Protein AF-A0A640KZ67-F1 (afdb_monomer_lite)

Sequence (682 aa):
MFLNTNEILDYSALKYMPNLKSLTVANAKIKDPSFFANLKQLNHLALRGNEFSDVTPLVKMDHLDSLDLSNNKITNVAPLIEMKNVKSLYLSGNQIEDVTALAKMEQLDYLNLANNKITNVAPLSALKNVTYLTLAGNQIEDIKPLYSLPLTDLVLTRNKVKDLSGIEQMKQLEELWIGKNEIKDVTPLSKMTQLKQLHLPNNELKDITPLSSLVNLQKLDLEANYISDLTPASNLKKLVFLSFVANEIRDVRPVIELSKTAYINVQNQKVFLEETEVNKEVKVPIYEKDGKISTKIRLKGEGGTYSNDAVKWSTPGEKVYEFGVKDPFADTGIFFTGSVIQNVVESKADNTSKEDNTSKEDAKVEVVEFKDVPKGHWSEEAIHYLAKENIFKGYGNGQFGFGDSITRGQVASLVQRYLKLENKVEQKERFTDTKGHMFEQDIATVAQAGIMQGDGTGEFRPDGVLTRYEMAVILQKAFHLESKEQGKFKDVPKGHWAYEAVNTLRSNRIAQGDEAGNFNGNTFVKREQYAQFFYNAIAKNRDYNFNINSKEEMKQMLTTALENGTFGPFQLDVLGKDLSDVKKEYGVPDVWKKAPCTECDAPNIAVYGDYNIDMYPSDARYISVKMDITINELKEWFGEPDGIGEDMTSEGFIYNRGSYSLYFSFSDGYIQRAEISKNKFN

Radius of gyration: 34.56 Å; chains: 1; bounding box: 66×93×87 Å

Organism: Bacillus anthracis (NCBI:txid1392)

InterPro domains:
  IPR001119 S-layer homology domain [PF00395] (370-412)
  IPR001119 S-layer homology domain [PF00395] (430-472)
  IPR001119 S-layer homology domain [PF00395] (488-531)
  IPR001119 S-layer homology domain [PS51272] (366-429)
  IPR001119 S-layer homology domain [PS51272] (431-489)
  IPR001119 S-layer homology domain [PS51272] (490-548)
  IPR001611 Leucine-rich repeat [PS51450] (63-84)
  IPR001611 Leucine-rich repeat [PS51450] (85-106)
  IPR001611 Leucine-rich repeat [PS51450] (107-128)
  IPR001611 Leucine-rich repeat [PS51450] (129-150)
  IPR001611 Leucine-rich repeat [PS51450] (172-193)
  IPR001611 Leucine-rich repeat [PS51450] (194-215)
  IPR001611 Leucine-rich repeat [PS51450] (216-237)
  IPR003591 Leucine-rich repeat, typical subtype [SM00369] (61-81)
  IPR003591 Leucine-rich repeat, typical subtype [SM00369] (83-104)
  IPR003591 Leucine-rich repeat, typical subtype [SM00369] (105-128)
  IPR003591 Leucine-rich repeat, typical subtype [SM00369] (192-213)
  IPR003591 Leucine-rich repeat, typical subtype [SM00369] (214-237)
  IPR014756 Immunoglobulin E-set [SSF81296] (272-345)
  IPR025875 Leucine rich repeat 4 [PF12799] (63-103)

Structure (mmCIF, N/CA/C/O backbone):
data_AF-A0A640KZ67-F1
#
_entry.id   AF-A0A640KZ67-F1
#
loop_
_atom_site.group_PDB
_atom_site.id
_atom_site.type_symbol
_atom_site.label_atom_id
_atom_site.label_alt_id
_atom_site.label_comp_id
_atom_site.label_asym_id
_atom_site.label_entity_id
_atom_site.label_seq_id
_atom_site.pdbx_PDB_ins_code
_atom_site.Cartn_x
_atom_site.Cartn_y
_atom_site.Cartn_z
_atom_site.occupancy
_atom_site.B_iso_or_equiv
_atom_site.auth_seq_id
_atom_site.auth_comp_id
_atom_site.auth_asym_id
_atom_site.auth_atom_id
_atom_site.pdbx_PDB_model_num
ATOM 1 N N . MET A 1 1 ? 10.702 -28.865 -28.135 1.00 87.81 1 MET A N 1
ATOM 2 C CA . MET A 1 1 ? 11.696 -29.539 -27.269 1.00 87.81 1 MET A CA 1
ATOM 3 C C . MET A 1 1 ? 11.861 -28.710 -26.008 1.00 87.81 1 MET A C 1
ATOM 5 O O . MET A 1 1 ? 11.957 -27.495 -26.128 1.00 87.81 1 MET A O 1
ATOM 9 N N . PHE A 1 2 ? 11.853 -29.343 -24.835 1.00 88.19 2 PHE A N 1
ATOM 10 C CA . PHE A 1 2 ? 11.943 -28.664 -23.542 1.00 88.19 2 PHE A CA 1
ATOM 11 C C . PHE A 1 2 ? 13.223 -29.092 -22.824 1.00 88.19 2 PHE A C 1
ATOM 13 O O . PHE A 1 2 ? 13.427 -30.282 -22.595 1.00 88.19 2 PHE A O 1
ATOM 20 N N . LEU A 1 3 ? 14.078 -28.127 -22.500 1.00 85.81 3 LEU A N 1
ATOM 21 C CA . LEU A 1 3 ? 15.340 -28.307 -21.794 1.00 85.81 3 LEU A CA 1
ATOM 22 C C . LEU A 1 3 ? 15.291 -27.449 -20.525 1.00 85.81 3 LEU A C 1
ATOM 24 O O . LEU A 1 3 ? 15.249 -26.227 -20.607 1.00 85.81 3 LEU A O 1
ATOM 28 N N . ASN A 1 4 ? 15.256 -28.070 -19.350 1.00 76.06 4 ASN A N 1
ATOM 29 C CA . ASN A 1 4 ? 15.193 -27.357 -18.072 1.00 76.06 4 ASN A CA 1
ATOM 30 C C . ASN A 1 4 ? 16.224 -27.945 -17.118 1.00 76.06 4 ASN A C 1
ATOM 32 O O . ASN A 1 4 ? 15.939 -28.908 -16.410 1.00 76.06 4 ASN A O 1
ATOM 36 N N . THR A 1 5 ? 17.446 -27.426 -17.179 1.00 72.00 5 THR A N 1
ATOM 37 C CA . THR A 1 5 ? 18.554 -27.887 -16.342 1.00 72.00 5 THR A CA 1
ATOM 38 C C . THR A 1 5 ? 19.721 -26.901 -16.394 1.00 72.00 5 THR A C 1
ATOM 40 O O . THR A 1 5 ? 19.989 -26.293 -17.429 1.00 72.00 5 THR A O 1
ATOM 43 N N . ASN A 1 6 ? 20.458 -26.807 -15.286 1.00 67.12 6 ASN A N 1
ATOM 44 C CA . ASN A 1 6 ? 21.736 -26.097 -15.197 1.00 67.12 6 ASN A CA 1
ATOM 45 C C . ASN A 1 6 ? 22.914 -26.901 -15.788 1.00 67.12 6 ASN A C 1
ATOM 47 O O . ASN A 1 6 ? 24.051 -26.440 -15.733 1.00 67.12 6 ASN A O 1
ATOM 51 N N . GLU A 1 7 ? 22.669 -28.113 -16.291 1.00 66.12 7 GLU A N 1
ATOM 52 C CA . GLU A 1 7 ? 23.719 -29.069 -16.673 1.00 66.12 7 GLU A CA 1
ATOM 53 C C . GLU A 1 7 ? 24.077 -29.032 -18.166 1.00 66.12 7 GLU A C 1
ATOM 55 O O . GLU A 1 7 ? 25.104 -29.580 -18.566 1.00 66.12 7 GLU A O 1
ATOM 60 N N . ILE A 1 8 ? 23.266 -28.381 -19.008 1.00 71.81 8 ILE A N 1
ATOM 61 C CA . ILE A 1 8 ? 23.556 -28.264 -20.443 1.00 71.81 8 ILE A CA 1
ATOM 62 C C . ILE A 1 8 ? 24.424 -27.028 -20.678 1.00 71.81 8 ILE A C 1
ATOM 64 O O . ILE A 1 8 ? 23.939 -25.897 -20.699 1.00 71.81 8 ILE A O 1
ATOM 68 N N . LEU A 1 9 ? 25.721 -27.273 -20.871 1.00 68.88 9 LEU A N 1
ATOM 69 C CA . LEU A 1 9 ? 26.723 -26.246 -21.172 1.00 68.88 9 LEU A CA 1
ATOM 70 C C . LEU A 1 9 ? 26.921 -26.016 -22.680 1.00 68.88 9 LEU A C 1
ATOM 72 O O . LEU A 1 9 ? 27.491 -24.997 -23.062 1.00 68.88 9 LEU A O 1
ATOM 76 N N . ASP A 1 10 ? 26.454 -26.937 -23.532 1.00 82.19 10 ASP A N 1
ATOM 77 C CA . ASP A 1 10 ? 26.587 -26.852 -24.990 1.00 82.19 10 ASP A CA 1
ATOM 78 C C . ASP A 1 10 ? 25.263 -27.159 -25.708 1.00 82.19 10 ASP A C 1
ATOM 80 O O . ASP A 1 10 ? 24.688 -28.239 -25.572 1.00 82.19 10 ASP A O 1
ATOM 84 N N . TYR A 1 11 ? 24.806 -26.202 -26.516 1.00 86.69 11 TYR A N 1
ATOM 85 C CA . TYR A 1 11 ? 23.604 -26.312 -27.346 1.00 86.69 11 TYR A CA 1
ATOM 86 C C . TYR A 1 11 ? 23.923 -26.612 -28.818 1.00 86.69 11 TYR A C 1
ATOM 88 O O . TYR A 1 11 ? 23.010 -26.701 -29.637 1.00 86.69 11 TYR A O 1
ATOM 96 N N . SER A 1 12 ? 25.192 -26.807 -29.189 1.00 86.44 12 SER A N 1
ATOM 97 C CA . SER A 1 12 ? 25.645 -26.945 -30.578 1.00 86.44 12 SER A CA 1
ATOM 98 C C . SER A 1 12 ? 24.923 -28.043 -31.367 1.00 86.44 12 SER A C 1
ATOM 100 O O . SER A 1 12 ? 24.709 -27.887 -32.572 1.00 86.44 12 SER A O 1
ATOM 102 N N . ALA A 1 13 ? 24.474 -29.113 -30.703 1.00 88.25 13 ALA A N 1
ATOM 103 C CA . ALA A 1 13 ? 23.716 -30.204 -31.314 1.00 88.25 13 ALA A CA 1
ATOM 104 C C . ALA A 1 13 ? 22.371 -29.755 -31.924 1.00 88.25 13 ALA A C 1
ATOM 106 O O . ALA A 1 13 ? 21.888 -30.385 -32.867 1.00 88.25 13 ALA A O 1
ATOM 107 N N . LEU A 1 14 ? 21.787 -28.643 -31.455 1.00 90.75 14 LEU A N 1
ATOM 108 C CA . LEU A 1 14 ? 20.501 -28.138 -31.956 1.00 90.75 14 LEU A CA 1
ATOM 109 C C . LEU A 1 14 ? 20.555 -27.710 -33.425 1.00 90.75 14 LEU A C 1
ATOM 111 O O . LEU A 1 14 ? 19.529 -27.732 -34.104 1.00 90.75 14 LEU A O 1
ATOM 115 N N . LYS A 1 15 ? 21.747 -27.404 -33.957 1.00 86.19 15 LYS A N 1
ATOM 116 C CA . LYS A 1 15 ? 21.921 -27.076 -35.381 1.00 86.19 15 LYS A CA 1
ATOM 117 C C . LYS A 1 15 ? 21.569 -28.239 -36.317 1.00 86.19 15 LYS A C 1
ATOM 119 O O . LYS A 1 15 ? 21.277 -28.014 -37.484 1.00 86.19 15 LYS A O 1
ATOM 124 N N . TYR A 1 16 ? 21.579 -29.474 -35.810 1.00 88.81 16 TYR A N 1
ATOM 125 C CA . TYR A 1 16 ? 21.231 -30.675 -36.571 1.00 88.81 16 TYR A CA 1
ATOM 126 C C . TYR A 1 16 ? 19.742 -31.043 -36.466 1.00 88.81 16 TYR A C 1
ATOM 128 O O . TYR A 1 16 ? 19.346 -32.121 -36.903 1.00 88.81 16 TYR A O 1
ATOM 136 N N . MET A 1 17 ? 18.902 -30.161 -35.908 1.00 90.44 17 MET A N 1
ATOM 137 C CA . MET A 1 17 ? 17.454 -30.359 -35.771 1.00 90.44 17 MET A CA 1
ATOM 138 C C . MET A 1 17 ? 16.667 -29.405 -36.698 1.00 90.44 17 MET A C 1
ATOM 140 O O . MET A 1 17 ? 16.002 -28.482 -36.217 1.00 90.44 17 MET A O 1
ATOM 144 N N . PRO A 1 18 ? 16.699 -29.601 -38.033 1.00 84.62 18 PRO A N 1
ATOM 145 C CA . PRO A 1 18 ? 16.155 -28.644 -39.008 1.00 84.62 18 PRO A CA 1
ATOM 146 C C . PRO A 1 18 ? 14.628 -28.474 -38.941 1.00 84.62 18 PRO A C 1
ATOM 148 O O . PRO A 1 18 ? 14.101 -27.467 -39.399 1.00 84.62 18 PRO A O 1
ATOM 151 N N . ASN A 1 19 ? 13.915 -29.428 -38.335 1.00 89.50 19 ASN A N 1
ATOM 152 C CA . ASN A 1 19 ? 12.457 -29.392 -38.180 1.00 89.50 19 ASN A CA 1
ATOM 153 C C . ASN A 1 19 ? 12.004 -28.864 -36.808 1.00 89.50 19 ASN A C 1
ATOM 155 O O . ASN A 1 19 ? 10.817 -28.916 -36.487 1.00 89.50 19 ASN A O 1
ATOM 159 N N . LEU A 1 20 ? 12.926 -28.391 -35.965 1.00 93.12 20 LEU A N 1
ATOM 160 C CA . LEU A 1 20 ? 12.590 -27.901 -34.632 1.00 93.12 20 LEU A CA 1
ATOM 161 C C . LEU A 1 20 ? 11.783 -26.598 -34.730 1.00 93.12 20 LEU A C 1
ATOM 163 O O . LEU A 1 20 ? 12.328 -25.574 -35.112 1.00 93.12 20 LEU A O 1
ATOM 167 N N . LYS A 1 21 ? 10.493 -26.629 -34.373 1.00 95.44 21 LYS A N 1
ATOM 168 C CA . LYS A 1 21 ? 9.593 -25.456 -34.427 1.00 95.44 21 LYS A CA 1
ATOM 169 C C . LYS A 1 21 ? 9.367 -24.751 -33.095 1.00 95.44 21 LYS A C 1
ATOM 171 O O . LYS A 1 21 ? 9.015 -23.577 -33.073 1.00 95.44 21 LYS A O 1
ATOM 176 N N . SER A 1 22 ? 9.575 -25.461 -31.995 1.00 96.56 22 SER A N 1
ATOM 177 C CA . SER A 1 22 ? 9.390 -24.939 -30.645 1.00 96.56 22 SER A CA 1
ATOM 178 C C . SER A 1 22 ? 10.540 -25.387 -29.757 1.00 96.56 22 SER A C 1
ATOM 180 O O . SER A 1 22 ? 10.861 -26.584 -29.693 1.00 96.56 22 SER A O 1
ATOM 182 N N . LEU A 1 23 ? 11.155 -24.426 -29.079 1.00 95.94 23 LEU A N 1
ATOM 183 C CA . LEU A 1 23 ? 12.263 -24.643 -28.167 1.00 95.94 23 LEU A CA 1
ATOM 184 C C . LEU A 1 23 ? 12.019 -23.889 -26.865 1.00 95.94 23 LEU A C 1
ATOM 186 O O . LEU A 1 23 ? 11.821 -22.678 -26.870 1.00 95.94 23 LEU A O 1
ATOM 190 N N . THR A 1 24 ? 12.111 -24.604 -25.752 1.00 95.12 24 THR A N 1
ATOM 191 C CA . THR A 1 24 ? 12.175 -24.010 -24.421 1.00 95.12 24 THR A CA 1
ATOM 192 C C . THR A 1 24 ? 13.482 -24.405 -23.766 1.00 95.12 24 THR A C 1
ATOM 194 O O . THR A 1 24 ? 13.783 -25.595 -23.674 1.00 95.12 24 THR A O 1
ATOM 197 N N . VAL A 1 25 ? 14.229 -23.411 -23.301 1.00 94.31 25 VAL A N 1
ATOM 198 C CA . VAL A 1 25 ? 15.424 -23.569 -22.480 1.00 94.31 25 VAL A CA 1
ATOM 199 C C . VAL A 1 25 ? 15.251 -22.740 -21.216 1.00 94.31 25 VAL A C 1
ATOM 201 O O . VAL A 1 25 ? 15.242 -21.510 -21.274 1.00 94.31 25 VAL A O 1
ATOM 204 N N . ALA A 1 26 ? 15.088 -23.411 -20.078 1.00 92.94 26 ALA A N 1
ATOM 205 C CA . ALA A 1 26 ? 14.824 -22.763 -18.803 1.00 92.94 26 ALA A CA 1
ATOM 206 C C . ALA A 1 26 ? 15.900 -23.054 -17.755 1.00 92.94 26 ALA A C 1
ATOM 208 O O . ALA A 1 26 ? 16.430 -24.163 -17.707 1.00 92.94 26 ALA A O 1
ATOM 209 N N . ASN A 1 27 ? 16.182 -22.066 -16.898 1.00 91.31 27 ASN A N 1
ATOM 210 C CA . ASN A 1 27 ? 17.076 -22.206 -15.740 1.00 91.31 27 ASN A CA 1
ATOM 211 C C . ASN A 1 27 ? 18.442 -22.815 -16.093 1.00 91.31 27 ASN A C 1
ATOM 213 O O . ASN A 1 27 ? 18.903 -23.729 -15.415 1.00 91.31 27 ASN A O 1
ATOM 217 N N . ALA A 1 28 ? 19.065 -22.331 -17.172 1.00 91.75 28 ALA A N 1
ATOM 218 C CA . ALA A 1 28 ? 20.329 -22.856 -17.688 1.00 91.75 28 ALA A CA 1
ATOM 219 C C . ALA A 1 28 ? 21.499 -21.866 -17.565 1.00 91.75 28 ALA A C 1
ATOM 221 O O . ALA A 1 28 ? 22.569 -22.089 -18.129 1.00 91.75 28 ALA A O 1
ATOM 222 N N . LYS A 1 29 ? 21.298 -20.753 -16.844 1.00 91.00 29 LYS A N 1
ATOM 223 C CA . LYS A 1 29 ? 22.302 -19.695 -16.611 1.00 91.00 29 LYS A CA 1
ATOM 224 C C . LYS A 1 29 ? 22.908 -19.122 -17.899 1.00 91.00 29 LYS A C 1
ATOM 226 O O . LYS A 1 29 ? 24.055 -18.673 -17.909 1.00 91.00 29 LYS A O 1
ATOM 231 N N . ILE A 1 30 ? 22.143 -19.118 -18.993 1.00 91.62 30 ILE A N 1
ATOM 232 C CA . ILE A 1 30 ? 22.593 -18.565 -20.276 1.00 91.62 30 ILE A CA 1
ATOM 233 C C . ILE A 1 30 ? 22.844 -17.062 -20.118 1.00 91.62 30 ILE A C 1
ATOM 235 O O . ILE A 1 30 ? 21.954 -16.330 -19.690 1.00 91.62 30 ILE A O 1
ATOM 239 N N . LYS A 1 31 ? 24.044 -16.604 -20.489 1.00 93.94 31 LYS A N 1
ATOM 240 C CA . LYS A 1 31 ? 24.431 -15.179 -20.485 1.00 93.94 31 LYS A CA 1
ATOM 241 C C . LYS A 1 31 ? 24.479 -14.554 -21.876 1.00 93.94 31 LYS A C 1
ATOM 243 O O . LYS A 1 31 ? 24.358 -13.341 -21.990 1.00 93.94 31 LYS A O 1
ATOM 248 N N . ASP A 1 32 ? 24.637 -15.380 -22.906 1.00 93.50 32 ASP A N 1
ATOM 249 C CA . ASP A 1 32 ? 24.668 -14.965 -24.306 1.00 93.50 32 ASP A CA 1
ATOM 250 C C . ASP A 1 32 ? 23.678 -15.822 -25.113 1.00 93.50 32 ASP A C 1
ATOM 252 O O . ASP A 1 32 ? 23.888 -17.032 -25.257 1.00 93.50 32 ASP A O 1
ATOM 256 N N . PRO A 1 33 ? 22.587 -15.233 -25.631 1.00 94.50 33 PRO A N 1
ATOM 257 C CA . PRO A 1 33 ? 21.596 -15.963 -26.406 1.00 94.50 33 PRO A CA 1
ATOM 258 C C . PRO A 1 33 ? 21.965 -16.114 -27.896 1.00 94.50 33 PRO A C 1
ATOM 260 O O . PRO A 1 33 ? 21.174 -16.671 -28.660 1.00 94.50 33 PRO A O 1
ATOM 263 N N . SER A 1 34 ? 23.147 -15.663 -28.341 1.00 93.69 34 SER A N 1
ATOM 264 C CA . SER A 1 34 ? 23.538 -15.613 -29.762 1.00 93.69 34 SER A CA 1
ATOM 265 C C . SER A 1 34 ? 23.466 -16.946 -30.494 1.00 93.69 34 SER A C 1
ATOM 267 O O . SER A 1 34 ? 23.170 -16.978 -31.689 1.00 93.69 34 SER A O 1
ATOM 269 N N . PHE A 1 35 ? 23.694 -18.062 -29.801 1.00 91.75 35 PHE A N 1
ATOM 270 C CA . PHE A 1 35 ? 23.559 -19.379 -30.414 1.00 91.75 35 PHE A CA 1
ATOM 271 C C . PHE A 1 35 ? 22.139 -19.619 -30.959 1.00 91.75 35 PHE A C 1
ATOM 273 O O . PHE A 1 35 ? 21.984 -20.086 -32.091 1.00 91.75 35 PHE A O 1
ATOM 280 N N . PHE A 1 36 ? 21.111 -19.258 -30.184 1.00 92.12 36 PHE A N 1
ATOM 281 C CA . PHE A 1 36 ? 19.708 -19.519 -30.517 1.00 92.12 36 PHE A CA 1
ATOM 282 C C . PHE A 1 36 ? 19.235 -18.716 -31.731 1.00 92.12 36 PHE A C 1
ATOM 284 O O . PHE A 1 36 ? 18.378 -19.193 -32.473 1.00 92.12 36 PHE A O 1
ATOM 291 N N . ALA A 1 37 ? 19.865 -17.571 -32.007 1.00 90.50 37 ALA A N 1
ATOM 292 C CA . ALA A 1 37 ? 19.599 -16.758 -33.192 1.00 90.50 37 ALA A CA 1
ATOM 293 C C . ALA A 1 37 ? 19.855 -17.494 -34.523 1.00 90.50 37 ALA A C 1
ATOM 295 O O . ALA A 1 37 ? 19.331 -17.104 -35.567 1.00 90.50 37 ALA A O 1
ATOM 296 N N . ASN A 1 38 ? 20.646 -18.572 -34.505 1.00 88.62 38 ASN A N 1
ATOM 297 C CA . ASN A 1 38 ? 20.913 -19.387 -35.691 1.00 88.62 38 ASN A CA 1
ATOM 298 C C . ASN A 1 38 ? 19.798 -20.403 -35.991 1.00 88.62 38 ASN A C 1
ATOM 300 O O . ASN A 1 38 ? 19.771 -20.972 -37.082 1.00 88.62 38 ASN A O 1
ATOM 304 N N . LEU A 1 39 ? 18.868 -20.632 -35.058 1.00 91.81 39 LEU A N 1
ATOM 305 C CA . LEU A 1 39 ? 17.762 -21.584 -35.196 1.00 91.81 39 LEU A CA 1
ATOM 306 C C . LEU A 1 39 ? 16.556 -20.919 -35.878 1.00 91.81 39 LEU A C 1
ATOM 308 O O . LEU A 1 39 ? 15.468 -20.809 -35.312 1.00 91.81 39 LEU A O 1
ATOM 312 N N . LYS A 1 40 ? 16.768 -20.443 -37.109 1.00 88.00 40 LYS A N 1
ATOM 313 C CA . LYS A 1 40 ? 15.834 -19.577 -37.853 1.00 88.00 40 LYS A CA 1
ATOM 314 C C . LYS A 1 40 ? 14.468 -20.202 -38.139 1.00 88.00 40 LYS A C 1
ATOM 316 O O . LYS A 1 40 ? 13.529 -19.491 -38.457 1.00 88.00 40 LYS A O 1
ATOM 321 N N . GLN A 1 41 ? 14.346 -21.519 -38.047 1.00 90.31 41 GLN A N 1
ATOM 322 C CA . GLN A 1 41 ? 13.117 -22.257 -38.321 1.00 90.31 41 GLN A CA 1
ATOM 323 C C . GLN A 1 41 ? 12.085 -22.224 -37.179 1.00 90.31 41 GLN A C 1
ATOM 325 O O . GLN A 1 41 ? 10.994 -22.770 -37.370 1.00 90.31 41 GLN A O 1
ATOM 330 N N . LEU A 1 42 ? 12.450 -21.693 -36.004 1.00 95.25 42 LEU A N 1
ATOM 331 C CA . LEU A 1 42 ? 11.606 -21.677 -34.810 1.00 95.25 42 LEU A CA 1
ATOM 332 C C . LEU A 1 42 ? 10.425 -20.712 -34.974 1.00 95.25 42 LEU A C 1
ATOM 334 O O . LEU A 1 42 ? 10.611 -19.570 -35.377 1.00 95.25 42 LEU A O 1
ATOM 338 N N . ASN A 1 43 ? 9.241 -21.172 -34.568 1.00 96.75 43 ASN A N 1
ATOM 339 C CA . ASN A 1 43 ? 8.037 -20.353 -34.408 1.00 96.75 43 ASN A CA 1
ATOM 340 C C . ASN A 1 43 ? 7.859 -19.913 -32.945 1.00 96.75 43 ASN A C 1
ATOM 342 O O . ASN A 1 43 ? 7.293 -18.857 -32.668 1.00 96.75 43 ASN A O 1
ATOM 346 N N . HIS A 1 44 ? 8.356 -20.724 -32.005 1.00 97.69 44 HIS A N 1
ATOM 347 C CA . HIS A 1 44 ? 8.274 -20.458 -30.572 1.00 97.69 44 HIS A CA 1
ATOM 348 C C . HIS A 1 44 ? 9.638 -20.648 -29.912 1.00 97.69 44 HIS A C 1
ATOM 350 O O . HIS A 1 44 ? 10.237 -21.727 -30.006 1.00 97.69 44 HIS A O 1
ATOM 356 N N . LEU A 1 45 ? 10.103 -19.617 -29.210 1.00 97.44 45 LEU A N 1
ATOM 357 C CA . LEU A 1 45 ? 11.324 -19.665 -28.414 1.00 97.44 45 LEU A CA 1
ATOM 358 C C . LEU A 1 45 ? 11.033 -19.175 -26.997 1.00 97.44 45 LEU A C 1
ATOM 360 O O . LEU A 1 45 ? 10.571 -18.056 -26.806 1.00 97.44 45 LEU A O 1
ATOM 364 N N . ALA A 1 46 ? 11.359 -19.997 -26.005 1.00 97.69 46 ALA A N 1
ATOM 365 C CA . ALA A 1 46 ? 11.318 -19.621 -24.601 1.00 97.69 46 ALA A CA 1
ATOM 366 C C . ALA A 1 46 ? 12.707 -19.788 -23.976 1.00 97.69 46 ALA A C 1
ATOM 368 O O . ALA A 1 46 ? 13.243 -20.893 -23.945 1.00 97.69 46 ALA A O 1
ATOM 369 N N . LEU A 1 47 ? 13.279 -18.702 -23.463 1.00 96.44 47 LEU A N 1
ATOM 370 C CA . LEU A 1 47 ? 14.576 -18.637 -22.783 1.00 96.44 47 LEU A CA 1
ATOM 371 C C . LEU A 1 47 ? 14.412 -18.171 -21.323 1.00 96.44 47 LEU A C 1
ATOM 373 O O . LEU A 1 47 ? 15.144 -17.298 -20.848 1.00 96.44 47 LEU A O 1
ATOM 377 N N . ARG A 1 48 ? 13.428 -18.725 -20.605 1.00 95.69 48 ARG A N 1
ATOM 378 C CA . ARG A 1 48 ? 13.016 -18.262 -19.270 1.00 95.69 48 ARG A CA 1
ATOM 379 C C . ARG A 1 48 ? 14.024 -18.601 -18.162 1.00 95.69 48 ARG A C 1
ATOM 381 O O . ARG A 1 48 ? 14.529 -19.713 -18.106 1.00 95.69 48 ARG A O 1
ATOM 388 N N . GLY A 1 49 ? 14.237 -17.714 -17.193 1.00 95.31 49 GLY A N 1
ATOM 389 C CA . GLY A 1 49 ? 15.034 -18.054 -16.002 1.00 95.31 49 GLY A CA 1
ATOM 390 C C . GLY A 1 49 ? 16.537 -18.130 -16.276 1.00 95.31 49 GLY A C 1
ATOM 391 O O . GLY A 1 49 ? 17.228 -18.940 -15.666 1.00 95.31 49 GLY A O 1
ATOM 392 N N . ASN A 1 50 ? 17.044 -17.360 -17.239 1.00 94.62 50 ASN A N 1
ATOM 393 C CA . ASN A 1 50 ? 18.472 -17.293 -17.549 1.00 94.62 50 ASN A CA 1
ATOM 394 C C . ASN A 1 50 ? 19.069 -15.962 -17.043 1.00 94.62 50 ASN A C 1
ATOM 396 O O . ASN A 1 50 ? 18.537 -15.332 -16.131 1.00 94.62 50 ASN A O 1
ATOM 400 N N . GLU A 1 51 ? 20.233 -15.559 -17.554 1.00 95.31 51 GLU A N 1
ATOM 401 C CA . GLU A 1 51 ? 21.023 -14.460 -16.991 1.00 95.31 51 GLU A CA 1
ATOM 402 C C . GLU A 1 51 ? 21.462 -13.404 -18.015 1.00 95.31 51 GLU A C 1
ATOM 404 O O . GLU A 1 51 ? 22.311 -12.569 -17.694 1.00 95.31 51 GLU A O 1
ATOM 409 N N . PHE A 1 52 ? 20.914 -13.417 -19.230 1.00 96.12 52 PHE A N 1
ATOM 410 C CA . PHE A 1 52 ? 21.262 -12.433 -20.252 1.00 96.12 52 PHE A CA 1
ATOM 411 C C . PHE A 1 52 ? 20.450 -11.143 -20.095 1.00 96.12 52 PHE A C 1
ATOM 413 O O . PHE A 1 52 ? 19.320 -11.139 -19.599 1.00 96.12 52 PHE A O 1
ATOM 420 N N . SER A 1 53 ? 21.055 -10.036 -20.515 1.00 97.12 53 SER A N 1
ATOM 421 C CA . SER A 1 53 ? 20.427 -8.713 -20.587 1.00 97.12 53 SER A CA 1
ATOM 422 C C . SER A 1 53 ? 20.319 -8.195 -22.021 1.00 97.12 53 SER A C 1
ATOM 424 O O . SER A 1 53 ? 19.398 -7.439 -22.323 1.00 97.12 53 SER A O 1
ATOM 426 N N . ASP A 1 54 ? 21.236 -8.612 -22.898 1.00 97.69 54 ASP A N 1
ATOM 427 C CA . ASP A 1 54 ? 21.249 -8.237 -24.307 1.00 97.69 54 ASP A CA 1
ATOM 428 C C . ASP A 1 54 ? 20.376 -9.184 -25.138 1.00 97.69 54 ASP A C 1
ATOM 430 O O . ASP A 1 54 ? 20.633 -10.386 -25.235 1.00 97.69 54 ASP A O 1
ATOM 434 N N . VAL A 1 55 ? 19.336 -8.619 -25.745 1.00 97.56 55 VAL A N 1
ATOM 435 C CA . VAL A 1 55 ? 18.403 -9.323 -26.634 1.00 97.56 55 VAL A CA 1
ATOM 436 C C . VAL A 1 55 ? 18.728 -9.117 -28.114 1.00 97.56 55 VAL A C 1
ATOM 438 O O . VAL A 1 55 ? 18.107 -9.751 -28.965 1.00 97.56 55 VAL A O 1
ATOM 441 N N . THR A 1 56 ? 19.717 -8.280 -28.441 1.00 97.25 56 THR A N 1
ATOM 442 C CA . THR A 1 56 ? 20.114 -7.955 -29.820 1.00 97.25 56 THR A CA 1
ATOM 443 C C . THR A 1 56 ? 20.370 -9.186 -30.688 1.00 97.25 56 THR A C 1
ATOM 445 O O . THR A 1 56 ? 19.946 -9.180 -31.844 1.00 97.25 56 THR A O 1
ATOM 448 N N . PRO A 1 57 ? 20.994 -10.279 -30.203 1.00 95.88 57 PRO A N 1
ATOM 449 C CA . PRO A 1 57 ? 21.211 -11.439 -31.059 1.00 95.88 57 PRO A CA 1
ATOM 450 C C . PRO A 1 57 ? 19.910 -12.074 -31.572 1.00 95.88 57 PRO A C 1
ATOM 452 O O . PRO A 1 57 ? 19.878 -12.576 -32.695 1.00 95.88 57 PRO A O 1
ATOM 455 N N . LEU A 1 58 ? 18.830 -12.015 -30.786 1.00 95.19 58 LEU A N 1
ATOM 456 C CA . LEU A 1 58 ? 17.561 -12.694 -31.069 1.00 95.19 58 LEU A CA 1
ATOM 457 C C . LEU A 1 58 ? 16.739 -12.027 -32.178 1.00 95.19 58 LEU A C 1
ATOM 459 O O . LEU A 1 58 ? 15.881 -12.673 -32.774 1.00 95.19 58 LEU A O 1
ATOM 463 N N . VAL A 1 59 ? 17.019 -10.765 -32.510 1.00 93.44 59 VAL A N 1
ATOM 464 C CA . VAL A 1 59 ? 16.207 -9.983 -33.461 1.00 93.44 59 VAL A CA 1
ATOM 465 C C . VAL A 1 59 ? 16.278 -10.509 -34.898 1.00 93.44 59 VAL A C 1
ATOM 467 O O . VAL A 1 59 ? 15.444 -10.165 -35.721 1.00 93.44 59 VAL A O 1
ATOM 470 N N . LYS A 1 60 ? 17.256 -11.375 -35.197 1.00 87.00 60 LYS A N 1
ATOM 471 C CA . LYS A 1 60 ? 17.457 -12.020 -36.509 1.00 87.00 60 LYS A CA 1
ATOM 472 C C . LYS A 1 60 ? 16.533 -13.222 -36.753 1.00 87.00 60 LYS A C 1
ATOM 474 O O . LYS A 1 60 ? 16.688 -13.927 -37.752 1.00 87.00 60 LYS A O 1
ATOM 479 N N . MET A 1 61 ? 15.654 -13.532 -35.803 1.00 91.62 61 MET A N 1
ATOM 480 C CA . MET A 1 61 ? 14.770 -14.693 -35.845 1.00 91.62 61 MET A CA 1
ATOM 481 C C . MET A 1 61 ? 13.417 -14.328 -36.467 1.00 91.62 61 MET A C 1
ATOM 483 O O . MET A 1 61 ? 12.403 -14.226 -35.781 1.00 91.62 61 MET A O 1
ATOM 487 N N . ASP A 1 62 ? 13.413 -14.163 -37.789 1.00 87.19 62 ASP A N 1
ATOM 488 C CA . ASP A 1 62 ? 12.287 -13.592 -38.543 1.00 87.19 62 ASP A CA 1
ATOM 489 C C . ASP A 1 62 ? 10.998 -14.437 -38.527 1.00 87.19 62 ASP A C 1
ATOM 491 O O . ASP A 1 62 ? 9.942 -13.933 -38.888 1.00 87.19 62 ASP A O 1
ATOM 495 N N . HIS A 1 63 ? 11.044 -15.710 -38.125 1.00 91.00 63 HIS A N 1
ATOM 496 C CA . HIS A 1 63 ? 9.883 -16.617 -38.129 1.00 91.00 63 HIS A CA 1
ATOM 497 C C . HIS A 1 63 ? 9.206 -16.796 -36.762 1.00 91.00 63 HIS A C 1
ATOM 499 O O . HIS A 1 63 ? 8.279 -17.597 -36.649 1.00 91.00 63 HIS A O 1
ATOM 505 N N . LEU A 1 64 ? 9.666 -16.091 -35.723 1.00 95.88 64 LEU A N 1
ATOM 506 C CA . LEU A 1 64 ? 9.081 -16.222 -34.393 1.00 95.88 64 LEU A CA 1
ATOM 507 C C . LEU A 1 64 ? 7.712 -15.546 -34.311 1.00 95.88 64 LEU A C 1
ATOM 509 O O . LEU A 1 64 ? 7.599 -14.337 -34.496 1.00 95.88 64 LEU A O 1
ATOM 513 N N . ASP A 1 65 ? 6.712 -16.336 -33.926 1.00 97.12 65 ASP A N 1
ATOM 514 C CA . ASP A 1 65 ? 5.366 -15.872 -33.591 1.00 97.12 65 ASP A CA 1
ATOM 515 C C . ASP A 1 65 ? 5.238 -15.613 -32.081 1.00 97.12 65 ASP A C 1
ATOM 517 O O . ASP A 1 65 ? 4.483 -14.742 -31.650 1.00 97.12 65 ASP A O 1
ATOM 521 N N . SER A 1 66 ? 5.987 -16.362 -31.258 1.00 98.25 66 SER A N 1
ATOM 522 C CA . SER A 1 66 ? 5.973 -16.223 -29.798 1.00 98.25 66 SER A CA 1
ATOM 523 C C . SER A 1 66 ? 7.371 -16.292 -29.188 1.00 98.25 66 SER A C 1
ATOM 525 O O . SER A 1 66 ? 8.155 -17.199 -29.494 1.00 98.25 66 SER A O 1
ATOM 527 N N . LEU A 1 67 ? 7.659 -15.340 -28.300 1.00 98.38 67 LEU A N 1
ATOM 528 C CA . LEU A 1 67 ? 8.954 -15.183 -27.649 1.00 98.38 67 LEU A CA 1
ATOM 529 C C . LEU A 1 67 ? 8.776 -14.992 -26.139 1.00 98.38 67 LEU A C 1
ATOM 531 O O . LEU A 1 67 ? 8.195 -14.001 -25.698 1.00 98.38 67 LEU A O 1
ATOM 535 N N . ASP A 1 68 ? 9.314 -15.919 -25.347 1.00 98.62 68 ASP A N 1
ATOM 536 C CA . ASP A 1 68 ? 9.340 -15.822 -23.886 1.00 98.62 68 ASP A CA 1
ATOM 537 C C . ASP A 1 68 ? 10.763 -15.614 -23.365 1.00 98.62 68 ASP A C 1
ATOM 539 O O . ASP A 1 68 ? 11.612 -16.501 -23.424 1.00 98.62 68 ASP A O 1
ATOM 543 N N . LEU A 1 69 ? 11.012 -14.424 -22.827 1.00 98.56 69 LEU A N 1
ATOM 544 C CA . LEU A 1 69 ? 12.269 -13.998 -22.217 1.00 98.56 69 LEU A CA 1
ATOM 545 C C . LEU A 1 69 ? 12.094 -13.706 -20.721 1.00 98.56 69 LEU A C 1
ATOM 547 O O . LEU A 1 69 ? 12.859 -12.936 -20.132 1.00 98.56 69 LEU A O 1
ATOM 551 N N . SER A 1 70 ? 11.083 -14.296 -20.086 1.00 98.75 70 SER A N 1
ATOM 552 C CA . SER A 1 70 ? 10.765 -14.024 -18.688 1.00 98.75 70 SER A CA 1
ATOM 553 C C . SER A 1 70 ? 11.891 -14.440 -17.732 1.00 98.75 70 SER A C 1
ATOM 555 O O . SER A 1 70 ? 12.584 -15.425 -17.962 1.00 98.75 70 SER A O 1
ATOM 557 N N . ASN A 1 71 ? 12.014 -13.777 -16.584 1.00 98.19 71 ASN A N 1
ATOM 558 C CA . ASN A 1 71 ? 12.974 -14.088 -15.522 1.00 98.19 71 ASN A CA 1
ATOM 559 C C . ASN A 1 71 ? 14.426 -14.069 -16.030 1.00 98.19 71 ASN A C 1
ATOM 561 O O . ASN A 1 71 ? 15.151 -15.048 -15.885 1.00 98.19 71 ASN A O 1
ATOM 565 N N . ASN A 1 72 ? 14.823 -12.971 -16.671 1.00 98.31 72 ASN A N 1
ATOM 566 C CA . ASN A 1 72 ? 16.190 -12.706 -17.122 1.00 98.31 72 ASN A CA 1
ATOM 567 C C . ASN A 1 72 ? 16.704 -11.400 -16.483 1.00 98.31 72 ASN A C 1
ATOM 569 O O . ASN A 1 72 ? 16.212 -10.964 -15.441 1.00 98.31 72 ASN A O 1
ATOM 573 N N . LYS A 1 73 ? 17.733 -10.775 -17.066 1.00 98.06 73 LYS A N 1
ATOM 574 C CA . LYS A 1 73 ? 18.304 -9.500 -16.598 1.00 98.06 73 LYS A CA 1
ATOM 575 C C . LYS A 1 73 ? 18.097 -8.375 -17.619 1.00 98.06 73 LYS A C 1
ATOM 577 O O . LYS A 1 73 ? 18.911 -7.459 -17.692 1.00 98.06 73 LYS A O 1
ATOM 582 N N . ILE A 1 74 ? 17.042 -8.453 -18.431 1.00 98.69 74 ILE A N 1
ATOM 583 C CA . ILE A 1 74 ? 16.796 -7.511 -19.530 1.00 98.69 74 ILE A CA 1
ATOM 584 C C . ILE A 1 74 ? 16.399 -6.149 -18.961 1.00 98.69 74 ILE A C 1
ATOM 586 O O . ILE A 1 74 ? 15.499 -6.052 -18.130 1.00 98.69 74 ILE A O 1
ATOM 590 N N . THR A 1 75 ? 17.070 -5.099 -19.426 1.00 97.94 75 THR A N 1
ATOM 591 C CA . THR A 1 75 ? 16.745 -3.695 -19.124 1.00 97.94 75 THR A CA 1
ATOM 592 C C . THR A 1 75 ? 16.323 -2.934 -20.377 1.00 97.94 75 THR A C 1
ATOM 594 O O . THR A 1 75 ? 15.451 -2.076 -20.311 1.00 97.94 75 THR A O 1
ATOM 597 N N . ASN A 1 76 ? 16.917 -3.272 -21.526 1.00 97.94 76 ASN A N 1
ATOM 598 C CA . ASN A 1 76 ? 16.697 -2.605 -22.801 1.00 97.94 76 ASN A CA 1
ATOM 599 C C . ASN A 1 76 ? 15.957 -3.524 -23.782 1.00 97.94 76 ASN A C 1
ATOM 601 O O . ASN A 1 76 ? 16.492 -4.546 -24.211 1.00 97.94 76 ASN A O 1
ATOM 605 N N . VAL A 1 77 ? 14.749 -3.120 -24.174 1.00 98.25 77 VAL A N 1
ATOM 606 C CA . VAL A 1 77 ? 13.919 -3.826 -25.165 1.00 98.25 77 VAL A CA 1
ATOM 607 C C . VAL A 1 77 ? 13.960 -3.189 -26.556 1.00 98.25 77 VAL A C 1
ATOM 609 O O . VAL A 1 77 ? 13.323 -3.700 -27.472 1.00 98.25 77 VAL A O 1
ATOM 612 N N . ALA A 1 78 ? 14.732 -2.114 -26.751 1.00 98.06 78 ALA A N 1
ATOM 613 C CA . ALA A 1 78 ? 14.828 -1.414 -28.030 1.00 98.06 78 ALA A CA 1
ATOM 614 C C . ALA A 1 78 ? 15.167 -2.305 -29.235 1.00 98.06 78 ALA A C 1
ATOM 616 O O . ALA A 1 78 ? 14.549 -2.108 -30.277 1.00 98.06 78 ALA A O 1
ATOM 617 N N . PRO A 1 79 ? 16.060 -3.310 -29.138 1.00 97.81 79 PRO A N 1
ATOM 618 C CA . PRO A 1 79 ? 16.346 -4.165 -30.289 1.00 97.81 79 PRO A CA 1
ATOM 619 C C . PRO A 1 79 ? 15.127 -4.962 -30.785 1.00 97.81 79 PRO A C 1
ATOM 621 O O . PRO A 1 79 ? 15.052 -5.290 -31.967 1.00 97.81 79 PRO A O 1
ATOM 624 N N . LEU A 1 80 ? 14.147 -5.254 -29.919 1.00 96.69 80 LEU A N 1
ATOM 625 C CA . LEU A 1 80 ? 13.001 -6.106 -30.264 1.00 96.69 80 LEU A CA 1
ATOM 626 C C . LEU A 1 80 ? 12.080 -5.498 -31.335 1.00 96.69 80 LEU A C 1
ATOM 628 O O . LEU A 1 80 ? 11.305 -6.236 -31.936 1.00 96.69 80 LEU A O 1
ATOM 632 N N . ILE A 1 81 ? 12.189 -4.197 -31.633 1.00 94.81 81 ILE A N 1
ATOM 633 C CA . ILE A 1 81 ? 11.390 -3.528 -32.679 1.00 94.81 81 ILE A CA 1
ATOM 634 C C . ILE A 1 81 ? 11.571 -4.138 -34.070 1.00 94.81 81 ILE A C 1
ATOM 636 O O . ILE A 1 81 ? 10.681 -4.033 -34.909 1.00 94.81 81 ILE A O 1
ATOM 640 N N . GLU A 1 82 ? 12.711 -4.782 -34.320 1.00 95.19 82 GLU A N 1
ATOM 641 C CA . GLU A 1 82 ? 12.993 -5.432 -35.600 1.00 95.19 82 GLU A CA 1
ATOM 642 C C . GLU A 1 82 ? 12.215 -6.753 -35.765 1.00 95.19 82 GLU A C 1
ATOM 644 O O . GLU A 1 82 ? 12.085 -7.266 -36.877 1.00 95.19 82 GLU A O 1
ATOM 649 N N . MET A 1 83 ? 11.639 -7.294 -34.683 1.00 93.81 83 MET A N 1
ATOM 650 C CA . MET A 1 83 ? 10.904 -8.561 -34.681 1.00 93.81 83 MET A CA 1
ATOM 651 C C . MET A 1 83 ? 9.449 -8.378 -35.135 1.00 93.81 83 MET A C 1
ATOM 653 O O . MET A 1 83 ? 8.512 -8.380 -34.338 1.00 93.81 83 MET A O 1
ATOM 657 N N . LYS A 1 84 ? 9.256 -8.249 -36.450 1.00 91.06 84 LYS A N 1
ATOM 658 C CA . LYS A 1 84 ? 7.972 -7.875 -37.081 1.00 91.06 84 LYS A CA 1
ATOM 659 C C . LYS A 1 84 ? 6.854 -8.921 -37.000 1.00 91.06 84 LYS A C 1
ATOM 661 O O . LYS A 1 84 ? 5.706 -8.577 -37.256 1.00 91.06 84 LYS A O 1
ATOM 666 N N . ASN A 1 85 ? 7.174 -10.177 -36.682 1.00 94.06 85 ASN A N 1
ATOM 667 C CA . ASN A 1 85 ? 6.209 -11.285 -36.697 1.00 94.06 85 ASN A CA 1
ATOM 668 C C . ASN A 1 85 ? 5.798 -11.773 -35.300 1.00 94.06 85 ASN A C 1
ATOM 670 O O . ASN A 1 85 ? 4.841 -12.535 -35.187 1.00 94.06 85 ASN A O 1
ATOM 674 N N . VAL A 1 86 ? 6.464 -11.308 -34.235 1.00 97.25 86 VAL A N 1
ATOM 675 C CA . VAL A 1 86 ? 6.143 -11.733 -32.865 1.00 97.25 86 VAL A CA 1
ATOM 676 C C . VAL A 1 86 ? 4.795 -11.156 -32.465 1.00 97.25 86 VAL A C 1
ATOM 678 O O . VAL A 1 86 ? 4.660 -9.937 -32.380 1.00 97.25 86 VAL A O 1
ATOM 681 N N . LYS A 1 87 ? 3.833 -12.038 -32.187 1.00 98.12 87 LYS A N 1
ATOM 682 C CA . LYS A 1 87 ? 2.484 -11.705 -31.716 1.00 98.12 87 LYS A CA 1
ATOM 683 C C . LYS A 1 87 ? 2.374 -11.804 -30.201 1.00 98.12 87 LYS A C 1
ATOM 685 O O . LYS A 1 87 ? 1.816 -10.913 -29.571 1.00 98.12 87 LYS A O 1
ATOM 690 N N . SER A 1 88 ? 2.992 -12.829 -29.612 1.00 98.69 88 SER A N 1
ATOM 691 C CA . SER A 1 88 ? 2.939 -13.058 -28.167 1.00 98.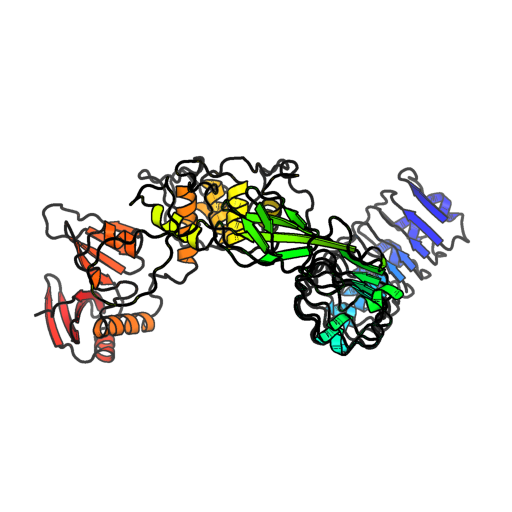69 88 SER A CA 1
ATOM 692 C C . SER A 1 88 ? 4.318 -12.900 -27.529 1.00 98.69 88 SER A C 1
ATOM 694 O O . SER A 1 88 ? 5.217 -13.715 -27.761 1.00 98.69 88 SER A O 1
ATOM 696 N N . LEU A 1 89 ? 4.479 -11.859 -26.709 1.00 98.75 89 LEU A N 1
ATOM 697 C CA . LEU A 1 89 ? 5.753 -11.477 -26.098 1.00 98.75 89 LEU A CA 1
ATOM 698 C C . LEU A 1 89 ? 5.678 -11.542 -24.568 1.00 98.75 89 LEU A C 1
ATOM 700 O O . LEU A 1 89 ? 4.864 -10.865 -23.935 1.00 98.75 89 LEU A O 1
ATOM 704 N N . TYR A 1 90 ? 6.568 -12.331 -23.965 1.00 98.88 90 TYR A N 1
ATOM 705 C CA . TYR A 1 90 ? 6.672 -12.479 -22.516 1.00 98.88 90 TYR A CA 1
ATOM 706 C C . TYR A 1 90 ? 8.015 -11.938 -22.028 1.00 98.88 90 TYR A C 1
ATOM 708 O O . TYR A 1 90 ? 9.079 -12.447 -22.369 1.00 98.88 90 TYR A O 1
ATOM 716 N N . LEU A 1 91 ? 7.956 -10.903 -21.201 1.00 98.81 91 LEU A N 1
ATOM 717 C CA . LEU A 1 91 ? 9.095 -10.171 -20.646 1.00 98.81 91 LEU A CA 1
ATOM 718 C C . LEU A 1 91 ? 9.008 -10.075 -19.116 1.00 98.81 91 LEU A C 1
ATOM 720 O O . LEU A 1 91 ? 9.658 -9.227 -18.500 1.00 98.81 91 LEU A O 1
ATOM 724 N N . SER A 1 92 ? 8.211 -10.940 -18.484 1.00 98.81 92 SER A N 1
ATOM 725 C CA . SER A 1 92 ? 7.954 -10.856 -17.047 1.00 98.81 92 SER A CA 1
ATOM 726 C C . SER A 1 92 ? 9.201 -11.110 -16.199 1.00 98.81 92 SER A C 1
ATOM 728 O O . SER A 1 92 ? 10.030 -11.923 -16.584 1.00 98.81 92 SER A O 1
ATOM 730 N N . GLY A 1 93 ? 9.347 -10.480 -15.034 1.00 98.25 93 GLY A N 1
ATOM 731 C CA . GLY A 1 93 ? 10.469 -10.748 -14.124 1.00 98.25 93 GLY A CA 1
ATOM 732 C C . GLY A 1 93 ? 11.820 -10.282 -14.671 1.00 98.25 93 GLY A C 1
ATOM 733 O O . GLY A 1 93 ? 12.808 -11.003 -14.564 1.00 98.25 93 GLY A O 1
ATOM 734 N N . ASN A 1 94 ? 11.854 -9.113 -15.305 1.00 98.69 94 ASN A N 1
ATOM 735 C CA . ASN A 1 94 ? 13.069 -8.474 -15.810 1.00 98.69 94 ASN A CA 1
ATOM 736 C C . ASN A 1 94 ? 13.299 -7.139 -15.069 1.00 98.69 94 ASN A C 1
ATOM 738 O O . ASN A 1 94 ? 12.797 -6.927 -13.966 1.00 98.69 94 ASN A O 1
ATOM 742 N N . GLN A 1 95 ? 14.121 -6.249 -15.623 1.00 98.06 95 GLN A N 1
ATOM 743 C CA . GLN A 1 95 ? 14.450 -4.943 -15.044 1.00 98.06 95 GLN A CA 1
ATOM 744 C C . GLN A 1 95 ? 14.111 -3.806 -16.020 1.00 98.06 95 GLN A C 1
ATOM 746 O O . GLN A 1 95 ? 14.848 -2.827 -16.113 1.00 98.06 95 GLN A O 1
ATOM 751 N N . ILE A 1 96 ? 13.024 -3.961 -16.779 1.00 98.69 96 ILE A N 1
ATOM 752 C CA . ILE A 1 96 ? 12.612 -3.019 -17.824 1.00 98.69 96 ILE A CA 1
ATOM 753 C C . ILE A 1 96 ? 11.953 -1.797 -17.179 1.00 98.69 96 ILE A C 1
ATOM 755 O O . ILE A 1 96 ? 11.065 -1.937 -16.339 1.00 98.69 96 ILE A O 1
ATOM 759 N N . GLU A 1 97 ? 12.378 -0.610 -17.597 1.00 98.19 97 GLU A N 1
ATOM 760 C CA . GLU A 1 97 ? 11.809 0.680 -17.179 1.00 98.19 97 GLU A CA 1
ATOM 761 C C . GLU A 1 97 ? 11.163 1.393 -18.373 1.00 98.19 97 GLU A C 1
ATOM 763 O O . GLU A 1 97 ? 10.019 1.838 -18.290 1.00 98.19 97 GLU A O 1
ATOM 768 N N . ASP A 1 98 ? 11.873 1.435 -19.505 1.00 98.25 98 ASP A N 1
ATOM 769 C CA . ASP A 1 98 ? 11.424 2.074 -20.740 1.00 98.25 98 ASP A CA 1
ATOM 770 C C . ASP A 1 98 ? 10.802 1.061 -21.714 1.00 98.25 98 ASP A C 1
ATOM 772 O O . ASP A 1 98 ? 11.459 0.134 -22.195 1.00 98.25 98 ASP A O 1
ATOM 776 N N . VAL A 1 99 ? 9.522 1.269 -22.029 1.00 98.44 99 VAL A N 1
ATOM 777 C CA . VAL A 1 99 ? 8.746 0.469 -22.988 1.00 98.44 99 VAL A CA 1
ATOM 778 C C . VAL A 1 99 ? 8.488 1.198 -24.308 1.00 98.44 99 VAL A C 1
ATOM 780 O O . VAL A 1 99 ? 7.729 0.706 -25.140 1.00 98.44 99 VAL A O 1
ATOM 783 N N . THR A 1 100 ? 9.123 2.350 -24.542 1.00 98.19 100 THR A N 1
ATOM 784 C CA . THR A 1 100 ? 8.891 3.198 -25.725 1.00 98.19 100 THR A CA 1
ATOM 785 C C . THR A 1 100 ? 9.065 2.440 -27.031 1.00 98.19 100 THR A C 1
ATOM 787 O O . THR A 1 100 ? 8.263 2.574 -27.951 1.00 98.19 100 THR A O 1
ATOM 790 N N . ALA A 1 101 ? 10.083 1.587 -27.099 1.00 96.81 101 ALA A N 1
ATOM 791 C CA . ALA A 1 101 ? 10.345 0.762 -28.266 1.00 96.81 101 ALA A CA 1
ATOM 792 C C . ALA A 1 101 ? 9.176 -0.174 -28.617 1.00 96.81 101 ALA A C 1
ATOM 794 O O . ALA A 1 101 ? 8.863 -0.354 -29.794 1.00 96.81 101 ALA A O 1
ATOM 795 N N . LEU A 1 102 ? 8.484 -0.717 -27.610 1.00 97.38 102 LEU A N 1
ATOM 796 C CA . LEU A 1 102 ? 7.387 -1.659 -27.825 1.00 97.38 102 LEU A CA 1
ATOM 797 C C . LEU A 1 102 ? 6.202 -1.011 -28.549 1.00 97.38 102 LEU A C 1
ATOM 799 O O . LEU A 1 102 ? 5.475 -1.722 -29.230 1.00 97.38 102 LEU A O 1
ATOM 803 N N . ALA A 1 103 ? 6.059 0.320 -28.514 1.00 96.12 103 ALA A N 1
ATOM 804 C CA . ALA A 1 103 ? 5.022 1.051 -29.250 1.00 96.12 103 ALA A CA 1
ATOM 805 C C . ALA A 1 103 ? 5.025 0.774 -30.767 1.00 96.12 103 ALA A C 1
ATOM 807 O O . ALA A 1 103 ? 4.013 0.972 -31.431 1.00 96.12 103 ALA A O 1
ATOM 808 N N . LYS A 1 104 ? 6.159 0.326 -31.326 1.00 96.19 104 LYS A N 1
ATOM 809 C CA . LYS A 1 104 ? 6.306 -0.008 -32.752 1.00 96.19 104 LYS A CA 1
ATOM 810 C C . LYS A 1 104 ? 5.933 -1.454 -33.090 1.00 96.19 104 LYS A C 1
ATOM 812 O O . LYS A 1 104 ? 5.873 -1.798 -34.266 1.00 96.19 104 LYS A O 1
ATOM 817 N N . MET A 1 105 ? 5.696 -2.297 -32.087 1.00 96.12 105 MET A N 1
ATOM 818 C CA . MET A 1 105 ? 5.338 -3.707 -32.257 1.00 96.12 105 MET A CA 1
ATOM 819 C C . MET A 1 105 ? 3.812 -3.868 -32.350 1.00 96.12 105 MET A C 1
ATOM 821 O O . MET A 1 105 ? 3.194 -4.586 -31.568 1.00 96.12 105 MET A O 1
ATOM 825 N N . GLU A 1 106 ? 3.184 -3.167 -33.298 1.00 94.56 106 GLU A N 1
ATOM 826 C CA . GLU A 1 106 ? 1.718 -3.073 -33.431 1.00 94.56 106 GLU A CA 1
ATOM 827 C C . GLU A 1 106 ? 1.030 -4.421 -33.715 1.00 94.56 106 GLU A C 1
ATOM 829 O O . GLU A 1 106 ? -0.183 -4.545 -33.556 1.00 94.56 106 GLU A O 1
ATOM 834 N N . GLN A 1 107 ? 1.787 -5.439 -34.129 1.00 95.00 107 GLN A N 1
ATOM 835 C CA . GLN A 1 107 ? 1.284 -6.788 -34.382 1.00 95.00 107 GLN A CA 1
ATOM 836 C C . GLN A 1 107 ? 1.017 -7.618 -33.111 1.00 95.00 107 GLN A C 1
ATOM 838 O O . GLN A 1 107 ? 0.495 -8.726 -33.230 1.00 95.00 107 GLN A O 1
ATOM 843 N N . LEU A 1 108 ? 1.417 -7.134 -31.927 1.00 98.06 108 LEU A N 1
ATOM 844 C CA . LEU A 1 108 ? 1.263 -7.873 -30.672 1.00 98.06 108 LEU A CA 1
ATOM 845 C C . LEU A 1 108 ? -0.219 -8.094 -30.326 1.00 98.06 108 LEU A C 1
ATOM 847 O O . LEU A 1 108 ? -0.995 -7.141 -30.296 1.00 98.06 108 LEU A O 1
ATOM 851 N N . ASP A 1 109 ? -0.575 -9.342 -30.012 1.00 97.88 109 ASP A N 1
ATOM 852 C CA . ASP A 1 109 ? -1.883 -9.745 -29.472 1.00 97.88 109 ASP A CA 1
ATOM 853 C C . ASP A 1 109 ? -1.837 -9.956 -27.951 1.00 97.88 109 ASP A C 1
ATOM 855 O O . ASP A 1 109 ? -2.791 -9.653 -27.230 1.00 97.88 109 ASP A O 1
ATOM 859 N N . TYR A 1 110 ? -0.686 -10.411 -27.458 1.00 98.75 110 TYR A N 1
ATOM 860 C CA . TYR A 1 110 ? -0.452 -10.783 -26.075 1.00 98.75 110 TYR A CA 1
ATOM 861 C C . TYR A 1 110 ? 0.866 -10.182 -25.591 1.00 98.75 110 TYR A C 1
ATOM 863 O O . TYR A 1 110 ? 1.940 -10.462 -26.137 1.00 98.75 110 TYR A O 1
ATOM 871 N N . LEU A 1 111 ? 0.805 -9.403 -24.511 1.00 98.81 111 LEU A N 1
ATOM 872 C CA . LEU A 1 111 ? 1.984 -8.788 -23.911 1.00 98.81 111 LEU A CA 1
ATOM 873 C C . LEU A 1 111 ? 2.024 -9.010 -22.399 1.00 98.81 111 LEU A C 1
ATOM 875 O O . LEU A 1 111 ? 1.130 -8.608 -21.653 1.00 98.81 111 LEU A O 1
ATOM 879 N N . ASN A 1 112 ? 3.108 -9.626 -21.931 1.00 98.88 112 ASN A N 1
ATOM 880 C CA . ASN A 1 112 ? 3.372 -9.806 -20.510 1.00 98.88 112 ASN A CA 1
ATOM 881 C C . ASN A 1 112 ? 4.622 -9.039 -20.076 1.00 98.88 112 ASN A C 1
ATOM 883 O O . ASN A 1 112 ? 5.742 -9.437 -20.385 1.00 98.88 112 ASN A O 1
ATOM 887 N N . LEU A 1 113 ? 4.410 -7.973 -19.307 1.00 98.88 113 LEU A N 1
ATOM 888 C CA . LEU A 1 113 ? 5.427 -7.085 -18.744 1.00 98.88 113 LEU A CA 1
ATOM 889 C C . LEU A 1 113 ? 5.439 -7.114 -17.206 1.00 98.88 113 LEU A C 1
ATOM 891 O O . LEU A 1 113 ? 5.978 -6.208 -16.566 1.00 98.88 113 LEU A O 1
ATOM 895 N N . ALA A 1 114 ? 4.857 -8.143 -16.588 1.00 98.81 114 ALA A N 1
ATOM 896 C CA . ALA A 1 114 ? 4.748 -8.222 -15.136 1.00 98.81 114 ALA A CA 1
ATOM 897 C C . ALA A 1 114 ? 6.120 -8.280 -14.430 1.00 98.81 114 ALA A C 1
ATOM 899 O O . ALA A 1 114 ? 7.070 -8.836 -14.968 1.00 98.81 114 ALA A O 1
ATOM 900 N N . ASN A 1 115 ? 6.228 -7.792 -13.196 1.00 97.94 115 ASN A N 1
ATOM 901 C CA . ASN A 1 115 ? 7.439 -7.808 -12.370 1.00 97.94 115 ASN A CA 1
ATOM 902 C C . ASN A 1 115 ? 8.632 -7.152 -13.083 1.00 97.94 115 ASN A C 1
ATOM 904 O O . ASN A 1 115 ? 9.658 -7.789 -13.323 1.00 97.94 115 ASN A O 1
ATOM 908 N N . ASN A 1 116 ? 8.455 -5.889 -13.462 1.00 98.56 116 ASN A N 1
ATOM 909 C CA . ASN A 1 116 ? 9.482 -5.018 -14.029 1.00 98.56 116 ASN A CA 1
ATOM 910 C C . ASN A 1 116 ? 9.547 -3.725 -13.188 1.00 98.56 116 ASN A C 1
ATOM 912 O O . ASN A 1 116 ? 9.173 -3.716 -12.015 1.00 98.56 116 ASN A O 1
ATOM 916 N N . LYS A 1 117 ? 10.071 -2.633 -13.742 1.00 97.62 117 LYS A N 1
ATOM 917 C CA . LYS A 1 117 ? 10.196 -1.335 -13.068 1.00 97.62 117 LYS A CA 1
ATOM 918 C C . LYS A 1 117 ? 9.477 -0.223 -13.842 1.00 97.62 117 LYS A C 1
ATOM 920 O O . LYS A 1 117 ? 9.875 0.935 -13.788 1.00 97.62 117 LYS A O 1
ATOM 925 N N . ILE A 1 118 ? 8.426 -0.576 -14.576 1.00 98.56 118 ILE A N 1
ATOM 926 C CA . ILE A 1 118 ? 7.709 0.349 -15.456 1.00 98.56 118 ILE A CA 1
ATOM 927 C C . ILE A 1 118 ? 6.901 1.333 -14.607 1.00 98.56 118 ILE A C 1
ATOM 929 O O . ILE A 1 118 ? 6.178 0.933 -13.694 1.00 98.56 118 ILE A O 1
ATOM 933 N N . THR A 1 119 ? 7.008 2.618 -14.931 1.00 97.69 119 THR A N 1
ATOM 934 C CA . THR A 1 119 ? 6.192 3.700 -14.353 1.00 97.69 119 THR A CA 1
ATOM 935 C C . THR A 1 119 ? 5.305 4.353 -15.410 1.00 97.69 119 THR A C 1
ATOM 937 O O . THR A 1 119 ? 4.145 4.653 -15.145 1.00 97.69 119 THR A O 1
ATOM 940 N N . ASN A 1 120 ? 5.831 4.530 -16.626 1.00 98.38 120 ASN A N 1
ATOM 941 C CA . ASN A 1 120 ? 5.153 5.186 -17.737 1.00 98.38 120 ASN A CA 1
ATOM 942 C C . ASN A 1 120 ? 4.659 4.170 -18.777 1.00 98.38 120 ASN A C 1
ATOM 944 O O . ASN A 1 120 ? 5.457 3.531 -19.462 1.00 98.38 120 ASN A O 1
ATOM 948 N N . VAL A 1 121 ? 3.338 4.074 -18.937 1.00 98.69 121 VAL A N 1
ATOM 949 C CA . VAL A 1 121 ? 2.687 3.206 -19.933 1.00 98.69 121 VAL A CA 1
ATOM 950 C C . VAL A 1 121 ? 2.185 3.952 -21.169 1.00 98.69 121 VAL A C 1
ATOM 952 O O . VAL A 1 121 ? 1.618 3.328 -22.063 1.00 98.69 121 VAL A O 1
ATOM 955 N N . ALA A 1 122 ? 2.417 5.265 -21.271 1.00 98.62 122 ALA A N 1
ATOM 956 C CA . ALA A 1 122 ? 1.966 6.069 -22.406 1.00 98.62 122 ALA A CA 1
ATOM 957 C C . ALA A 1 122 ? 2.351 5.504 -23.784 1.00 98.62 122 ALA A C 1
ATOM 959 O O . ALA A 1 122 ? 1.487 5.482 -24.668 1.00 98.62 122 ALA A O 1
ATOM 960 N N . PRO A 1 123 ? 3.574 4.972 -23.991 1.00 98.44 123 PRO A N 1
ATOM 961 C CA . PRO A 1 123 ? 3.936 4.402 -25.285 1.00 98.44 123 PRO A CA 1
ATOM 962 C C . PRO A 1 123 ? 3.084 3.196 -25.701 1.00 98.44 123 PRO A C 1
ATOM 964 O O . PRO A 1 123 ? 2.905 2.956 -26.892 1.00 98.44 123 PRO A O 1
ATOM 967 N N . LEU A 1 124 ? 2.524 2.449 -24.743 1.00 98.31 124 LEU A N 1
ATOM 968 C CA . LEU A 1 124 ? 1.742 1.245 -25.034 1.00 98.31 124 LEU A CA 1
ATOM 969 C C . LEU A 1 124 ? 0.394 1.557 -25.698 1.00 98.31 124 LEU A C 1
ATOM 971 O O . LEU A 1 124 ? -0.174 0.669 -26.324 1.00 98.31 124 LEU A O 1
ATOM 975 N N . SER A 1 125 ? -0.082 2.806 -25.639 1.00 97.19 125 SER A N 1
ATOM 976 C CA . SER A 1 125 ? -1.319 3.265 -26.300 1.00 97.19 125 SER A CA 1
ATOM 977 C C . SER A 1 125 ? -1.351 3.020 -27.820 1.00 97.19 125 SER A C 1
ATOM 979 O O . SER A 1 125 ? -2.426 2.973 -28.420 1.00 97.19 125 SER A O 1
ATOM 981 N N . ALA A 1 126 ? -0.188 2.825 -28.451 1.00 96.81 126 ALA A N 1
ATOM 982 C CA . ALA A 1 126 ? -0.063 2.524 -29.875 1.00 96.81 126 ALA A CA 1
ATOM 983 C C . ALA A 1 126 ? -0.399 1.063 -30.247 1.00 96.81 126 ALA A C 1
ATOM 985 O O . ALA A 1 126 ? -0.587 0.768 -31.428 1.00 96.81 126 ALA A O 1
ATOM 986 N N . LEU A 1 127 ? -0.495 0.145 -29.275 1.00 97.31 127 LEU A N 1
ATOM 987 C CA . LEU A 1 127 ? -0.670 -1.295 -29.504 1.00 97.31 127 LEU A CA 1
ATOM 988 C C . LEU A 1 127 ? -2.118 -1.674 -29.853 1.00 97.31 127 LEU A C 1
ATOM 990 O O . LEU A 1 127 ? -2.839 -2.293 -29.078 1.00 97.31 127 LEU A O 1
ATOM 994 N N . LYS A 1 128 ? -2.551 -1.324 -31.063 1.00 95.06 128 LYS A N 1
ATOM 995 C CA . LYS A 1 128 ? -3.953 -1.422 -31.511 1.00 95.06 128 LYS A CA 1
ATOM 996 C C . LYS A 1 128 ? -4.529 -2.835 -31.634 1.00 95.06 128 LYS A C 1
ATOM 998 O O . LYS A 1 128 ? -5.720 -2.940 -31.893 1.00 95.06 128 LYS A O 1
ATOM 1003 N N . ASN A 1 129 ? -3.722 -3.884 -31.494 1.00 96.62 129 ASN A N 1
ATOM 1004 C CA . ASN A 1 129 ? -4.167 -5.276 -31.614 1.00 96.62 129 ASN A CA 1
ATOM 1005 C C . ASN A 1 129 ? -4.040 -6.071 -30.306 1.00 96.62 129 ASN A C 1
ATOM 1007 O O . ASN A 1 129 ? -4.417 -7.241 -30.283 1.00 96.62 129 ASN A O 1
ATOM 1011 N N . VAL A 1 130 ? -3.527 -5.462 -29.228 1.00 98.25 130 VAL A N 1
ATOM 1012 C CA . VAL A 1 130 ? -3.274 -6.189 -27.982 1.00 98.25 130 VAL A CA 1
ATOM 1013 C C . VAL A 1 130 ? -4.589 -6.416 -27.238 1.00 98.25 130 VAL A C 1
ATOM 1015 O O . VAL A 1 130 ? -5.280 -5.464 -26.874 1.00 98.25 130 VAL A O 1
ATOM 1018 N N . THR A 1 131 ? -4.945 -7.682 -27.024 1.00 98.56 131 THR A N 1
ATOM 1019 C CA . THR A 1 131 ? -6.179 -8.070 -26.323 1.00 98.56 131 THR A CA 1
ATOM 1020 C C . THR A 1 131 ? -5.898 -8.512 -24.891 1.00 98.56 131 THR A C 1
ATOM 1022 O O . THR A 1 131 ? -6.743 -8.328 -24.018 1.00 98.56 131 THR A O 1
ATOM 1025 N N . TYR A 1 132 ? -4.691 -9.023 -24.628 1.00 98.81 132 TYR A N 1
ATOM 1026 C CA . TYR A 1 132 ? -4.227 -9.387 -23.291 1.00 98.81 132 TYR A CA 1
ATOM 1027 C C . TYR A 1 132 ? -2.986 -8.581 -22.904 1.00 98.81 132 TYR A C 1
ATOM 1029 O O . TYR A 1 132 ? -1.943 -8.663 -23.565 1.00 98.81 132 TYR A O 1
ATOM 1037 N N . LEU A 1 133 ? -3.069 -7.861 -21.784 1.00 98.88 133 LEU A N 1
ATOM 1038 C CA . LEU A 1 133 ? -1.947 -7.119 -21.219 1.00 98.88 133 LEU A CA 1
ATOM 1039 C C . LEU A 1 133 ? -1.831 -7.366 -19.717 1.00 98.88 133 LEU A C 1
ATOM 1041 O O . LEU A 1 133 ? -2.742 -7.080 -18.940 1.00 98.88 133 LEU A O 1
ATOM 1045 N N . THR A 1 134 ? -0.658 -7.828 -19.286 1.00 98.81 134 THR A N 1
ATOM 1046 C CA . THR A 1 134 ? -0.308 -7.852 -17.862 1.00 98.81 134 THR A CA 1
ATOM 1047 C C . THR A 1 134 ? 0.891 -6.962 -17.569 1.00 98.81 134 THR A C 1
ATOM 1049 O O . THR A 1 134 ? 1.951 -7.062 -18.187 1.00 98.81 134 THR A O 1
ATOM 1052 N N . LEU A 1 135 ? 0.690 -6.087 -16.592 1.00 98.81 135 LEU A N 1
ATOM 1053 C CA . LEU A 1 135 ? 1.621 -5.103 -16.051 1.00 98.81 135 LEU A CA 1
ATOM 1054 C C . LEU A 1 135 ? 1.738 -5.266 -14.525 1.00 98.81 135 LEU A C 1
ATOM 1056 O O . LEU A 1 135 ? 2.143 -4.338 -13.826 1.00 98.81 135 LEU A O 1
ATOM 1060 N N . ALA A 1 136 ? 1.370 -6.432 -13.987 1.00 98.62 136 ALA A N 1
ATOM 1061 C CA . ALA A 1 136 ? 1.389 -6.684 -12.549 1.00 98.62 136 ALA A CA 1
ATOM 1062 C C . ALA A 1 136 ? 2.791 -6.502 -11.943 1.00 98.62 136 ALA A C 1
ATOM 1064 O O . ALA A 1 136 ? 3.765 -6.845 -12.596 1.00 98.62 136 ALA A O 1
ATOM 1065 N N . GLY A 1 137 ? 2.927 -6.029 -10.705 1.00 95.12 137 GLY A N 1
ATOM 1066 C CA . GLY A 1 137 ? 4.236 -5.891 -10.050 1.00 95.12 137 GLY A CA 1
ATOM 1067 C C . GLY A 1 137 ? 5.139 -4.849 -10.719 1.00 95.12 137 GLY A C 1
ATOM 1068 O O . GLY A 1 137 ? 6.307 -5.124 -10.979 1.00 95.12 137 GLY A O 1
ATOM 1069 N N . ASN A 1 138 ? 4.584 -3.686 -11.050 1.00 97.50 138 ASN A N 1
ATOM 1070 C CA . ASN A 1 138 ? 5.317 -2.529 -11.569 1.00 97.50 138 ASN A CA 1
ATOM 1071 C C . ASN A 1 138 ? 5.079 -1.320 -10.639 1.00 97.50 138 ASN A C 1
ATOM 1073 O O . ASN A 1 138 ? 4.690 -1.477 -9.483 1.00 97.50 138 ASN A O 1
ATOM 1077 N N . GLN A 1 139 ? 5.367 -0.104 -11.104 1.00 93.62 139 GLN A N 1
ATOM 1078 C CA . GLN A 1 139 ? 5.241 1.132 -10.326 1.00 93.62 139 GLN A CA 1
ATOM 1079 C C . GLN A 1 139 ? 4.320 2.142 -11.028 1.00 93.62 139 GLN A C 1
ATOM 1081 O O . GLN A 1 139 ? 4.593 3.340 -11.025 1.00 93.62 139 GLN A O 1
ATOM 1086 N N . ILE A 1 140 ? 3.253 1.651 -11.663 1.00 97.62 140 ILE A N 1
ATOM 1087 C CA . ILE A 1 140 ? 2.358 2.451 -12.507 1.00 97.62 140 ILE A CA 1
ATOM 1088 C C . ILE A 1 140 ? 1.323 3.173 -11.643 1.00 97.62 140 ILE A C 1
ATOM 1090 O O . ILE A 1 140 ? 0.667 2.549 -10.808 1.00 97.62 140 ILE A O 1
ATOM 1094 N N . GLU A 1 141 ? 1.162 4.474 -11.879 1.00 96.50 141 GLU A N 1
ATOM 1095 C CA . GLU A 1 141 ? 0.156 5.326 -11.226 1.00 96.50 141 GLU A CA 1
ATOM 1096 C C . GLU A 1 141 ? -0.951 5.733 -12.209 1.00 96.50 141 GLU A C 1
ATOM 1098 O O . GLU A 1 141 ? -2.132 5.573 -11.904 1.00 96.50 141 GLU A O 1
ATOM 1103 N N . ASP A 1 142 ? -0.573 6.199 -13.406 1.00 98.25 142 ASP A N 1
ATOM 1104 C CA . ASP A 1 142 ? -1.504 6.605 -14.463 1.00 98.25 142 ASP A CA 1
ATOM 1105 C C . ASP A 1 142 ? -1.714 5.490 -15.498 1.00 98.25 142 ASP A C 1
ATOM 1107 O O . ASP A 1 142 ? -0.779 5.058 -16.176 1.00 98.25 142 ASP A O 1
ATOM 1111 N N . ILE A 1 143 ? -2.965 5.047 -15.634 1.00 98.62 143 ILE A N 1
ATOM 1112 C CA . ILE A 1 143 ? -3.392 4.013 -16.586 1.00 98.62 143 ILE A CA 1
ATOM 1113 C C . ILE A 1 143 ? -4.249 4.561 -17.732 1.00 98.62 143 ILE A C 1
ATOM 1115 O O . ILE A 1 143 ? -4.630 3.795 -18.617 1.00 98.62 143 ILE A O 1
ATOM 1119 N N . LYS A 1 144 ? -4.519 5.873 -17.774 1.00 98.69 144 LYS A N 1
ATOM 1120 C CA . LYS A 1 144 ? -5.326 6.507 -18.833 1.00 98.69 144 LYS A CA 1
ATOM 1121 C C . LYS A 1 144 ? -4.831 6.208 -20.248 1.00 98.69 144 LYS A C 1
ATOM 1123 O O . LYS A 1 144 ? -5.673 5.972 -21.117 1.00 98.69 144 LYS A O 1
ATOM 1128 N N . PRO A 1 145 ? -3.512 6.126 -20.516 1.00 98.56 145 PRO A N 1
ATOM 1129 C CA . PRO A 1 145 ? -3.045 5.774 -21.853 1.00 98.56 145 PRO A CA 1
ATOM 1130 C C . PRO A 1 145 ? -3.471 4.382 -22.339 1.00 98.56 145 PRO A C 1
ATOM 1132 O O . PRO A 1 145 ? -3.406 4.113 -23.534 1.00 98.56 145 PRO A O 1
ATOM 1135 N N . LEU A 1 146 ? -3.902 3.489 -21.442 1.00 98.56 146 LEU A N 1
ATOM 1136 C CA . LEU A 1 146 ? -4.335 2.137 -21.796 1.00 98.56 146 LEU A CA 1
ATOM 1137 C C . LEU A 1 146 ? -5.796 2.081 -22.268 1.00 98.56 146 LEU A C 1
ATOM 1139 O O . LEU A 1 146 ? -6.204 1.082 -22.855 1.00 98.56 146 LEU A O 1
ATOM 1143 N N . TYR A 1 147 ? -6.596 3.126 -22.040 1.00 98.06 147 TYR A N 1
ATOM 1144 C CA . TYR A 1 147 ? -8.047 3.072 -22.254 1.00 98.06 147 TYR A CA 1
ATOM 1145 C C . TYR A 1 147 ? -8.473 2.947 -23.719 1.00 98.06 147 TYR A C 1
ATOM 1147 O O . TYR A 1 147 ? -9.587 2.505 -24.001 1.00 98.06 147 TYR A O 1
ATOM 1155 N N . SER A 1 148 ? -7.597 3.324 -24.652 1.00 95.81 148 SER A N 1
ATOM 1156 C CA . SER A 1 148 ? -7.832 3.193 -26.091 1.00 95.81 148 SER A CA 1
ATOM 1157 C C . SER A 1 148 ? -7.544 1.794 -26.638 1.00 95.81 148 SER A C 1
ATOM 1159 O O . SER A 1 148 ? -7.814 1.541 -27.812 1.00 95.81 148 SER A O 1
ATOM 1161 N N . LEU A 1 149 ? -6.953 0.906 -25.836 1.00 97.81 149 LEU A N 1
ATOM 1162 C CA . LEU A 1 149 ? -6.558 -0.428 -26.279 1.00 97.81 149 LEU A CA 1
ATOM 1163 C C . LEU A 1 149 ? -7.769 -1.375 -26.331 1.00 97.81 149 LEU A C 1
ATOM 1165 O O . LEU A 1 149 ? -8.651 -1.288 -25.471 1.00 97.81 149 LEU A O 1
ATOM 1169 N N . PRO A 1 150 ? -7.820 -2.318 -27.292 1.00 97.25 150 PRO A N 1
ATOM 1170 C CA . PRO A 1 150 ? -8.908 -3.292 -27.419 1.00 97.25 150 PRO A CA 1
ATOM 1171 C C . PRO A 1 150 ? -8.735 -4.472 -26.444 1.00 97.25 150 PRO A C 1
ATOM 1173 O O . PRO A 1 150 ? -8.837 -5.637 -26.822 1.00 97.25 150 PRO A O 1
ATOM 1176 N N . LEU A 1 151 ? -8.424 -4.170 -25.183 1.00 98.69 151 LEU A N 1
ATOM 1177 C CA . LEU A 1 151 ? -8.148 -5.179 -24.166 1.00 98.69 151 LEU A CA 1
ATOM 1178 C C . LEU A 1 151 ? -9.431 -5.900 -23.754 1.00 98.69 151 LEU A C 1
ATOM 1180 O O . LEU A 1 151 ? -10.412 -5.255 -23.376 1.00 98.69 151 LEU A O 1
ATOM 1184 N N . THR A 1 152 ? -9.382 -7.229 -23.764 1.00 98.75 152 THR A N 1
ATOM 1185 C CA . THR A 1 152 ? -10.347 -8.111 -23.095 1.00 98.75 152 THR A CA 1
ATOM 1186 C C . THR A 1 152 ? -9.892 -8.429 -21.674 1.00 98.75 152 THR A C 1
ATOM 1188 O O . THR A 1 152 ? -10.725 -8.530 -20.773 1.00 98.75 152 THR A O 1
ATOM 1191 N N . ASP A 1 153 ? -8.573 -8.475 -21.458 1.00 98.81 153 ASP A N 1
ATOM 1192 C CA . ASP A 1 153 ? -7.940 -8.888 -20.210 1.00 98.81 153 ASP A CA 1
ATOM 1193 C C . ASP A 1 153 ? -6.843 -7.891 -19.817 1.00 98.81 153 ASP A C 1
ATOM 1195 O O . ASP A 1 153 ? -5.854 -7.701 -20.537 1.00 98.81 153 ASP A O 1
ATOM 1199 N N . LEU A 1 154 ? -6.998 -7.268 -18.647 1.00 98.88 154 LEU A N 1
ATOM 1200 C CA . LEU A 1 154 ? -6.021 -6.331 -18.097 1.00 98.88 154 LEU A CA 1
ATOM 1201 C C . LEU A 1 154 ? -5.652 -6.700 -16.663 1.00 98.88 154 LEU A C 1
ATOM 1203 O O . LEU A 1 154 ? -6.486 -6.713 -15.755 1.00 98.88 154 LEU A O 1
ATOM 1207 N N . VAL A 1 155 ? -4.359 -6.934 -16.444 1.00 98.94 155 VAL A N 1
ATOM 1208 C CA . VAL A 1 155 ? -3.806 -7.249 -15.125 1.00 98.94 155 VAL A CA 1
ATOM 1209 C C . VAL A 1 155 ? -2.841 -6.151 -14.681 1.00 98.94 155 VAL A C 1
ATOM 1211 O O . VAL A 1 155 ? -1.750 -5.999 -15.221 1.00 98.94 155 VAL A O 1
ATOM 1214 N N . LEU A 1 156 ? -3.235 -5.418 -13.644 1.00 98.75 156 LEU A N 1
ATOM 1215 C CA . LEU A 1 156 ? -2.538 -4.282 -13.029 1.00 98.75 156 LEU A CA 1
ATOM 1216 C C . LEU A 1 156 ? -2.230 -4.516 -11.539 1.00 98.75 156 LEU A C 1
ATOM 1218 O O . LEU A 1 156 ? -1.909 -3.584 -10.804 1.00 98.75 156 LEU A O 1
ATOM 1222 N N . THR A 1 157 ? -2.333 -5.758 -11.068 1.00 97.25 157 THR A N 1
ATOM 1223 C CA . THR A 1 157 ? -2.143 -6.108 -9.652 1.00 97.25 157 THR A CA 1
ATOM 1224 C C . THR A 1 157 ? -0.747 -5.725 -9.142 1.00 97.25 157 THR A C 1
ATOM 1226 O O . THR A 1 157 ? 0.226 -5.980 -9.843 1.00 97.25 157 THR A O 1
ATOM 1229 N N . ARG A 1 158 ? -0.609 -5.184 -7.921 1.00 90.00 158 ARG A N 1
ATOM 1230 C CA . ARG A 1 158 ? 0.676 -4.689 -7.360 1.00 90.00 158 ARG A CA 1
ATOM 1231 C C . ARG A 1 158 ? 1.270 -3.552 -8.199 1.00 90.00 158 ARG A C 1
ATOM 1233 O O . ARG A 1 158 ? 2.330 -3.705 -8.799 1.00 90.00 158 ARG A O 1
ATOM 1240 N N . ASN A 1 159 ? 0.552 -2.437 -8.255 1.00 94.25 159 ASN A N 1
ATOM 1241 C CA . ASN A 1 159 ? 1.008 -1.161 -8.809 1.00 94.25 159 ASN A CA 1
ATOM 1242 C C . ASN A 1 159 ? 0.676 -0.043 -7.798 1.00 94.25 159 ASN A C 1
ATOM 1244 O O . ASN A 1 159 ? 0.553 -0.312 -6.603 1.00 94.25 159 ASN A O 1
ATOM 1248 N N . LYS A 1 160 ? 0.573 1.210 -8.248 1.00 89.69 160 LYS A N 1
ATOM 1249 C CA . LYS A 1 160 ? 0.238 2.383 -7.429 1.00 89.69 160 LYS A CA 1
ATOM 1250 C C . LYS A 1 160 ? -0.997 3.117 -7.973 1.00 89.69 160 LYS A C 1
ATOM 1252 O O . LYS A 1 160 ? -1.114 4.334 -7.846 1.00 89.69 160 LYS A O 1
ATOM 1257 N N . VAL A 1 161 ? -1.901 2.395 -8.634 1.00 95.56 161 VAL A N 1
ATOM 1258 C CA . VAL A 1 161 ? -3.086 2.989 -9.264 1.00 95.56 161 VAL A CA 1
ATOM 1259 C C . VAL A 1 161 ? -4.052 3.480 -8.186 1.00 95.56 161 VAL A C 1
ATOM 1261 O O . VAL A 1 161 ? -4.329 2.767 -7.223 1.00 95.56 161 VAL A O 1
ATOM 1264 N N . LYS A 1 162 ? -4.576 4.695 -8.363 1.00 93.19 162 LYS A N 1
ATOM 1265 C CA . LYS A 1 162 ? -5.568 5.326 -7.467 1.00 93.19 162 LYS A CA 1
ATOM 1266 C C . LYS A 1 162 ? -6.822 5.763 -8.207 1.00 93.19 162 LYS A C 1
ATOM 1268 O O . LYS A 1 162 ? -7.933 5.602 -7.712 1.00 93.19 162 LYS A O 1
ATOM 1273 N N . ASP A 1 163 ? -6.612 6.340 -9.386 1.00 97.06 163 ASP A N 1
ATOM 1274 C CA . ASP A 1 163 ? -7.632 6.985 -10.200 1.00 97.06 163 ASP A CA 1
ATOM 1275 C C . ASP A 1 163 ? -8.078 6.053 -11.332 1.00 97.06 163 ASP A C 1
ATOM 1277 O O . ASP A 1 163 ? -7.284 5.685 -12.197 1.00 97.06 163 ASP A O 1
ATOM 1281 N N . LEU A 1 164 ? -9.361 5.688 -11.323 1.00 98.44 164 LEU A N 1
ATOM 1282 C CA . LEU A 1 164 ? -10.006 4.908 -12.383 1.00 98.44 164 LEU A CA 1
ATOM 1283 C C . LEU A 1 164 ? -10.838 5.782 -13.331 1.00 98.44 164 LEU A C 1
ATOM 1285 O O . LEU A 1 164 ? -11.555 5.255 -14.179 1.00 98.44 164 LEU A O 1
ATOM 1289 N N . SER A 1 165 ? -10.806 7.109 -13.196 1.00 97.88 165 SER A N 1
ATOM 1290 C CA . SER A 1 165 ? -11.591 8.002 -14.049 1.00 97.88 165 SER A CA 1
ATOM 1291 C C . SER A 1 165 ? -11.285 7.750 -15.526 1.00 97.88 165 SER A C 1
ATOM 1293 O O . SER A 1 165 ? -10.123 7.677 -15.927 1.00 97.88 165 SER A O 1
ATOM 1295 N N . GLY A 1 166 ? -12.338 7.587 -16.333 1.00 98.06 166 GLY A N 1
ATOM 1296 C CA . GLY A 1 166 ? -12.254 7.317 -17.768 1.00 98.06 166 GLY A CA 1
ATOM 1297 C C . GLY A 1 166 ? -12.117 5.839 -18.151 1.00 98.06 166 GLY A C 1
ATOM 1298 O O . GLY A 1 166 ? -12.233 5.529 -19.338 1.00 98.06 166 GLY A O 1
ATOM 1299 N N . ILE A 1 167 ? -11.921 4.918 -17.197 1.00 98.44 167 ILE A N 1
ATOM 1300 C CA . ILE A 1 167 ? -11.761 3.482 -17.491 1.00 98.44 167 ILE A CA 1
ATOM 1301 C C . ILE A 1 167 ? -12.972 2.885 -18.220 1.00 98.44 167 ILE A C 1
ATOM 1303 O O . ILE A 1 167 ? -12.845 1.916 -18.969 1.00 98.44 167 ILE A O 1
ATOM 1307 N N . GLU A 1 168 ? -14.153 3.496 -18.092 1.00 97.12 168 GLU A N 1
ATOM 1308 C CA . GLU A 1 168 ? -15.361 3.067 -18.785 1.00 97.12 168 GLU A CA 1
ATOM 1309 C C . GLU A 1 168 ? -15.253 3.151 -20.315 1.00 97.12 168 GLU A C 1
ATOM 1311 O O . GLU A 1 168 ? -16.124 2.628 -21.016 1.00 97.12 168 GLU A O 1
ATOM 1316 N N . GLN A 1 169 ? -14.221 3.808 -20.852 1.00 97.81 169 GLN A N 1
ATOM 1317 C CA . GLN A 1 169 ? -13.892 3.819 -22.279 1.00 97.81 169 GLN A CA 1
ATOM 1318 C C . GLN A 1 169 ? -13.466 2.436 -22.799 1.00 97.81 169 GLN A C 1
ATOM 1320 O O . GLN A 1 169 ? -13.672 2.154 -23.978 1.00 97.81 169 GLN A O 1
ATOM 1325 N N . MET A 1 170 ? -12.972 1.547 -21.932 1.00 98.00 170 MET A N 1
ATOM 1326 C CA . MET A 1 170 ? -12.539 0.189 -22.279 1.00 98.00 170 MET A CA 1
ATOM 1327 C C . MET A 1 170 ? -13.732 -0.753 -22.517 1.00 98.00 170 MET A C 1
ATOM 1329 O O . MET A 1 170 ? -14.051 -1.622 -21.705 1.00 98.00 170 MET A O 1
ATOM 1333 N N . LYS A 1 171 ? -14.435 -0.574 -23.642 1.00 95.62 171 LYS A N 1
ATOM 1334 C CA . LYS A 1 171 ? -15.714 -1.255 -23.937 1.00 95.62 171 LYS A CA 1
ATOM 1335 C C . LYS A 1 171 ? -15.620 -2.769 -24.134 1.00 95.62 171 LYS A C 1
ATOM 1337 O O . LYS A 1 171 ? -16.654 -3.427 -24.088 1.00 95.62 171 LYS A O 1
ATOM 1342 N N . GLN A 1 172 ? -14.425 -3.299 -24.381 1.00 97.81 172 GLN A N 1
ATOM 1343 C CA . GLN A 1 172 ? -14.193 -4.728 -24.623 1.00 97.81 172 GLN A CA 1
ATOM 1344 C C . GLN A 1 172 ? -13.661 -5.468 -23.391 1.00 97.81 172 GLN A C 1
ATOM 1346 O O . GLN A 1 172 ? -13.562 -6.6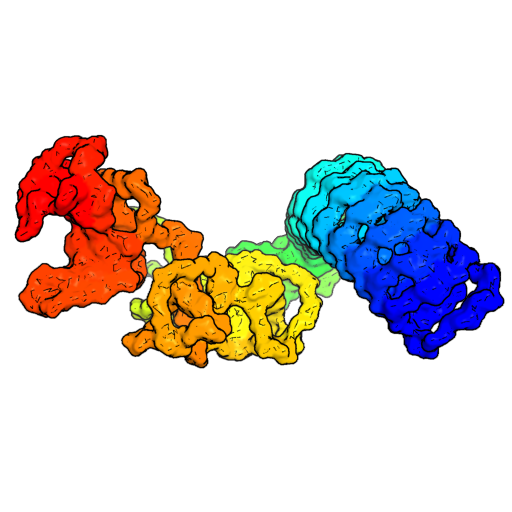89 -23.431 1.00 97.81 172 GLN A O 1
ATOM 1351 N N . LEU A 1 173 ? -13.351 -4.752 -22.303 1.00 98.75 173 LEU A N 1
ATOM 1352 C CA . LEU A 1 173 ? -12.707 -5.341 -21.135 1.00 98.75 173 LEU A CA 1
ATOM 1353 C C . LEU A 1 173 ? -13.674 -6.253 -20.383 1.00 98.75 173 LEU A C 1
ATOM 1355 O O . LEU A 1 173 ? -14.668 -5.779 -19.834 1.00 98.75 173 LEU A O 1
ATOM 1359 N N . GLU A 1 174 ? -13.363 -7.545 -20.340 1.00 98.81 174 GLU A N 1
ATOM 1360 C CA . GLU A 1 174 ? -14.148 -8.568 -19.650 1.00 98.81 174 GLU A CA 1
ATOM 1361 C C . GLU A 1 174 ? -13.511 -8.969 -18.313 1.00 98.81 174 GLU A C 1
ATOM 1363 O O . GLU A 1 174 ? -14.237 -9.302 -17.370 1.00 98.81 174 GLU A O 1
ATOM 1368 N N . GLU A 1 175 ? -12.180 -8.903 -18.208 1.00 98.88 175 GLU A N 1
ATOM 1369 C CA . GLU A 1 175 ? -11.423 -9.297 -17.019 1.00 98.88 175 GLU A CA 1
ATOM 1370 C C . GLU A 1 175 ? -10.479 -8.186 -16.550 1.00 98.88 175 GLU A C 1
ATOM 1372 O O . GLU A 1 175 ? -9.560 -7.777 -17.263 1.00 98.88 175 GLU A O 1
ATOM 1377 N N . LEU A 1 176 ? -10.683 -7.716 -15.315 1.00 98.88 176 LEU A N 1
ATOM 1378 C CA . LEU A 1 176 ? -9.852 -6.688 -14.691 1.00 98.88 176 LEU A CA 1
ATOM 1379 C C . LEU A 1 176 ? -9.286 -7.175 -13.356 1.00 98.88 176 LEU A C 1
ATOM 1381 O O . LEU A 1 176 ? -10.025 -7.443 -12.407 1.00 98.88 176 LEU A O 1
ATOM 1385 N N . TRP A 1 177 ? -7.958 -7.226 -13.274 1.00 98.81 177 TRP A N 1
ATOM 1386 C CA . TRP A 1 177 ? -7.222 -7.641 -12.081 1.00 98.81 177 TRP A CA 1
ATOM 1387 C C . TRP A 1 177 ? -6.365 -6.500 -11.547 1.00 98.81 177 TRP A C 1
ATOM 1389 O O . TRP A 1 177 ? -5.235 -6.299 -11.993 1.00 98.81 177 TRP A O 1
ATOM 1399 N N . ILE A 1 178 ? -6.863 -5.768 -10.558 1.00 98.25 178 ILE A N 1
ATOM 1400 C CA . ILE A 1 178 ? -6.255 -4.523 -10.073 1.00 98.25 178 ILE A CA 1
ATOM 1401 C C . ILE A 1 178 ? -6.109 -4.498 -8.540 1.00 98.25 178 ILE A C 1
ATOM 1403 O O . ILE A 1 178 ? -6.145 -3.454 -7.892 1.00 98.25 178 ILE A O 1
ATOM 1407 N N . GLY A 1 179 ? -5.892 -5.671 -7.940 1.00 93.81 179 GLY A N 1
ATOM 1408 C CA . GLY A 1 179 ? -5.601 -5.790 -6.511 1.00 93.81 179 GLY A CA 1
ATOM 1409 C C . GLY A 1 179 ? -4.230 -5.234 -6.103 1.00 93.81 179 GLY A C 1
ATOM 1410 O O . GLY A 1 179 ? -3.353 -5.054 -6.946 1.00 93.81 179 GLY A O 1
ATOM 1411 N N . LYS A 1 180 ? -4.002 -5.011 -4.804 1.00 83.00 180 LYS A N 1
ATOM 1412 C CA . LYS A 1 180 ? -2.750 -4.451 -4.256 1.00 83.00 180 LYS A CA 1
ATOM 1413 C C . LYS A 1 180 ? -2.384 -3.123 -4.932 1.00 83.00 180 LYS A C 1
ATOM 1415 O O . LYS A 1 180 ? -1.293 -2.987 -5.482 1.00 83.00 180 LYS A O 1
ATOM 1420 N N . ASN A 1 181 ? -3.335 -2.198 -4.936 1.00 83.06 181 ASN A N 1
ATOM 1421 C CA . ASN A 1 181 ? -3.203 -0.813 -5.392 1.00 83.06 181 ASN A CA 1
ATOM 1422 C C . ASN A 1 181 ? -3.730 0.116 -4.272 1.00 83.06 181 ASN A C 1
ATOM 1424 O O . ASN A 1 181 ? -3.884 -0.323 -3.135 1.00 83.06 181 ASN A O 1
ATOM 1428 N N . GLU A 1 182 ? -3.976 1.392 -4.569 1.00 83.12 182 GLU A N 1
ATOM 1429 C CA . GLU A 1 182 ? -4.401 2.419 -3.601 1.00 83.12 182 GLU A CA 1
ATOM 1430 C C . GLU A 1 182 ? -5.789 2.990 -4.013 1.00 83.12 182 GLU A C 1
ATOM 1432 O O . GLU A 1 182 ? -6.040 4.197 -3.967 1.00 83.12 182 GLU A O 1
ATOM 1437 N N . ILE A 1 183 ? -6.694 2.122 -4.503 1.00 90.25 183 ILE A N 1
ATOM 1438 C CA . ILE A 1 183 ? -8.008 2.509 -5.060 1.00 90.25 183 ILE A CA 1
ATOM 1439 C C . ILE A 1 183 ? -9.049 2.680 -3.947 1.00 90.25 183 ILE A C 1
ATOM 1441 O O . ILE A 1 183 ? -9.253 1.784 -3.127 1.00 90.25 183 ILE A O 1
ATOM 1445 N N . LYS A 1 184 ? -9.766 3.811 -3.983 1.00 88.88 184 LYS A N 1
ATOM 1446 C CA . LYS A 1 184 ? -10.858 4.164 -3.049 1.00 88.88 184 LYS A CA 1
ATOM 1447 C C . LYS A 1 184 ? -12.217 4.282 -3.725 1.00 88.88 184 LYS A C 1
ATOM 1449 O O . LYS A 1 184 ? -13.232 3.959 -3.115 1.00 88.88 184 LYS A O 1
ATOM 1454 N N . ASP A 1 185 ? -12.225 4.756 -4.969 1.00 96.62 185 ASP A N 1
ATOM 1455 C CA . ASP A 1 185 ? -13.437 5.050 -5.726 1.00 96.62 185 ASP A CA 1
ATOM 1456 C C . ASP A 1 185 ? -13.574 4.111 -6.930 1.00 96.62 185 ASP A C 1
ATOM 1458 O O . ASP A 1 185 ? -12.738 4.091 -7.835 1.00 96.62 185 ASP A O 1
ATOM 1462 N N . VAL A 1 186 ? -14.660 3.340 -6.938 1.00 98.44 186 VAL A N 1
ATOM 1463 C CA . VAL A 1 186 ? -15.040 2.429 -8.030 1.00 98.44 186 VAL A CA 1
ATOM 1464 C C . VAL A 1 186 ? -16.223 2.950 -8.846 1.00 98.44 186 VAL A C 1
ATOM 1466 O O . VAL A 1 186 ? -16.726 2.244 -9.720 1.00 98.44 186 VAL A O 1
ATOM 1469 N N . THR A 1 187 ? -16.656 4.193 -8.627 1.00 98.50 187 THR A N 1
ATOM 1470 C CA . THR A 1 187 ? -17.725 4.845 -9.400 1.00 98.50 187 THR A CA 1
ATOM 1471 C C . THR A 1 187 ? -17.524 4.753 -10.916 1.00 98.50 187 THR A C 1
ATOM 1473 O O . THR A 1 187 ? -18.493 4.415 -11.612 1.00 98.50 187 THR A O 1
ATOM 1476 N N . PRO A 1 188 ? -16.304 4.953 -11.462 1.00 98.44 188 PRO A N 1
ATOM 1477 C CA . PRO A 1 188 ? -16.062 4.810 -12.899 1.00 98.44 188 PRO A CA 1
ATOM 1478 C C . PRO A 1 188 ? -16.418 3.423 -13.462 1.00 98.44 188 PRO A C 1
ATOM 1480 O O . PRO A 1 188 ? -16.833 3.313 -14.616 1.00 98.44 188 PRO A O 1
ATOM 1483 N N . LEU A 1 189 ? -16.351 2.362 -12.646 1.00 98.38 189 LEU A N 1
ATOM 1484 C CA . LEU A 1 189 ? -16.668 0.999 -13.082 1.00 98.38 189 LEU A CA 1
ATOM 1485 C C . LEU A 1 189 ? -18.167 0.774 -13.311 1.00 98.38 189 LEU A C 1
ATOM 1487 O O . LEU A 1 189 ? -18.521 -0.133 -14.055 1.00 98.38 189 LEU A O 1
ATOM 1491 N N . SER A 1 190 ? -19.057 1.603 -12.757 1.00 97.50 190 SER A N 1
ATOM 1492 C CA . SER A 1 190 ? -20.521 1.403 -12.802 1.00 97.50 190 SER A CA 1
ATOM 1493 C C . SER A 1 190 ? -21.122 1.244 -14.207 1.00 97.50 190 SER A C 1
ATOM 1495 O O . SER A 1 190 ? -22.206 0.679 -14.365 1.00 97.50 190 SER A O 1
ATOM 1497 N N . LYS A 1 191 ? -20.437 1.724 -15.251 1.00 96.25 191 LYS A N 1
ATOM 1498 C CA . LYS A 1 191 ? -20.883 1.614 -16.651 1.00 96.25 191 LYS A CA 1
ATOM 1499 C C . LYS A 1 191 ? -20.296 0.410 -17.394 1.00 96.25 191 LYS A C 1
ATOM 1501 O O . LYS A 1 191 ? -20.712 0.142 -18.520 1.00 96.25 191 LYS A O 1
ATOM 1506 N N . MET A 1 192 ? -19.359 -0.323 -16.798 1.00 98.00 192 MET A N 1
ATOM 1507 C CA . MET A 1 192 ? -18.627 -1.428 -17.430 1.00 98.00 192 MET A CA 1
ATOM 1508 C C . MET A 1 192 ? -19.383 -2.761 -17.342 1.00 98.00 192 MET A C 1
ATOM 1510 O O . MET A 1 192 ? -18.845 -3.783 -16.925 1.00 98.00 192 MET A O 1
ATOM 1514 N N . THR A 1 193 ? -20.656 -2.759 -17.739 1.00 97.12 193 THR A N 1
ATOM 1515 C CA . THR A 1 193 ? -21.566 -3.916 -17.608 1.00 97.12 193 THR A CA 1
ATOM 1516 C C . THR A 1 193 ? -21.142 -5.158 -18.400 1.00 97.12 193 THR A C 1
ATOM 1518 O O . THR A 1 193 ? -21.714 -6.227 -18.196 1.00 97.12 193 THR A O 1
ATOM 1521 N N . GLN A 1 194 ? -20.156 -5.038 -19.292 1.00 98.06 194 GLN A N 1
ATOM 1522 C CA . GLN A 1 194 ? -19.542 -6.156 -20.003 1.00 98.06 194 GLN A CA 1
ATOM 1523 C C . GLN A 1 194 ? -18.582 -6.995 -19.134 1.00 98.06 194 GLN A C 1
ATOM 1525 O O . GLN A 1 194 ? -18.281 -8.126 -19.512 1.00 98.06 194 GLN A O 1
ATOM 1530 N N . LEU A 1 195 ? -18.116 -6.471 -17.989 1.00 98.69 195 LEU A N 1
ATOM 1531 C CA . LEU A 1 195 ? -17.181 -7.175 -17.107 1.00 98.69 195 LEU A CA 1
ATOM 1532 C C . LEU A 1 195 ? -17.764 -8.511 -16.626 1.00 98.69 195 LEU A C 1
ATOM 1534 O O . LEU A 1 195 ? -18.904 -8.591 -16.160 1.00 98.69 195 LEU A O 1
ATOM 1538 N N . LYS A 1 196 ? -16.936 -9.553 -16.704 1.00 98.81 196 LYS A N 1
ATOM 1539 C CA . LYS A 1 196 ? -17.212 -10.911 -16.220 1.00 98.81 196 LYS A CA 1
ATOM 1540 C C . LYS A 1 196 ? -16.396 -11.235 -14.973 1.00 98.81 196 LYS A C 1
ATOM 1542 O O . LYS A 1 196 ? -16.903 -11.932 -14.094 1.00 98.81 196 LYS A O 1
ATOM 1547 N N . GLN A 1 197 ? -15.165 -10.732 -14.876 1.00 98.88 197 GLN A N 1
ATOM 1548 C CA . GLN A 1 197 ? -14.292 -10.946 -13.722 1.00 98.88 197 GLN A CA 1
ATOM 1549 C C . GLN A 1 197 ? -13.715 -9.617 -13.234 1.00 98.88 197 GLN A C 1
ATOM 1551 O O . GLN A 1 197 ? -13.136 -8.856 -14.010 1.00 98.88 197 GLN A O 1
ATOM 1556 N N . LEU A 1 198 ? -13.870 -9.351 -11.939 1.00 98.88 198 LEU A N 1
ATOM 1557 C CA . LEU A 1 198 ? -13.332 -8.163 -11.289 1.00 98.88 198 LEU A CA 1
ATOM 1558 C C . LEU A 1 198 ? -12.617 -8.555 -9.997 1.00 98.88 198 LEU A C 1
ATOM 1560 O O . LEU A 1 198 ? -13.242 -9.029 -9.047 1.00 98.88 198 LEU A O 1
ATOM 1564 N N . HIS A 1 199 ? -11.307 -8.329 -9.969 1.00 98.75 199 HIS A N 1
ATOM 1565 C CA . HIS A 1 199 ? -10.457 -8.594 -8.815 1.00 98.75 199 HIS A CA 1
ATOM 1566 C C . HIS A 1 199 ? -9.861 -7.284 -8.296 1.00 98.75 199 HIS A C 1
ATOM 1568 O O . HIS A 1 199 ? -8.998 -6.680 -8.935 1.00 98.75 199 HIS A O 1
ATOM 1574 N N . LEU A 1 200 ? -10.312 -6.866 -7.115 1.00 98.00 200 LEU A N 1
ATOM 1575 C CA . LEU A 1 200 ? -9.910 -5.657 -6.395 1.00 98.00 200 LEU A CA 1
ATOM 1576 C C . LEU A 1 200 ? -9.331 -5.938 -4.986 1.00 98.00 200 LEU A C 1
ATOM 1578 O O . LEU A 1 200 ? -9.450 -5.067 -4.117 1.00 98.00 200 LEU A O 1
ATOM 1582 N N . PRO A 1 201 ? -8.693 -7.095 -4.699 1.00 90.06 201 PRO A N 1
ATOM 1583 C CA . PRO A 1 201 ? -8.288 -7.383 -3.333 1.00 90.06 201 PRO A CA 1
ATOM 1584 C C . PRO A 1 201 ? -7.149 -6.463 -2.876 1.00 90.06 201 PRO A C 1
ATOM 1586 O O . PRO A 1 201 ? -6.303 -6.102 -3.690 1.00 90.06 201 PRO A O 1
ATOM 1589 N N . ASN A 1 202 ? -7.038 -6.164 -1.581 1.00 82.25 202 ASN A N 1
ATOM 1590 C CA . ASN A 1 202 ? -5.988 -5.303 -1.018 1.00 82.25 202 ASN A CA 1
ATOM 1591 C C . ASN A 1 202 ? -5.990 -3.903 -1.670 1.00 82.25 202 ASN A C 1
ATOM 1593 O O . ASN A 1 202 ? -5.017 -3.509 -2.314 1.00 82.25 202 ASN A O 1
ATOM 1597 N N . ASN A 1 203 ? -7.109 -3.196 -1.543 1.00 80.25 203 ASN A N 1
ATOM 1598 C CA . ASN A 1 203 ? -7.271 -1.777 -1.874 1.00 80.25 203 ASN A CA 1
ATOM 1599 C C . ASN A 1 203 ? -7.869 -1.064 -0.642 1.00 80.25 203 ASN A C 1
ATOM 1601 O O . ASN A 1 203 ? -7.804 -1.586 0.471 1.00 80.25 203 ASN A O 1
ATOM 1605 N N . GLU A 1 204 ? -8.450 0.124 -0.813 1.00 80.69 204 GLU A N 1
ATOM 1606 C CA . GLU A 1 204 ? -9.004 0.930 0.278 1.00 80.69 204 GLU A CA 1
ATOM 1607 C C . GLU A 1 204 ? -10.520 1.171 0.119 1.00 80.69 204 GLU A C 1
ATOM 1609 O O . GLU A 1 204 ? -11.041 2.234 0.468 1.00 80.69 204 GLU A O 1
ATOM 1614 N N . LEU A 1 205 ? -11.252 0.190 -0.423 1.00 83.88 205 LEU A N 1
ATOM 1615 C CA . LEU A 1 205 ? -12.678 0.328 -0.738 1.00 83.88 205 LEU A CA 1
ATOM 1616 C C . LEU A 1 205 ? -13.559 0.283 0.516 1.00 83.88 205 LEU A C 1
ATOM 1618 O O . LEU A 1 205 ? -13.411 -0.602 1.355 1.00 83.88 205 LEU A O 1
ATOM 1622 N N . LYS A 1 206 ? -14.529 1.201 0.596 1.00 86.50 206 LYS A N 1
ATOM 1623 C CA . LYS A 1 206 ? -15.595 1.221 1.619 1.00 86.50 206 LYS A CA 1
ATOM 1624 C C . LYS A 1 206 ? -16.981 1.088 1.002 1.00 86.50 206 LYS A C 1
ATOM 1626 O O . LYS A 1 206 ? -17.788 0.286 1.463 1.00 86.50 206 LYS A O 1
ATOM 1631 N N . ASP A 1 207 ? -17.235 1.869 -0.045 1.00 92.88 207 ASP A N 1
ATOM 1632 C CA . ASP A 1 207 ? -18.489 1.864 -0.791 1.00 92.88 207 ASP A CA 1
ATOM 1633 C C . ASP A 1 207 ? -18.337 1.070 -2.094 1.00 92.88 207 ASP A C 1
ATOM 1635 O O . ASP A 1 207 ? -17.491 1.373 -2.935 1.00 92.88 207 ASP A O 1
ATOM 1639 N N . ILE A 1 208 ? -19.181 0.051 -2.255 1.00 97.94 208 ILE A N 1
ATOM 1640 C CA . ILE A 1 208 ? -19.271 -0.776 -3.464 1.00 97.94 208 ILE A CA 1
ATOM 1641 C C . ILE A 1 208 ? -20.622 -0.642 -4.174 1.00 97.94 208 ILE A C 1
ATOM 1643 O O . ILE A 1 208 ? -20.905 -1.395 -5.107 1.00 97.94 208 ILE A O 1
ATOM 1647 N N . THR A 1 209 ? -21.454 0.325 -3.781 1.00 98.06 209 THR A N 1
ATOM 1648 C CA . THR A 1 209 ? -22.731 0.637 -4.442 1.00 98.06 209 THR A CA 1
ATOM 1649 C C . THR A 1 209 ? -22.598 0.756 -5.964 1.00 98.06 209 THR A C 1
ATOM 1651 O O . THR A 1 209 ? -23.432 0.169 -6.668 1.00 98.06 209 THR A O 1
ATOM 1654 N N . PRO A 1 210 ? -21.542 1.397 -6.517 1.00 98.25 210 PRO A N 1
ATOM 1655 C CA . PRO A 1 210 ? -21.367 1.487 -7.964 1.00 98.25 210 PRO A CA 1
ATOM 1656 C C . PRO A 1 210 ? -21.238 0.141 -8.690 1.00 98.25 210 PRO A C 1
ATOM 1658 O O . PRO A 1 210 ? -21.512 0.079 -9.885 1.00 98.25 210 PRO A O 1
ATOM 1661 N N . LEU A 1 211 ? -20.845 -0.937 -7.999 1.00 98.38 211 LEU A N 1
ATOM 1662 C CA . LEU A 1 211 ? -20.672 -2.263 -8.602 1.00 98.38 211 LEU A CA 1
ATOM 1663 C C . LEU A 1 211 ? -22.002 -3.009 -8.807 1.00 98.38 211 LEU A C 1
ATOM 1665 O O . LEU A 1 211 ? -22.044 -3.989 -9.549 1.00 98.38 211 LEU A O 1
ATOM 1669 N N . SER A 1 212 ? -23.100 -2.551 -8.196 1.00 97.56 212 SER A N 1
ATOM 1670 C CA . SER A 1 212 ? -24.419 -3.206 -8.272 1.00 97.56 212 SER A CA 1
ATOM 1671 C C . SER A 1 212 ? -25.008 -3.286 -9.690 1.00 97.56 212 SER A C 1
ATOM 1673 O O . SER A 1 212 ? -25.852 -4.141 -9.964 1.00 97.56 212 SER A O 1
ATOM 1675 N N . SER A 1 213 ? -24.551 -2.431 -10.609 1.00 97.25 213 SER A N 1
ATOM 1676 C CA . SER A 1 213 ? -24.952 -2.428 -12.021 1.00 97.25 213 SER A CA 1
ATOM 1677 C C . SER A 1 213 ? -24.242 -3.491 -12.867 1.00 97.25 213 SER A C 1
ATOM 1679 O O . SER A 1 213 ? -24.664 -3.758 -13.996 1.00 97.25 213 SER A O 1
ATOM 1681 N N . LEU A 1 214 ? -23.183 -4.124 -12.353 1.00 98.19 214 LEU A N 1
ATOM 1682 C CA . LEU A 1 214 ? -22.344 -5.077 -13.082 1.00 98.19 214 LEU A CA 1
ATOM 1683 C C . LEU A 1 214 ? -22.959 -6.483 -13.117 1.00 98.19 214 LEU A C 1
ATOM 1685 O O . LEU A 1 214 ? -22.326 -7.484 -12.797 1.00 98.19 214 LEU A O 1
ATOM 1689 N N . VAL A 1 215 ? -24.219 -6.565 -13.543 1.00 96.88 215 VAL A N 1
ATOM 1690 C CA . VAL A 1 215 ? -25.079 -7.762 -13.490 1.00 96.88 215 VAL A CA 1
ATOM 1691 C C . VAL A 1 215 ? -24.571 -8.966 -14.298 1.00 96.88 215 VAL A C 1
ATOM 1693 O O . VAL A 1 215 ? -25.126 -10.061 -14.186 1.00 96.88 215 VAL A O 1
ATOM 1696 N N . ASN A 1 216 ? -23.539 -8.777 -15.128 1.00 97.94 216 ASN A N 1
ATOM 1697 C CA . ASN A 1 216 ? -22.880 -9.848 -15.873 1.00 97.94 216 ASN A CA 1
ATOM 1698 C C . ASN A 1 216 ? -21.661 -10.453 -15.163 1.00 97.94 216 ASN A C 1
ATOM 1700 O O . ASN A 1 216 ? -21.136 -11.449 -15.666 1.00 97.94 216 ASN A O 1
ATOM 1704 N N . LEU A 1 217 ? -21.251 -9.912 -14.009 1.00 98.56 217 LEU A N 1
ATOM 1705 C CA . LEU A 1 217 ? -20.137 -10.450 -13.236 1.00 98.56 217 LEU A CA 1
ATOM 1706 C C . LEU A 1 217 ? -20.390 -11.904 -12.838 1.00 98.56 217 LEU A C 1
ATOM 1708 O O . LEU A 1 217 ? -21.447 -12.269 -12.323 1.00 98.56 217 LEU A O 1
ATOM 1712 N N . GLN A 1 218 ? -19.363 -12.712 -13.060 1.00 98.62 218 GLN A N 1
ATOM 1713 C CA . GLN A 1 218 ? -19.275 -14.117 -12.686 1.00 98.62 218 GLN A CA 1
ATOM 1714 C C . GLN A 1 218 ? -18.306 -14.305 -11.519 1.00 98.62 218 GLN A C 1
ATOM 1716 O O . GLN A 1 218 ? -18.545 -15.148 -10.656 1.00 98.62 218 GLN A O 1
ATOM 1721 N N . LYS A 1 219 ? -17.234 -13.509 -11.454 1.00 98.81 219 LYS A N 1
ATOM 1722 C CA . LYS A 1 219 ? -16.301 -13.517 -10.324 1.00 98.81 219 LYS A CA 1
ATOM 1723 C C . LYS A 1 219 ? -16.073 -12.109 -9.803 1.00 98.81 219 LYS A C 1
ATOM 1725 O O . LYS A 1 219 ? -15.748 -11.211 -10.578 1.00 98.81 219 LYS A O 1
ATOM 1730 N N . LEU A 1 220 ? -16.226 -11.950 -8.494 1.00 98.75 220 LEU A N 1
ATOM 1731 C CA . LEU A 1 220 ? -15.947 -10.709 -7.790 1.00 98.75 220 LEU A CA 1
ATOM 1732 C C . LEU A 1 220 ? -15.103 -11.005 -6.552 1.00 98.75 220 LEU A C 1
ATOM 1734 O O . LEU A 1 220 ? -15.525 -11.740 -5.660 1.00 98.75 220 LEU A O 1
ATOM 1738 N N . ASP A 1 221 ? -13.908 -10.431 -6.513 1.00 98.44 221 ASP A N 1
ATOM 1739 C CA . ASP A 1 221 ? -12.980 -10.557 -5.395 1.00 98.44 221 ASP A CA 1
ATOM 1740 C C . ASP A 1 221 ? -12.670 -9.179 -4.807 1.00 98.44 221 ASP A C 1
ATOM 1742 O O . ASP A 1 221 ? -12.078 -8.325 -5.472 1.00 98.44 221 ASP A O 1
ATOM 1746 N N . LEU A 1 222 ? -13.102 -8.969 -3.565 1.00 97.56 222 LEU A N 1
ATOM 1747 C CA . LEU A 1 222 ? -12.977 -7.730 -2.799 1.00 97.56 222 LEU A CA 1
ATOM 1748 C C . LEU A 1 222 ? -12.240 -7.968 -1.469 1.00 97.56 222 LEU A C 1
ATOM 1750 O O . LEU A 1 222 ? -12.412 -7.203 -0.517 1.00 97.56 222 LEU A O 1
ATOM 1754 N N . GLU A 1 223 ? -11.425 -9.025 -1.384 1.00 92.00 223 GLU A N 1
ATOM 1755 C CA . GLU A 1 223 ? -10.653 -9.354 -0.181 1.00 92.00 223 GLU A CA 1
ATOM 1756 C C . GLU A 1 223 ? -9.802 -8.170 0.322 1.00 92.00 223 GLU A C 1
ATOM 1758 O O . GLU A 1 223 ? -9.267 -7.405 -0.472 1.00 92.00 223 GLU A O 1
ATOM 1763 N N . ALA A 1 224 ? -9.619 -8.038 1.638 1.00 79.81 224 ALA A N 1
ATOM 1764 C CA . ALA A 1 224 ? -8.729 -7.052 2.254 1.00 79.81 224 ALA A CA 1
ATOM 1765 C C . ALA A 1 224 ? -9.041 -5.608 1.813 1.00 79.81 224 ALA A C 1
ATOM 1767 O O . ALA A 1 224 ? -8.202 -4.925 1.230 1.00 79.81 224 ALA A O 1
ATOM 1768 N N . ASN A 1 225 ? -10.270 -5.172 2.078 1.00 85.81 225 ASN A N 1
ATOM 1769 C CA . ASN A 1 225 ? -10.739 -3.792 1.940 1.00 85.81 225 ASN A CA 1
ATOM 1770 C C . ASN A 1 225 ? -11.416 -3.364 3.267 1.00 85.81 225 ASN A C 1
ATOM 1772 O O . ASN A 1 225 ? -11.244 -4.018 4.296 1.00 85.81 225 ASN A O 1
ATOM 1776 N N . TYR A 1 226 ? -12.185 -2.275 3.263 1.00 81.12 226 TYR A N 1
ATOM 1777 C CA . TYR A 1 226 ? -12.891 -1.722 4.429 1.00 81.12 226 TYR A CA 1
ATOM 1778 C C . TYR A 1 226 ? -14.421 -1.767 4.256 1.00 81.12 226 TYR A C 1
ATOM 1780 O O . TYR A 1 226 ? -15.144 -0.867 4.688 1.00 81.12 226 TYR A O 1
ATOM 1788 N N . ILE A 1 227 ? -14.930 -2.780 3.552 1.00 90.38 227 ILE A N 1
ATOM 1789 C CA . ILE A 1 227 ? -16.348 -2.878 3.190 1.00 90.38 227 ILE A CA 1
ATOM 1790 C C . ILE A 1 227 ? -17.141 -3.402 4.389 1.00 90.38 227 ILE A C 1
ATOM 1792 O O . ILE A 1 227 ? -16.711 -4.341 5.054 1.00 90.38 227 ILE A O 1
ATOM 1796 N N . SER A 1 228 ? -18.316 -2.825 4.646 1.00 87.81 228 SER A N 1
ATOM 1797 C CA . SER A 1 228 ? -19.224 -3.249 5.728 1.00 87.81 228 SER A CA 1
ATOM 1798 C C . SER A 1 228 ? -20.630 -3.637 5.250 1.00 87.81 228 SER A C 1
ATOM 1800 O O . SER A 1 228 ? -21.322 -4.372 5.957 1.00 87.81 228 SER A O 1
ATOM 1802 N N . ASP A 1 229 ? -21.035 -3.210 4.046 1.00 92.50 229 ASP A N 1
ATOM 1803 C CA . ASP A 1 229 ? -22.357 -3.469 3.462 1.00 92.50 229 ASP A CA 1
ATOM 1804 C C . ASP A 1 229 ? -22.271 -4.368 2.216 1.00 92.50 229 ASP A C 1
ATOM 1806 O O . ASP A 1 229 ? -21.600 -4.048 1.234 1.00 92.50 229 ASP A O 1
ATOM 1810 N N . LEU A 1 230 ? -22.992 -5.493 2.250 1.00 96.44 230 LEU A N 1
ATOM 1811 C CA . LEU A 1 230 ? -23.091 -6.448 1.142 1.00 96.44 230 LEU A CA 1
ATOM 1812 C C . LEU A 1 230 ? -24.323 -6.243 0.254 1.00 96.44 230 LEU A C 1
ATOM 1814 O O . LEU A 1 230 ? -24.472 -6.937 -0.755 1.00 96.44 230 LEU A O 1
ATOM 1818 N N . THR A 1 231 ? -25.212 -5.309 0.595 1.00 96.75 231 THR A N 1
ATOM 1819 C CA . THR A 1 231 ? -26.446 -5.041 -0.158 1.00 96.75 231 THR A CA 1
ATOM 1820 C C . THR A 1 231 ? -26.200 -4.819 -1.654 1.00 96.75 231 THR A C 1
ATOM 1822 O O . THR A 1 231 ? -26.919 -5.433 -2.452 1.00 96.75 231 THR A O 1
ATOM 1825 N N . PRO A 1 232 ? -25.166 -4.066 -2.084 1.00 97.25 232 PRO A N 1
ATOM 1826 C CA . PRO A 1 232 ? -24.883 -3.874 -3.508 1.00 97.25 232 PRO A CA 1
ATOM 1827 C C . PRO A 1 232 ? -24.613 -5.168 -4.290 1.00 97.25 232 PRO A C 1
ATOM 1829 O O . PRO A 1 232 ? -24.931 -5.240 -5.477 1.00 97.25 232 PRO A O 1
ATOM 1832 N N . ALA A 1 233 ? -24.075 -6.208 -3.641 1.00 96.81 233 ALA A N 1
ATOM 1833 C CA . ALA A 1 233 ? -23.754 -7.477 -4.293 1.00 96.81 233 ALA A CA 1
ATOM 1834 C C . ALA A 1 233 ? -24.988 -8.367 -4.530 1.00 96.81 233 ALA A C 1
ATOM 1836 O O . ALA A 1 233 ? -24.963 -9.209 -5.424 1.00 96.81 233 ALA A O 1
ATOM 1837 N N . SER A 1 234 ? -26.083 -8.165 -3.787 1.00 94.19 234 SER A N 1
ATOM 1838 C CA . SER A 1 234 ? -27.290 -9.016 -3.819 1.00 94.19 234 SER A CA 1
ATOM 1839 C C . SER A 1 234 ? -27.936 -9.164 -5.209 1.00 94.19 234 SER A C 1
ATOM 1841 O O . SER A 1 234 ? -28.569 -10.180 -5.506 1.00 94.19 234 SER A O 1
ATOM 1843 N N . ASN A 1 235 ? -27.745 -8.179 -6.093 1.00 91.19 235 ASN A N 1
ATOM 1844 C CA . ASN A 1 235 ? -28.306 -8.164 -7.447 1.00 91.19 235 ASN A CA 1
ATOM 1845 C C . ASN A 1 235 ? -27.431 -8.871 -8.499 1.00 91.19 235 ASN A C 1
ATOM 1847 O O . ASN A 1 235 ? -27.872 -9.064 -9.636 1.00 91.19 235 ASN A O 1
ATOM 1851 N N . LEU A 1 236 ? -26.217 -9.298 -8.143 1.00 97.25 236 LEU A N 1
ATOM 1852 C CA . LEU A 1 236 ? -25.239 -9.891 -9.058 1.00 97.25 236 LEU A CA 1
ATOM 1853 C C . LEU A 1 236 ? -25.480 -11.401 -9.242 1.00 97.25 236 LEU A C 1
ATOM 1855 O O . LEU A 1 236 ? -24.667 -12.252 -8.895 1.00 97.25 236 LEU A O 1
ATOM 1859 N N . LYS A 1 237 ? -26.638 -11.746 -9.810 1.00 95.69 237 LYS A N 1
ATOM 1860 C CA . LYS A 1 237 ? -27.169 -13.125 -9.878 1.00 95.69 237 LYS A CA 1
ATOM 1861 C C . LYS A 1 237 ? -26.364 -14.106 -10.741 1.00 95.69 237 LYS A C 1
ATOM 1863 O O . LYS A 1 237 ? -26.666 -15.294 -10.726 1.00 95.69 237 LYS A O 1
ATOM 1868 N N . LYS A 1 238 ? -25.391 -13.629 -11.527 1.00 97.75 238 LYS A N 1
ATOM 1869 C CA . LYS A 1 238 ? -24.511 -14.476 -12.353 1.00 97.75 238 LYS A CA 1
ATOM 1870 C C . LYS A 1 238 ? -23.206 -14.861 -11.656 1.00 97.75 238 LYS A C 1
ATOM 1872 O O . LYS A 1 238 ? -22.414 -15.591 -12.252 1.00 97.75 238 LYS A O 1
ATOM 1877 N N . LEU A 1 239 ? -22.985 -14.398 -10.423 1.00 97.81 239 LEU A N 1
ATOM 1878 C CA . LEU A 1 239 ? -21.800 -14.757 -9.661 1.00 97.81 239 LEU A CA 1
ATOM 1879 C C . LEU A 1 239 ? -21.733 -16.271 -9.441 1.00 97.81 239 LEU A C 1
ATOM 1881 O O . LEU A 1 239 ? -22.706 -16.908 -9.045 1.00 97.81 239 LEU A O 1
ATOM 1885 N N . VAL A 1 240 ? -20.546 -16.816 -9.676 1.00 97.38 240 VAL A N 1
ATOM 1886 C CA . VAL A 1 240 ? -20.130 -18.166 -9.280 1.00 97.38 240 VAL A CA 1
ATOM 1887 C C . VAL A 1 240 ? -19.075 -18.112 -8.174 1.00 97.38 240 VAL A C 1
ATOM 1889 O O . VAL A 1 240 ? -18.893 -19.090 -7.453 1.00 97.38 240 VAL A O 1
ATOM 1892 N N . PHE A 1 241 ? -18.396 -16.970 -8.018 1.00 97.06 241 PHE A N 1
ATOM 1893 C CA . PHE A 1 241 ? -17.394 -16.720 -6.987 1.00 97.06 241 PHE A CA 1
ATOM 1894 C C . PHE A 1 241 ? -17.535 -15.298 -6.433 1.00 97.06 241 PHE A C 1
ATOM 1896 O O . PHE A 1 241 ? -17.516 -14.332 -7.200 1.00 97.06 241 PHE A O 1
ATOM 1903 N N . LEU A 1 242 ? -17.635 -15.183 -5.110 1.00 97.12 242 LEU A N 1
ATOM 1904 C CA . LEU A 1 242 ? -17.705 -13.921 -4.382 1.00 97.12 242 LEU A CA 1
ATOM 1905 C C . LEU A 1 242 ? -16.813 -13.979 -3.137 1.00 97.12 242 LEU A C 1
ATOM 1907 O O . LEU A 1 242 ? -17.038 -14.806 -2.255 1.00 97.12 242 LEU A O 1
ATOM 1911 N N . SER A 1 243 ? -15.823 -13.093 -3.045 1.00 96.12 243 SER A N 1
ATOM 1912 C CA . SER A 1 243 ? -14.943 -12.992 -1.874 1.00 96.12 243 SER A CA 1
ATOM 1913 C C . SER A 1 243 ? -15.015 -11.609 -1.237 1.00 96.12 243 SER A C 1
ATOM 1915 O O . SER A 1 243 ? -14.839 -10.596 -1.909 1.00 96.12 243 SER A O 1
ATOM 1917 N N . PHE A 1 244 ? -15.231 -11.597 0.077 1.00 96.00 244 PHE A N 1
ATOM 1918 C CA . PHE A 1 244 ? -15.150 -10.443 0.975 1.00 96.00 244 PHE A CA 1
ATOM 1919 C C . PHE A 1 244 ? -14.230 -10.740 2.166 1.00 96.00 244 PHE A C 1
ATOM 1921 O O . PHE A 1 244 ? -14.393 -10.168 3.244 1.00 96.00 244 PHE A O 1
ATOM 1928 N N . VAL A 1 245 ? -13.276 -11.661 2.010 1.00 90.75 245 VAL A N 1
ATOM 1929 C CA . VAL A 1 245 ? -12.336 -12.026 3.082 1.00 90.75 245 VAL A CA 1
ATOM 1930 C C . VAL A 1 245 ? -11.651 -10.774 3.638 1.00 90.75 245 VAL A C 1
ATOM 1932 O O . VAL A 1 245 ? -11.336 -9.862 2.884 1.00 90.75 245 VAL A O 1
ATOM 1935 N N . ALA A 1 246 ? -11.425 -10.703 4.950 1.00 80.50 246 ALA A N 1
ATOM 1936 C CA . ALA A 1 246 ? -10.702 -9.591 5.578 1.00 80.50 246 ALA A CA 1
ATOM 1937 C C . ALA A 1 246 ? -11.293 -8.190 5.303 1.00 80.50 246 ALA A C 1
ATOM 1939 O O . ALA A 1 246 ? -10.572 -7.275 4.925 1.00 80.50 246 ALA A O 1
ATOM 1940 N N . ASN A 1 247 ? -12.601 -8.028 5.510 1.00 87.69 247 ASN A N 1
ATOM 1941 C CA . ASN A 1 247 ? -13.313 -6.744 5.474 1.00 87.69 247 ASN A CA 1
ATOM 1942 C C . ASN A 1 247 ? -13.932 -6.426 6.855 1.00 87.69 247 ASN A C 1
ATOM 1944 O O . ASN A 1 247 ? -13.539 -7.013 7.866 1.00 87.69 247 ASN A O 1
ATOM 1948 N N . GLU A 1 248 ? -14.901 -5.512 6.917 1.00 87.00 248 GLU A N 1
ATOM 1949 C CA . GLU A 1 248 ? -15.614 -5.100 8.134 1.00 87.00 248 GLU A CA 1
ATOM 1950 C C . GLU A 1 248 ? -17.085 -5.567 8.130 1.00 87.00 248 GLU A C 1
ATOM 1952 O O . GLU A 1 248 ? -17.965 -4.915 8.704 1.00 87.00 248 GLU A O 1
ATOM 1957 N N . ILE A 1 249 ? -17.379 -6.691 7.463 1.00 91.31 249 ILE A N 1
ATOM 1958 C CA . ILE A 1 249 ? -18.747 -7.190 7.289 1.00 91.31 249 ILE A CA 1
ATOM 1959 C C . ILE A 1 249 ? -19.339 -7.660 8.618 1.00 91.31 249 ILE A C 1
ATOM 1961 O O . ILE A 1 249 ? -18.744 -8.438 9.366 1.00 91.31 249 ILE A O 1
ATOM 1965 N N . ARG A 1 250 ? -20.572 -7.215 8.865 1.00 91.88 250 ARG A N 1
ATOM 1966 C CA . ARG A 1 250 ? -21.362 -7.518 10.067 1.00 91.88 250 ARG A CA 1
ATOM 1967 C C . ARG A 1 250 ? -22.618 -8.344 9.783 1.00 91.88 250 ARG A C 1
ATOM 1969 O O . ARG A 1 250 ? -23.149 -8.988 10.688 1.00 91.88 250 ARG A O 1
ATOM 1976 N N . ASP A 1 251 ? -23.086 -8.318 8.538 1.00 91.19 251 ASP A N 1
ATOM 1977 C CA . ASP A 1 251 ? -24.337 -8.929 8.103 1.00 91.19 251 ASP A CA 1
ATOM 1978 C C . ASP A 1 251 ? -24.190 -9.545 6.707 1.00 91.19 251 ASP A C 1
ATOM 1980 O O . ASP A 1 251 ? -23.889 -8.853 5.734 1.00 91.19 251 ASP A O 1
ATOM 1984 N N . VAL A 1 252 ? -24.428 -10.854 6.610 1.00 93.94 252 VAL A N 1
ATOM 1985 C CA . VAL A 1 252 ? -24.351 -11.612 5.351 1.00 93.94 252 VAL A CA 1
ATOM 1986 C C . VAL A 1 252 ? -25.714 -11.923 4.736 1.00 93.94 252 VAL A C 1
ATOM 1988 O O . VAL A 1 252 ? -25.781 -12.494 3.647 1.00 93.94 252 VAL A O 1
ATOM 1991 N N . ARG A 1 253 ? -26.819 -11.515 5.378 1.00 93.44 253 ARG A N 1
ATOM 1992 C CA . ARG A 1 253 ? -28.181 -11.737 4.866 1.00 93.44 253 ARG A CA 1
ATOM 1993 C C . ARG A 1 253 ? -28.398 -11.260 3.427 1.00 93.44 253 ARG A C 1
ATOM 1995 O O . ARG A 1 253 ? -29.045 -12.004 2.686 1.00 93.44 253 ARG A O 1
ATOM 2002 N N . PRO A 1 254 ? -27.838 -10.116 2.976 1.00 95.44 254 PRO A N 1
ATOM 2003 C CA . PRO A 1 254 ? -28.036 -9.656 1.603 1.00 95.44 254 PRO A CA 1
ATOM 2004 C C . PRO A 1 254 ? -27.565 -10.635 0.518 1.00 95.44 254 PRO A C 1
ATOM 2006 O O . PRO A 1 254 ? -28.056 -10.574 -0.606 1.00 95.44 254 PRO A O 1
ATOM 2009 N N . VAL A 1 255 ? -26.639 -11.548 0.831 1.00 95.38 255 VAL A N 1
ATOM 2010 C CA . VAL A 1 255 ? -26.052 -12.483 -0.146 1.00 95.38 255 VAL A CA 1
ATOM 2011 C C . VAL A 1 255 ? -26.444 -13.946 0.087 1.00 95.38 255 VAL A C 1
ATOM 2013 O O . VAL A 1 255 ? -25.966 -14.822 -0.630 1.00 95.38 255 VAL A O 1
ATOM 2016 N N . ILE A 1 256 ? -27.357 -14.236 1.027 1.00 92.31 256 ILE A N 1
ATOM 2017 C CA . ILE A 1 256 ? -27.817 -15.612 1.302 1.00 92.31 256 ILE A CA 1
ATOM 2018 C C . ILE A 1 256 ? -28.383 -16.271 0.044 1.00 92.31 256 ILE A C 1
ATOM 2020 O O . ILE A 1 256 ? -28.041 -17.410 -0.259 1.00 92.31 256 ILE A O 1
ATOM 2024 N N . GLU A 1 257 ? -29.215 -15.571 -0.725 1.00 92.19 257 GLU A N 1
ATOM 2025 C CA . GLU A 1 257 ? -29.815 -16.155 -1.931 1.00 92.19 257 GLU A CA 1
ATOM 2026 C C . GLU A 1 257 ? -28.770 -16.505 -3.000 1.00 92.19 257 GLU A C 1
ATOM 2028 O O . GLU A 1 257 ? -28.926 -17.507 -3.697 1.00 92.19 257 GLU A O 1
ATOM 2033 N N . LEU A 1 258 ? -27.671 -15.745 -3.081 1.00 94.00 258 LEU A N 1
ATOM 2034 C CA . LEU A 1 258 ? -26.576 -16.018 -4.017 1.00 94.00 258 LEU A CA 1
ATOM 2035 C C . LEU A 1 258 ? -25.803 -17.291 -3.652 1.00 94.00 258 LEU A C 1
ATOM 2037 O O . LEU A 1 258 ? -25.282 -17.956 -4.544 1.00 94.00 258 LEU A O 1
ATOM 2041 N N . SER A 1 259 ? -25.766 -17.679 -2.373 1.00 91.88 259 SER A N 1
ATOM 2042 C CA . SER A 1 259 ? -25.045 -18.884 -1.925 1.00 91.88 259 SER A CA 1
ATOM 2043 C C . SER A 1 259 ? -25.595 -20.190 -2.507 1.00 91.88 259 SER A C 1
ATOM 2045 O O . SER A 1 259 ? -24.904 -21.203 -2.538 1.00 91.88 259 SER A O 1
ATOM 2047 N N . LYS A 1 260 ? -26.819 -20.163 -3.051 1.00 92.06 260 LYS A N 1
ATOM 2048 C CA . LYS A 1 260 ? -27.415 -21.306 -3.756 1.00 92.06 260 LYS A CA 1
ATOM 2049 C C . LYS A 1 260 ? -26.698 -21.632 -5.069 1.00 92.06 260 LYS A C 1
ATOM 2051 O O . LYS A 1 260 ? -26.805 -22.759 -5.546 1.00 92.06 260 LYS A O 1
ATOM 2056 N N . THR A 1 261 ? -26.018 -20.657 -5.673 1.00 90.88 261 THR A N 1
ATOM 2057 C CA . THR A 1 261 ? -25.380 -20.788 -6.995 1.00 90.88 261 THR A CA 1
ATOM 2058 C C . THR A 1 261 ? -23.922 -20.333 -7.027 1.00 90.88 261 THR A C 1
ATOM 2060 O O . THR A 1 261 ? -23.223 -20.644 -7.989 1.00 90.88 261 THR A O 1
ATOM 2063 N N . ALA A 1 262 ? -23.459 -19.615 -6.004 1.00 93.50 262 ALA A N 1
ATOM 2064 C CA . ALA A 1 262 ? -22.118 -19.054 -5.919 1.00 93.50 262 ALA A CA 1
ATOM 2065 C C . ALA A 1 262 ? -21.351 -19.599 -4.712 1.00 93.50 262 ALA A C 1
ATOM 2067 O O . ALA A 1 262 ? -21.906 -19.759 -3.627 1.00 93.50 262 ALA A O 1
ATOM 2068 N N . TYR A 1 263 ? -20.043 -19.788 -4.878 1.00 92.25 263 TYR A N 1
ATOM 2069 C CA . TYR A 1 263 ? -19.133 -19.888 -3.744 1.00 92.25 263 TYR A CA 1
ATOM 2070 C C . TYR A 1 263 ? -18.947 -18.498 -3.127 1.00 92.25 263 TYR A C 1
ATOM 2072 O O . TYR A 1 263 ? -18.502 -17.578 -3.817 1.00 92.25 263 TYR A O 1
ATOM 2080 N N . ILE A 1 264 ? -19.279 -18.349 -1.842 1.00 93.75 264 ILE A N 1
ATOM 2081 C CA . ILE A 1 264 ? -19.191 -17.076 -1.118 1.00 93.75 264 ILE A CA 1
ATOM 2082 C C . ILE A 1 264 ? -18.273 -17.233 0.094 1.00 93.75 264 ILE A C 1
ATOM 2084 O O . ILE A 1 264 ? -18.557 -18.018 1.000 1.00 93.75 264 ILE A O 1
ATOM 2088 N N . ASN A 1 265 ? -17.195 -16.450 0.133 1.00 89.81 265 ASN A N 1
ATOM 2089 C CA . ASN A 1 265 ? -16.256 -16.420 1.250 1.00 89.81 265 ASN A CA 1
ATOM 2090 C C . ASN A 1 265 ? -16.271 -15.053 1.954 1.00 89.81 265 ASN A C 1
ATOM 2092 O O . ASN A 1 265 ? -15.957 -14.033 1.343 1.00 89.81 265 ASN A O 1
ATOM 2096 N N . VAL A 1 266 ? -16.617 -15.039 3.246 1.00 93.50 266 VAL A N 1
ATOM 2097 C CA . VAL A 1 266 ? -16.699 -13.832 4.093 1.00 93.50 266 VAL A CA 1
ATOM 2098 C C . VAL A 1 266 ? -15.918 -14.046 5.400 1.00 93.50 266 VAL A C 1
ATOM 2100 O O . VAL A 1 266 ? -16.311 -13.607 6.480 1.00 93.50 266 VAL A O 1
ATOM 2103 N N . GLN A 1 267 ? -14.800 -14.767 5.329 1.00 87.69 267 GLN A N 1
ATOM 2104 C CA . GLN A 1 267 ? -13.977 -15.091 6.496 1.00 87.69 267 GLN A CA 1
ATOM 2105 C C . GLN A 1 267 ? -13.066 -13.936 6.928 1.00 87.69 267 GLN A C 1
ATOM 2107 O O . GLN A 1 267 ? -12.805 -13.000 6.175 1.00 87.69 267 GLN A O 1
ATOM 2112 N N . ASN A 1 268 ? -12.518 -14.046 8.138 1.00 82.31 268 ASN A N 1
ATOM 2113 C CA . ASN A 1 268 ? -11.473 -13.171 8.680 1.00 82.31 268 ASN A CA 1
ATOM 2114 C C . ASN A 1 268 ? -11.848 -11.684 8.768 1.00 82.31 268 ASN A C 1
ATOM 2116 O O . ASN A 1 268 ? -10.977 -10.828 8.632 1.00 82.31 268 ASN A O 1
ATOM 2120 N N . GLN A 1 269 ? -13.119 -11.365 9.010 1.00 89.38 269 GLN A N 1
ATOM 2121 C CA . GLN A 1 269 ? -13.548 -9.975 9.172 1.00 89.38 269 GLN A CA 1
ATOM 2122 C C . GLN A 1 269 ? -12.887 -9.323 10.394 1.00 89.38 269 GLN A C 1
ATOM 2124 O O . GLN A 1 269 ? -12.645 -9.982 11.409 1.00 89.38 269 GLN A O 1
ATOM 2129 N N . LYS A 1 270 ? -12.631 -8.018 10.316 1.00 77.31 270 LYS A N 1
ATOM 2130 C CA . LYS A 1 270 ? -12.165 -7.188 11.428 1.00 77.31 270 LYS A CA 1
ATOM 2131 C C . LYS A 1 270 ? -13.142 -6.045 11.624 1.00 77.31 270 LYS A C 1
ATOM 2133 O O . LYS A 1 270 ? -13.233 -5.152 10.798 1.00 77.31 270 LYS A O 1
ATOM 2138 N N . VAL A 1 271 ? -13.877 -6.082 12.723 1.00 79.56 271 VAL A N 1
ATOM 2139 C CA . VAL A 1 271 ? -14.893 -5.079 13.033 1.00 79.56 271 VAL A CA 1
ATOM 2140 C C . VAL A 1 271 ? -14.401 -4.214 14.181 1.00 79.56 271 VAL A C 1
ATOM 2142 O O . VAL A 1 271 ? -14.136 -4.727 15.266 1.00 79.56 271 VAL A O 1
ATOM 2145 N N . PHE A 1 272 ? -14.318 -2.907 13.961 1.00 77.31 272 PHE A N 1
ATOM 2146 C CA . PHE A 1 272 ? -13.959 -1.948 15.002 1.00 77.31 272 PHE A CA 1
ATOM 2147 C C . PHE A 1 272 ? -15.214 -1.326 15.614 1.00 77.31 272 PHE A C 1
ATOM 2149 O O . PHE A 1 272 ? -16.160 -0.958 14.907 1.00 77.31 272 PHE A O 1
ATOM 2156 N N . LEU A 1 273 ? -15.232 -1.251 16.940 1.00 77.06 273 LEU A N 1
ATOM 2157 C CA . LEU A 1 273 ? -16.263 -0.568 17.707 1.00 77.06 273 LEU A CA 1
ATOM 2158 C C . LEU A 1 273 ? -15.710 0.709 18.341 1.00 77.06 273 LEU A C 1
ATOM 2160 O O . LEU A 1 273 ? -14.548 0.756 18.748 1.00 77.06 273 LEU A O 1
ATOM 2164 N N . GLU A 1 274 ? -16.577 1.714 18.446 1.00 67.00 274 GLU A N 1
ATOM 2165 C CA . GLU A 1 274 ? -16.320 2.951 19.189 1.00 67.00 274 GLU A CA 1
ATOM 2166 C C . GLU A 1 274 ? -16.007 2.657 20.648 1.00 67.00 274 GLU A C 1
ATOM 2168 O O . GLU A 1 274 ? -16.612 1.756 21.222 1.00 67.00 274 GLU A O 1
ATOM 2173 N N . GLU A 1 275 ? -15.114 3.435 21.254 1.00 74.75 275 GLU A N 1
ATOM 2174 C CA . GLU A 1 275 ? -14.683 3.280 22.646 1.00 74.75 275 GLU A CA 1
ATOM 2175 C C . GLU A 1 275 ? -15.848 3.154 23.651 1.00 74.75 275 GLU A C 1
ATOM 2177 O O . GLU A 1 275 ? -16.898 3.786 23.520 1.00 74.75 275 GLU A O 1
ATOM 2182 N N . THR A 1 276 ? -15.655 2.326 24.683 1.00 83.25 276 THR A N 1
ATOM 2183 C CA . THR A 1 276 ? -16.632 2.118 25.760 1.00 83.25 276 THR A CA 1
ATOM 2184 C C . THR A 1 276 ? -15.967 2.127 27.134 1.00 83.25 276 THR A C 1
ATOM 2186 O O . THR A 1 276 ? -14.753 1.998 27.247 1.00 83.25 276 THR A O 1
ATOM 2189 N N . GLU A 1 277 ? -16.756 2.241 28.195 1.00 88.81 277 GLU A N 1
ATOM 2190 C CA . GLU A 1 277 ? -16.261 2.233 29.573 1.00 88.81 277 GLU A CA 1
ATOM 2191 C C . GLU A 1 277 ? -16.270 0.823 30.178 1.00 88.81 277 GLU A C 1
ATOM 2193 O O . GLU A 1 277 ? -17.057 -0.048 29.790 1.00 88.81 277 GLU A O 1
ATOM 2198 N N . VAL A 1 278 ? -15.418 0.604 31.180 1.00 89.06 278 VAL A N 1
ATOM 2199 C CA . VAL A 1 278 ? -15.424 -0.607 32.001 1.00 89.06 278 VAL A CA 1
ATOM 2200 C C . VAL A 1 278 ? -16.829 -0.833 32.566 1.00 89.06 278 VAL A C 1
ATOM 2202 O O . VAL A 1 278 ? -17.492 0.077 33.054 1.00 89.06 278 VAL A O 1
ATOM 2205 N N . ASN A 1 279 ? -17.281 -2.081 32.503 1.00 90.75 279 ASN A N 1
ATOM 2206 C CA . ASN A 1 279 ? -18.604 -2.551 32.906 1.00 90.75 279 ASN A CA 1
ATOM 2207 C C . ASN A 1 279 ? -19.793 -1.997 32.099 1.00 90.75 279 ASN A C 1
ATOM 2209 O O . ASN A 1 279 ? -20.931 -2.367 32.398 1.00 90.75 279 ASN A O 1
ATOM 2213 N N . LYS A 1 280 ? -19.569 -1.200 31.048 1.00 91.62 280 LYS A N 1
ATOM 2214 C CA . LYS A 1 280 ? -20.633 -0.775 30.133 1.00 91.62 280 LYS A CA 1
ATOM 2215 C C . LYS A 1 280 ? -20.982 -1.900 29.158 1.00 91.62 280 LYS A C 1
ATOM 2217 O O . LYS A 1 280 ? -20.104 -2.529 28.567 1.00 91.62 280 LYS A O 1
ATOM 2222 N N . GLU A 1 281 ? -22.277 -2.161 29.000 1.00 93.50 281 GLU A N 1
ATOM 2223 C CA . GLU A 1 281 ? -22.783 -3.149 28.044 1.00 93.50 281 GLU A CA 1
ATOM 2224 C C . GLU A 1 281 ? -22.780 -2.574 26.623 1.00 93.50 281 GLU A C 1
ATOM 2226 O O . GLU A 1 281 ? -23.327 -1.500 26.369 1.00 93.50 281 GLU A O 1
ATOM 2231 N N . VAL A 1 282 ? -22.184 -3.312 25.686 1.00 89.44 282 VAL A N 1
ATOM 2232 C CA . VAL A 1 282 ? -22.148 -2.976 24.258 1.00 89.44 282 VAL A CA 1
ATOM 2233 C C . VAL A 1 282 ? -22.772 -4.120 23.473 1.00 89.44 282 VAL A C 1
ATOM 2235 O O . VAL A 1 282 ? -22.306 -5.257 23.543 1.00 89.44 282 VAL A O 1
ATOM 2238 N N . LYS A 1 283 ? -23.839 -3.836 22.720 1.00 92.56 283 LYS A N 1
ATOM 2239 C CA . LYS A 1 283 ? -24.506 -4.848 21.888 1.00 92.56 283 LYS A CA 1
ATOM 2240 C C . LYS A 1 283 ? -23.554 -5.396 20.829 1.00 92.56 283 LYS A C 1
ATOM 2242 O O . LYS A 1 283 ? -22.844 -4.637 20.173 1.00 92.56 283 LYS A O 1
ATOM 2247 N N . VAL A 1 284 ? -23.580 -6.712 20.637 1.00 91.75 284 VAL A N 1
ATOM 2248 C CA . VAL A 1 284 ? -22.791 -7.371 19.593 1.00 91.75 284 VAL A CA 1
ATOM 2249 C C . VAL A 1 284 ? -23.369 -6.991 18.225 1.00 91.75 284 VAL A C 1
ATOM 2251 O O . VAL A 1 284 ? -24.544 -7.249 17.971 1.00 91.75 284 VAL A O 1
ATOM 2254 N N . PRO A 1 285 ? -22.580 -6.393 17.317 1.00 89.12 285 PRO A N 1
ATOM 2255 C CA . PRO A 1 285 ? -23.083 -5.879 16.050 1.00 89.12 285 PRO A CA 1
ATOM 2256 C C . PRO A 1 285 ? -22.995 -6.936 14.937 1.00 89.12 285 PRO A C 1
ATOM 2258 O O . PRO A 1 285 ? -22.714 -6.583 13.799 1.00 89.12 285 PRO A O 1
ATOM 2261 N N . ILE A 1 286 ? -23.138 -8.222 15.265 1.00 92.00 286 ILE A N 1
ATOM 2262 C CA . ILE A 1 286 ? -22.988 -9.349 14.334 1.00 92.00 286 ILE A CA 1
ATOM 2263 C C . ILE A 1 286 ? -24.327 -10.064 14.236 1.00 92.00 286 ILE A C 1
ATOM 2265 O O . ILE A 1 286 ? -24.911 -10.388 15.271 1.00 92.00 286 ILE A O 1
ATOM 2269 N N . TYR A 1 287 ? -24.796 -10.323 13.017 1.00 90.25 287 TYR A N 1
ATOM 2270 C CA . TYR A 1 287 ? -26.139 -10.851 12.775 1.00 90.25 287 TYR A CA 1
ATOM 2271 C C . TYR A 1 287 ? -26.125 -12.283 12.228 1.00 90.25 287 TYR A C 1
ATOM 2273 O O . TYR A 1 287 ? -25.321 -12.645 11.370 1.00 90.25 287 TYR A O 1
ATOM 2281 N N . GLU A 1 288 ? -27.047 -13.097 12.734 1.00 86.88 288 GLU A N 1
ATOM 2282 C CA . GLU A 1 288 ? -27.310 -14.467 12.290 1.00 86.88 288 GLU A CA 1
ATOM 2283 C C . GLU A 1 288 ? -28.280 -14.479 11.095 1.00 86.88 288 GLU A C 1
ATOM 2285 O O . GLU A 1 288 ? -28.857 -13.457 10.712 1.00 86.88 288 GLU A O 1
ATOM 2290 N N . LYS A 1 289 ? -28.523 -15.661 10.517 1.00 85.88 289 LYS A N 1
ATOM 2291 C CA . LYS A 1 289 ? -29.401 -15.818 9.345 1.00 85.88 289 LYS A CA 1
ATOM 2292 C C . LYS A 1 289 ? -30.849 -15.366 9.560 1.00 85.88 289 LYS A C 1
ATOM 2294 O O . LYS A 1 289 ? -31.496 -14.944 8.608 1.00 85.88 289 LYS A O 1
ATOM 2299 N N . ASP A 1 290 ? -31.357 -15.434 10.792 1.00 85.50 290 ASP A N 1
ATOM 2300 C CA . ASP A 1 290 ? -32.701 -14.961 11.157 1.00 85.50 290 ASP A CA 1
ATOM 2301 C C . ASP A 1 290 ? -32.734 -13.463 11.513 1.00 85.50 290 ASP A C 1
ATOM 2303 O O . ASP A 1 290 ? -33.789 -12.922 11.842 1.00 85.50 290 ASP A O 1
ATOM 2307 N N . GLY A 1 291 ? -31.587 -12.781 11.431 1.00 85.25 291 GLY A N 1
ATOM 2308 C CA . GLY A 1 291 ? -31.439 -11.367 11.742 1.00 85.25 291 GLY A CA 1
ATOM 2309 C C . GLY A 1 291 ? -31.274 -11.038 13.218 1.00 85.25 291 GLY A C 1
ATOM 2310 O O . GLY A 1 291 ? -31.162 -9.858 13.551 1.00 85.25 291 GLY A O 1
ATOM 2311 N N . LYS A 1 292 ? -31.252 -12.038 14.104 1.00 87.31 292 LYS A N 1
ATOM 2312 C CA . LYS A 1 292 ? -30.930 -11.819 15.515 1.00 87.31 292 LYS A CA 1
ATOM 2313 C C . LYS A 1 292 ? -29.433 -11.610 15.703 1.00 87.31 292 LYS A C 1
ATOM 2315 O O . LYS A 1 292 ? -28.624 -11.989 14.856 1.00 87.31 292 LYS A O 1
ATOM 2320 N N . ILE A 1 293 ? -29.078 -11.009 16.833 1.00 87.31 293 ILE A N 1
ATOM 2321 C CA . ILE A 1 293 ? -27.685 -10.837 17.238 1.00 87.31 293 ILE A CA 1
ATOM 2322 C C . ILE A 1 293 ? -27.049 -12.212 17.475 1.00 87.31 293 ILE A C 1
ATOM 2324 O O . ILE A 1 293 ? -27.671 -13.115 18.035 1.00 87.31 293 ILE A O 1
ATOM 2328 N N . SER A 1 294 ? -25.802 -12.370 17.039 1.00 84.31 294 SER A N 1
ATOM 2329 C CA . SER A 1 294 ? -25.066 -13.617 17.195 1.00 84.31 294 SER A CA 1
ATOM 2330 C C . SER A 1 294 ? -24.809 -13.934 18.659 1.00 84.31 294 SER A C 1
ATOM 2332 O O . SER A 1 294 ? -24.156 -13.179 19.379 1.00 84.31 294 SER A O 1
ATOM 2334 N N . THR A 1 295 ? -25.261 -15.117 19.069 1.00 79.88 295 THR A N 1
ATOM 2335 C CA . THR A 1 295 ? -24.938 -15.718 20.367 1.00 79.88 295 THR A CA 1
ATOM 2336 C C . THR A 1 295 ? -23.707 -16.623 20.303 1.00 79.88 295 THR A C 1
ATOM 2338 O O . THR A 1 295 ? -23.343 -17.251 21.296 1.00 79.88 295 THR A O 1
ATOM 2341 N N . LYS A 1 296 ? -23.076 -16.754 19.128 1.00 84.56 296 LYS A N 1
ATOM 2342 C CA . LYS A 1 296 ? -21.995 -17.713 18.840 1.00 84.56 296 LYS A CA 1
ATOM 2343 C C . LYS A 1 296 ? -20.633 -17.024 18.800 1.00 84.56 296 LYS A C 1
ATOM 2345 O O . LYS A 1 296 ? -19.854 -17.203 17.860 1.00 84.56 296 LYS A O 1
ATOM 2350 N N . ILE A 1 297 ? -20.354 -16.246 19.841 1.00 87.69 297 ILE A N 1
ATOM 2351 C CA . ILE A 1 297 ? -19.090 -15.531 20.003 1.00 87.69 297 ILE A CA 1
ATOM 2352 C C . ILE A 1 297 ? -18.165 -16.220 21.011 1.00 87.69 297 ILE A C 1
ATOM 2354 O O . ILE A 1 297 ? -18.605 -16.981 21.874 1.00 87.69 297 ILE A O 1
ATOM 2358 N N . ARG A 1 298 ? -16.868 -15.928 20.926 1.00 91.44 298 ARG A N 1
ATOM 2359 C CA . ARG A 1 298 ? -15.845 -16.356 21.882 1.00 91.44 298 ARG A CA 1
ATOM 2360 C C . ARG A 1 298 ? -15.013 -15.158 22.307 1.00 91.44 298 ARG A C 1
ATOM 2362 O O . ARG A 1 298 ? -14.273 -14.590 21.510 1.00 91.44 298 ARG A O 1
ATOM 2369 N N . LEU A 1 299 ? -15.104 -14.807 23.583 1.00 89.75 299 LEU A N 1
ATOM 2370 C CA . LEU A 1 299 ? -14.297 -13.743 24.175 1.00 89.75 299 LEU A CA 1
ATOM 2371 C C . LEU A 1 299 ? -12.822 -14.176 24.216 1.00 89.75 299 LEU A C 1
ATOM 2373 O O . LEU A 1 299 ? -12.517 -15.318 24.571 1.00 89.75 299 LEU A O 1
ATOM 2377 N N . LYS A 1 300 ? -11.916 -13.278 23.817 1.00 84.06 300 LYS A N 1
ATOM 2378 C CA . LYS A 1 300 ? -10.458 -13.474 23.881 1.00 84.06 300 LYS A CA 1
ATOM 2379 C C . LYS A 1 300 ? -9.781 -12.555 24.895 1.00 84.06 300 LYS A C 1
ATOM 2381 O O . LYS A 1 300 ? -8.753 -12.939 25.438 1.00 84.06 300 LYS A O 1
ATOM 2386 N N . GLY A 1 301 ? -10.359 -11.382 25.161 1.00 71.75 301 GLY A N 1
ATOM 2387 C CA . GLY A 1 301 ? -9.880 -10.464 26.197 1.00 71.75 301 GLY A CA 1
ATOM 2388 C C . GLY A 1 301 ? -10.192 -10.931 27.625 1.00 71.75 301 GLY A C 1
ATOM 2389 O O . GLY A 1 301 ? -11.158 -11.656 27.868 1.00 71.75 301 GLY A O 1
ATOM 2390 N N . GLU A 1 302 ? -9.392 -10.475 28.585 1.00 77.62 302 GLU A N 1
ATOM 2391 C CA . GLU A 1 302 ? -9.646 -10.691 30.012 1.00 77.62 302 GLU A CA 1
ATOM 2392 C C . GLU A 1 302 ? -10.835 -9.857 30.518 1.00 77.62 302 GLU A C 1
ATOM 2394 O O . GLU A 1 302 ? -11.103 -8.757 30.030 1.00 77.62 302 GLU A O 1
ATOM 2399 N N . GLY A 1 303 ? -11.554 -10.369 31.522 1.00 83.50 303 GLY A N 1
ATOM 2400 C CA . GLY A 1 303 ? -12.673 -9.661 32.160 1.00 83.50 303 GLY A CA 1
ATOM 2401 C C . GLY A 1 303 ? -13.940 -9.539 31.306 1.00 83.50 303 GLY A C 1
ATOM 2402 O O . GLY A 1 303 ? -14.828 -8.757 31.632 1.00 83.50 303 GLY A O 1
ATOM 2403 N N . GLY A 1 304 ? -14.034 -10.271 30.196 1.00 90.19 304 GLY A N 1
ATOM 2404 C CA . GLY A 1 304 ? -15.207 -10.259 29.329 1.00 90.19 304 GLY A CA 1
ATOM 2405 C C . GLY A 1 304 ? -16.349 -11.125 29.850 1.00 90.19 304 GLY A C 1
ATOM 2406 O O . GLY A 1 304 ? -16.150 -12.278 30.225 1.00 90.19 304 GLY A O 1
ATOM 2407 N N . THR A 1 305 ? -17.567 -10.600 29.779 1.00 91.81 305 THR A N 1
ATOM 2408 C CA . THR A 1 305 ? -18.817 -11.348 29.954 1.00 91.81 305 THR A CA 1
ATOM 2409 C C . THR A 1 305 ? -19.737 -11.085 28.768 1.00 91.81 305 THR A C 1
ATOM 2411 O O . THR A 1 305 ? -19.698 -10.007 28.176 1.00 91.81 305 THR A O 1
ATOM 2414 N N . TYR A 1 306 ? -20.545 -12.079 28.400 1.00 91.62 306 TYR A N 1
ATOM 2415 C CA . TYR A 1 306 ? -21.555 -11.957 27.352 1.00 91.62 306 TYR A CA 1
ATOM 2416 C C . TYR A 1 306 ? -22.910 -12.404 27.901 1.00 91.62 306 TYR A C 1
ATOM 2418 O O . TYR A 1 306 ? -23.058 -13.543 28.346 1.00 91.62 306 TYR A O 1
ATOM 2426 N N . SER A 1 307 ? -23.880 -11.494 27.890 1.00 88.25 307 SER A N 1
ATOM 2427 C CA . SER A 1 307 ? -25.255 -11.722 28.342 1.00 88.25 307 SER A CA 1
ATOM 2428 C C . SER A 1 307 ? -26.192 -10.730 27.661 1.00 88.25 307 SER A C 1
ATOM 2430 O O . SER A 1 307 ? -25.784 -9.607 27.387 1.00 88.25 307 SER A O 1
ATOM 2432 N N . ASN A 1 308 ? -27.451 -11.114 27.428 1.00 84.12 308 ASN A N 1
ATOM 2433 C CA . ASN A 1 308 ? -28.473 -10.236 26.833 1.00 84.12 308 ASN A CA 1
ATOM 2434 C C . ASN A 1 308 ? -28.026 -9.582 25.509 1.00 84.12 308 ASN A C 1
ATOM 2436 O O . ASN A 1 308 ? -28.205 -8.382 25.312 1.00 84.12 308 ASN A O 1
ATOM 2440 N N . ASP A 1 309 ? -27.406 -10.362 24.621 1.00 90.62 309 ASP A N 1
ATOM 2441 C CA . ASP A 1 309 ? -26.893 -9.907 23.320 1.00 90.62 309 ASP A CA 1
ATOM 2442 C C . ASP A 1 309 ? -25.804 -8.816 23.387 1.00 90.62 309 ASP A C 1
ATOM 2444 O O . ASP A 1 309 ? -25.439 -8.220 22.368 1.00 90.62 309 ASP A O 1
ATOM 2448 N N . ALA A 1 310 ? -25.244 -8.571 24.573 1.00 92.19 310 ALA A N 1
ATOM 2449 C CA . ALA A 1 310 ? -24.225 -7.566 24.817 1.00 92.19 310 ALA A CA 1
ATOM 2450 C C . ALA A 1 310 ? -22.960 -8.167 25.433 1.00 92.19 310 ALA A C 1
ATOM 2452 O O . ALA A 1 310 ? -23.002 -9.096 26.244 1.00 92.19 310 ALA A O 1
ATOM 2453 N N . VAL A 1 311 ? -21.817 -7.609 25.041 1.00 92.25 311 VAL A N 1
ATOM 2454 C CA . VAL A 1 311 ? -20.535 -7.832 25.705 1.00 92.25 311 VAL A CA 1
ATOM 2455 C C . VAL A 1 311 ? -20.302 -6.747 26.745 1.00 92.25 311 VAL A C 1
ATOM 2457 O O . VAL A 1 311 ? -20.637 -5.581 26.543 1.00 92.25 311 VAL A O 1
ATOM 2460 N N . LYS A 1 312 ? -19.698 -7.139 27.860 1.00 93.75 312 LYS A N 1
ATOM 2461 C CA . LYS A 1 312 ? -19.288 -6.248 28.941 1.00 93.75 312 LYS A CA 1
ATOM 2462 C C . LYS A 1 312 ? -17.890 -6.630 29.392 1.00 93.75 312 LYS A C 1
ATOM 2464 O O . LYS A 1 312 ? -17.621 -7.810 29.613 1.00 93.75 312 LYS A O 1
ATOM 2469 N N . TRP A 1 313 ? -17.030 -5.635 29.568 1.00 91.94 313 TRP A N 1
ATOM 2470 C CA . TRP A 1 313 ? -15.629 -5.830 29.932 1.00 91.94 313 TRP A CA 1
ATOM 2471 C C . TRP A 1 313 ? -15.339 -5.210 31.292 1.00 91.94 313 TRP A C 1
ATOM 2473 O O . TRP A 1 313 ? -15.541 -4.017 31.481 1.00 91.94 313 TRP A O 1
ATOM 2483 N N . SER A 1 314 ? -14.852 -6.007 32.239 1.00 91.12 314 SER A N 1
ATOM 2484 C CA . SER A 1 314 ? -14.525 -5.560 33.597 1.00 91.12 314 SER A CA 1
ATOM 2485 C C . SER A 1 314 ? -13.104 -5.009 33.740 1.00 91.12 314 SER A C 1
ATOM 2487 O O . SER A 1 314 ? -12.687 -4.675 34.845 1.00 91.12 314 SER A O 1
ATOM 2489 N N . THR A 1 315 ? -12.333 -4.967 32.653 1.00 84.19 315 THR A N 1
ATOM 2490 C CA . THR A 1 315 ? -10.949 -4.480 32.634 1.00 84.19 315 THR A CA 1
ATOM 2491 C C . THR A 1 315 ? -10.745 -3.530 31.449 1.00 84.19 315 THR A C 1
ATOM 2493 O O . THR A 1 315 ? -11.385 -3.734 30.414 1.00 84.19 315 THR A O 1
ATOM 2496 N N . PRO A 1 316 ? -9.882 -2.506 31.568 1.00 74.81 316 PRO A N 1
ATOM 2497 C CA . PRO A 1 316 ? -9.586 -1.583 30.473 1.00 74.81 316 PRO A CA 1
ATOM 2498 C C . PRO A 1 316 ? -8.628 -2.194 29.431 1.00 74.81 316 PRO A C 1
ATOM 2500 O O . PRO A 1 316 ? -8.109 -3.303 29.608 1.00 74.81 316 PRO A O 1
ATOM 2503 N N . GLY A 1 317 ? -8.395 -1.463 28.341 1.00 67.31 317 GLY A N 1
ATOM 2504 C CA . GLY A 1 317 ? -7.526 -1.813 27.217 1.00 67.31 317 GLY A CA 1
ATOM 2505 C C . GLY A 1 317 ? -8.282 -2.326 25.990 1.00 67.31 317 GLY A C 1
ATOM 2506 O O . GLY A 1 317 ? -9.510 -2.413 25.982 1.00 67.31 317 GLY A O 1
ATOM 2507 N N . GLU A 1 318 ? -7.535 -2.699 24.951 1.00 82.00 318 GLU A N 1
ATOM 2508 C CA . GLU A 1 318 ? -8.100 -3.315 23.750 1.00 82.00 318 GLU A CA 1
ATOM 2509 C C . GLU A 1 318 ? -8.678 -4.695 24.084 1.00 82.00 318 GLU A C 1
ATOM 2511 O O . GLU A 1 318 ? -8.001 -5.565 24.641 1.00 82.00 318 GLU A O 1
ATOM 2516 N N . LYS A 1 319 ? -9.951 -4.900 23.749 1.00 84.62 319 LYS A N 1
ATOM 2517 C CA . LYS A 1 319 ? -10.663 -6.159 23.937 1.00 84.62 319 LYS A CA 1
ATOM 2518 C C . LYS A 1 319 ? -11.070 -6.733 22.604 1.00 84.62 319 LYS A C 1
ATOM 2520 O O . LYS A 1 319 ? -11.535 -6.027 21.713 1.00 84.62 319 LYS A O 1
ATOM 2525 N N . VAL A 1 320 ? -10.929 -8.049 22.510 1.00 81.75 320 VAL A N 1
ATOM 2526 C CA . VAL A 1 320 ? -11.235 -8.798 21.300 1.00 81.75 320 VAL A CA 1
ATOM 2527 C C . VAL A 1 320 ? -12.192 -9.931 21.627 1.00 81.75 320 VAL A C 1
ATOM 2529 O O . VAL A 1 320 ? -12.041 -10.636 22.634 1.00 81.75 320 VAL A O 1
ATOM 2532 N N . TYR A 1 321 ? -13.167 -10.130 20.750 1.00 90.00 321 TYR A N 1
ATOM 2533 C CA . TYR A 1 321 ? -13.961 -11.348 20.699 1.00 90.00 321 TYR A CA 1
ATOM 2534 C C . TYR A 1 321 ? -14.121 -11.824 19.260 1.00 90.00 321 TYR A C 1
ATOM 2536 O O . TYR A 1 321 ? -14.189 -11.031 18.329 1.00 90.00 321 TYR A O 1
ATOM 2544 N N . GLU A 1 322 ? -14.161 -13.137 19.084 1.00 90.31 322 GLU A N 1
ATOM 2545 C CA . GLU A 1 322 ? -14.320 -13.793 17.789 1.00 90.31 322 GLU A CA 1
ATOM 2546 C C . GLU A 1 322 ? -15.777 -14.205 17.581 1.00 90.31 322 GLU A C 1
ATOM 2548 O O . GLU A 1 322 ? -16.463 -14.559 18.540 1.00 90.31 322 GLU A O 1
ATOM 2553 N N . PHE A 1 323 ? -16.240 -14.217 16.336 1.00 89.50 323 PHE A N 1
ATOM 2554 C CA . PHE A 1 323 ? -17.542 -14.759 15.940 1.00 89.50 323 PHE A CA 1
ATOM 2555 C C . PHE A 1 323 ? -17.380 -15.817 14.840 1.00 89.50 323 PHE A C 1
ATOM 2557 O O . PHE A 1 323 ? -16.321 -15.942 14.223 1.00 89.50 323 PHE A O 1
ATOM 2564 N N . GLY A 1 324 ? -18.428 -16.615 14.615 1.00 80.25 324 GLY A N 1
ATOM 2565 C CA . GLY A 1 324 ? -18.384 -17.714 13.642 1.00 80.25 324 GLY A CA 1
ATOM 2566 C C . GLY A 1 324 ? -17.647 -18.963 14.146 1.00 80.25 324 GLY A C 1
ATOM 2567 O O . GLY A 1 324 ? -17.248 -19.813 13.359 1.00 80.25 324 GLY A O 1
ATOM 2568 N N . VAL A 1 325 ? -17.477 -19.106 15.469 1.00 68.19 325 VAL A N 1
ATOM 2569 C CA . VAL A 1 325 ? -16.796 -20.254 16.114 1.00 68.19 325 VAL A CA 1
ATOM 2570 C C . VAL A 1 325 ? -17.553 -21.571 15.900 1.00 68.19 325 VAL A C 1
ATOM 2572 O O . VAL A 1 325 ? -16.960 -22.645 15.836 1.00 68.19 325 VAL A O 1
ATOM 2575 N N . LYS A 1 326 ? -18.879 -21.484 15.776 1.00 68.06 326 LYS A N 1
ATOM 2576 C CA . LYS A 1 326 ? -19.734 -22.511 15.178 1.00 68.06 326 LYS A CA 1
ATOM 2577 C C . LYS A 1 326 ? -20.422 -21.852 13.999 1.00 68.06 326 LYS A C 1
ATOM 2579 O O . LYS A 1 326 ? -21.199 -20.928 14.230 1.00 68.06 326 LYS A O 1
ATOM 2584 N N . ASP A 1 327 ? -20.121 -22.311 12.789 1.00 67.44 327 ASP A N 1
ATOM 2585 C CA . ASP A 1 327 ? -20.593 -21.677 11.561 1.00 67.44 327 ASP A CA 1
ATOM 2586 C C . ASP A 1 327 ? -22.136 -21.602 11.542 1.00 67.44 327 ASP A C 1
ATOM 2588 O O . ASP A 1 327 ? -22.810 -22.638 11.481 1.00 67.44 327 ASP A O 1
ATOM 2592 N N . PRO A 1 328 ? -22.723 -20.396 11.664 1.00 61.53 328 PRO A N 1
ATOM 2593 C CA . PRO A 1 328 ? -24.168 -20.232 11.681 1.00 61.53 328 PRO A CA 1
ATOM 2594 C C . PRO A 1 328 ? -24.829 -20.381 10.312 1.00 61.53 328 PRO A C 1
ATOM 2596 O O . PRO A 1 328 ? -26.055 -20.489 10.243 1.00 61.53 328 PRO A O 1
ATOM 2599 N N . PHE A 1 329 ? -24.015 -20.426 9.262 1.00 76.25 329 PHE A N 1
ATOM 2600 C CA . PHE A 1 329 ? -24.401 -20.479 7.862 1.00 76.25 329 PHE A CA 1
ATOM 2601 C C . PHE A 1 329 ? -23.882 -21.756 7.183 1.00 76.25 329 PHE A C 1
ATOM 2603 O O . PHE A 1 329 ? -23.868 -21.854 5.957 1.00 76.25 329 PHE A O 1
ATOM 2610 N N . ALA A 1 330 ? -23.511 -22.774 7.968 1.00 72.69 330 ALA A N 1
ATOM 2611 C CA . ALA A 1 330 ? -23.015 -24.049 7.450 1.00 72.69 330 ALA A CA 1
ATOM 2612 C C . ALA A 1 330 ? -23.987 -24.712 6.453 1.00 72.69 330 ALA A C 1
ATOM 2614 O O . ALA A 1 330 ? -23.549 -25.398 5.534 1.00 72.69 330 ALA A O 1
ATOM 2615 N N . ASP A 1 331 ? -25.300 -24.497 6.610 1.00 79.44 331 ASP A N 1
ATOM 2616 C CA . ASP A 1 331 ? -26.333 -24.990 5.692 1.00 79.44 331 ASP A CA 1
ATOM 2617 C C . ASP A 1 331 ? -26.432 -24.196 4.381 1.00 79.44 331 ASP A C 1
ATOM 2619 O O . ASP A 1 331 ? -26.974 -24.706 3.403 1.00 79.44 331 ASP A O 1
ATOM 2623 N N . THR A 1 332 ? -25.896 -22.975 4.339 1.00 81.50 332 THR A N 1
ATOM 2624 C CA . THR A 1 332 ? -25.852 -22.132 3.136 1.00 81.50 332 THR A CA 1
ATOM 2625 C C . THR A 1 332 ? -24.503 -22.207 2.417 1.00 81.50 332 THR A C 1
ATOM 2627 O O . THR A 1 332 ? -24.393 -21.744 1.289 1.00 81.50 332 THR A O 1
ATOM 2630 N N . GLY A 1 333 ? -23.460 -22.750 3.056 1.00 80.81 333 GLY A N 1
ATOM 2631 C CA . GLY A 1 333 ? -22.097 -22.774 2.512 1.00 80.81 333 GLY A CA 1
ATOM 2632 C C . GLY A 1 333 ? -21.376 -21.420 2.551 1.00 80.81 333 GLY A C 1
ATOM 2633 O O . GLY A 1 333 ? -20.336 -21.276 1.909 1.00 80.81 333 GLY A O 1
ATOM 2634 N N . ILE A 1 334 ? -21.909 -20.433 3.287 1.00 87.56 334 ILE A N 1
ATOM 2635 C CA . ILE A 1 334 ? -21.242 -19.143 3.517 1.00 87.56 334 ILE A CA 1
ATOM 2636 C C . ILE A 1 334 ? -20.377 -19.273 4.766 1.00 87.56 334 ILE A C 1
ATOM 2638 O O . ILE A 1 334 ? -20.897 -19.447 5.861 1.00 87.56 334 ILE A O 1
ATOM 2642 N N . PHE A 1 335 ? -19.069 -19.089 4.624 1.00 83.19 335 PHE A N 1
ATOM 2643 C CA . PHE A 1 335 ? -18.173 -19.042 5.776 1.00 83.19 335 PHE A CA 1
ATOM 2644 C C . PHE A 1 335 ? -18.072 -17.606 6.298 1.00 83.19 335 PHE A C 1
ATOM 2646 O O . PHE A 1 335 ? -17.399 -16.772 5.690 1.00 83.19 335 PHE A O 1
ATOM 2653 N N . PHE A 1 336 ? -18.738 -17.318 7.419 1.00 89.62 336 PHE A N 1
ATOM 2654 C CA . PHE A 1 336 ? -18.754 -15.992 8.044 1.00 89.62 336 PHE A CA 1
ATOM 2655 C C . PHE A 1 336 ? -18.061 -16.020 9.409 1.00 89.62 336 PHE A C 1
ATOM 2657 O O . PHE A 1 336 ? -18.606 -16.511 10.399 1.00 89.62 336 PHE A O 1
ATOM 2664 N N . THR A 1 337 ? -16.830 -15.511 9.449 1.00 87.69 337 THR A N 1
ATOM 2665 C CA . THR A 1 337 ? -15.977 -15.517 10.645 1.00 87.69 337 THR A CA 1
ATOM 2666 C C . THR A 1 337 ? -15.204 -14.215 10.767 1.00 87.69 337 THR A C 1
ATOM 2668 O O . THR A 1 337 ? -14.934 -13.539 9.773 1.00 87.69 337 THR A O 1
ATOM 2671 N N . GLY A 1 338 ? -14.789 -13.879 11.982 1.00 87.00 338 GLY A N 1
ATOM 2672 C CA . GLY A 1 338 ? -13.969 -12.700 12.207 1.00 87.00 338 GLY A CA 1
ATOM 2673 C C . GLY A 1 338 ? -13.789 -12.365 13.674 1.00 87.00 338 GLY A C 1
ATOM 2674 O O . GLY A 1 338 ? -14.185 -13.123 14.564 1.00 87.00 338 GLY A O 1
ATOM 2675 N N . SER A 1 339 ? -13.204 -11.196 13.894 1.00 83.06 339 SER A N 1
ATOM 2676 C CA . SER A 1 339 ? -12.938 -10.626 15.205 1.00 83.06 339 SER A CA 1
ATOM 2677 C C . SER A 1 339 ? -13.550 -9.238 15.307 1.00 83.06 339 SER A C 1
ATOM 2679 O O . SER A 1 339 ? -13.480 -8.439 14.373 1.00 83.06 339 SER A O 1
ATOM 2681 N N . VAL A 1 340 ? -14.110 -8.938 16.471 1.00 86.56 340 VAL A N 1
ATOM 2682 C CA . VAL A 1 340 ? -14.534 -7.597 16.855 1.00 86.56 340 VAL A CA 1
ATOM 2683 C C . VAL A 1 340 ? -13.544 -7.048 17.872 1.00 86.56 340 VAL A C 1
ATOM 2685 O O . VAL A 1 340 ? -13.190 -7.742 18.828 1.00 86.56 340 VAL A O 1
ATOM 2688 N N . ILE A 1 341 ? -13.103 -5.814 17.650 1.00 78.31 341 ILE A N 1
ATOM 2689 C CA . ILE A 1 341 ? -12.103 -5.102 18.442 1.00 78.31 341 ILE A CA 1
ATOM 2690 C C . ILE A 1 341 ? -12.778 -3.881 19.071 1.00 78.31 341 ILE A C 1
ATOM 2692 O O . ILE A 1 341 ? -13.456 -3.112 18.389 1.00 78.31 341 ILE A O 1
ATOM 2696 N N . GLN A 1 342 ? -12.605 -3.723 20.379 1.00 83.38 342 GLN A N 1
ATOM 2697 C CA . GLN A 1 342 ? -13.250 -2.704 21.201 1.00 83.38 342 GLN A CA 1
ATOM 2698 C C . GLN A 1 342 ? -12.228 -2.126 22.179 1.00 83.38 342 GLN A C 1
ATOM 2700 O O . GLN A 1 342 ? -11.706 -2.863 23.013 1.00 83.38 342 GLN A O 1
ATOM 2705 N N . ASN A 1 343 ? -11.968 -0.818 22.134 1.00 70.44 343 ASN A N 1
ATOM 2706 C CA . ASN A 1 343 ? -11.197 -0.171 23.198 1.00 70.44 343 ASN A CA 1
ATOM 2707 C C . ASN A 1 343 ? -12.087 0.050 24.431 1.00 70.44 343 ASN A C 1
ATOM 2709 O O . ASN A 1 343 ? -13.214 0.531 24.282 1.00 70.44 343 ASN A O 1
ATOM 2713 N N . VAL A 1 344 ? -11.608 -0.318 25.623 1.00 75.00 344 VAL A N 1
ATOM 2714 C CA . VAL A 1 344 ? -12.334 -0.148 26.891 1.00 75.00 344 VAL A CA 1
ATOM 2715 C C . VAL A 1 344 ? -11.534 0.749 27.833 1.00 75.00 344 VAL A C 1
ATOM 2717 O O . VAL A 1 344 ? -10.384 0.444 28.140 1.00 75.00 344 VAL A O 1
ATOM 2720 N N . VAL A 1 345 ? -12.136 1.826 28.328 1.00 69.94 345 VAL A N 1
ATOM 2721 C CA . VAL A 1 345 ? -11.504 2.790 29.246 1.00 69.94 345 VAL A CA 1
ATOM 2722 C C . VAL A 1 345 ? -12.081 2.691 30.654 1.00 69.94 345 VAL A C 1
ATOM 2724 O O . VAL A 1 345 ? -13.199 2.217 30.840 1.00 69.94 345 VAL A O 1
ATOM 2727 N N . GLU A 1 346 ? -11.324 3.094 31.675 1.00 80.94 346 GLU A N 1
ATOM 2728 C CA . GLU A 1 346 ? -11.803 3.062 33.063 1.00 80.94 346 GLU A CA 1
ATOM 2729 C C . GLU A 1 346 ? -13.051 3.946 33.255 1.00 80.94 346 GLU A C 1
ATOM 2731 O O . GLU A 1 346 ? -13.150 5.035 32.691 1.00 80.94 346 GLU A O 1
ATOM 2736 N N . SER A 1 347 ? -14.015 3.472 34.053 1.00 64.94 347 SER A N 1
ATOM 2737 C CA . SER A 1 347 ? -15.239 4.223 34.349 1.00 64.94 347 SER A CA 1
ATOM 2738 C C . SER A 1 347 ? -14.916 5.456 35.194 1.00 64.94 347 SER A C 1
ATOM 2740 O O . SER A 1 347 ? -14.336 5.329 36.276 1.00 64.94 347 SER A O 1
ATOM 2742 N N . LYS A 1 348 ? -15.353 6.638 34.763 1.00 52.41 348 LYS A N 1
ATOM 2743 C CA . LYS A 1 348 ? -15.268 7.860 35.573 1.00 52.41 348 LYS A CA 1
ATOM 2744 C C . LYS A 1 348 ? -16.396 7.851 36.612 1.00 52.41 348 LYS A C 1
ATOM 2746 O O . LYS A 1 348 ? -17.488 8.321 36.323 1.00 52.41 348 LYS A O 1
ATOM 2751 N N . ALA A 1 349 ? -16.162 7.300 37.804 1.00 44.03 349 ALA A N 1
ATOM 2752 C CA . ALA A 1 349 ? -17.128 7.373 38.905 1.00 44.03 349 ALA A CA 1
ATOM 2753 C C . ALA A 1 349 ? -16.760 8.479 39.916 1.00 44.03 349 ALA A C 1
ATOM 2755 O O . ALA A 1 349 ? -15.717 8.422 40.562 1.00 44.03 349 ALA A O 1
ATOM 2756 N N . ASP A 1 350 ? -17.648 9.476 39.982 1.00 34.78 350 ASP A N 1
ATOM 2757 C CA . ASP A 1 350 ? -17.919 10.512 40.991 1.00 34.78 350 ASP A CA 1
ATOM 2758 C C . ASP A 1 350 ? -16.925 10.745 42.144 1.00 34.78 350 ASP A C 1
ATOM 2760 O O . ASP A 1 350 ? -16.974 10.103 43.192 1.00 34.78 350 ASP A O 1
ATOM 2764 N N . ASN A 1 351 ? -16.167 11.840 42.029 1.00 32.16 351 ASN A N 1
ATOM 2765 C CA . ASN A 1 351 ? -15.761 12.657 43.176 1.00 32.16 351 ASN A CA 1
ATOM 2766 C C . ASN A 1 351 ? -16.690 13.880 43.272 1.00 32.16 351 ASN A C 1
ATOM 2768 O O . ASN A 1 351 ? -16.285 15.022 43.056 1.00 32.16 351 ASN A O 1
ATOM 2772 N N . THR A 1 352 ? -17.964 13.651 43.584 1.00 31.67 352 THR A N 1
ATOM 2773 C CA . THR A 1 352 ? -18.860 14.708 44.065 1.00 31.67 352 THR A CA 1
ATOM 2774 C C . THR A 1 352 ? -18.778 14.795 45.585 1.00 31.67 352 THR A C 1
ATOM 2776 O O . THR A 1 352 ? -19.451 14.049 46.291 1.00 31.67 352 THR A O 1
ATOM 2779 N N . SER A 1 353 ? -18.014 15.762 46.096 1.00 29.75 353 SER A N 1
ATOM 2780 C CA . SER A 1 353 ? -18.449 16.533 47.264 1.00 29.75 353 SER A CA 1
ATOM 2781 C C . SER A 1 353 ? -17.727 17.880 47.354 1.00 29.75 353 SER A C 1
ATOM 2783 O O . SER A 1 353 ? -16.512 17.914 47.541 1.00 29.75 353 SER A O 1
ATOM 2785 N N . LYS A 1 354 ? -18.559 18.931 47.356 1.00 30.14 354 LYS A N 1
ATOM 2786 C CA . LYS A 1 354 ? -18.356 20.339 47.747 1.00 30.14 354 LYS A CA 1
ATOM 2787 C C . LYS A 1 354 ? -18.046 21.358 46.638 1.00 30.14 354 LYS A C 1
ATOM 2789 O O . LYS A 1 354 ? -16.912 21.537 46.212 1.00 30.14 354 LYS A O 1
ATOM 2794 N N . GLU A 1 355 ? -19.154 22.003 46.256 1.00 27.45 355 GLU A N 1
ATOM 2795 C CA . GLU A 1 355 ? -19.380 23.391 45.812 1.00 27.45 355 GLU A CA 1
ATOM 2796 C C . GLU A 1 355 ? -18.258 24.369 46.233 1.00 27.45 355 GLU A C 1
ATOM 2798 O O . GLU A 1 355 ? -17.716 24.257 47.330 1.00 27.45 355 GLU A O 1
ATOM 2803 N N . ASP A 1 356 ? -17.848 25.328 45.396 1.00 26.11 356 ASP A N 1
ATOM 2804 C CA . ASP A 1 356 ? -18.686 26.498 45.102 1.00 26.11 356 ASP A CA 1
ATOM 2805 C C . ASP A 1 356 ? -18.464 27.147 43.715 1.00 26.11 356 ASP A C 1
ATOM 2807 O O . ASP A 1 356 ? -17.388 27.072 43.120 1.00 26.11 356 ASP A O 1
ATOM 2811 N N . ASN A 1 357 ? -19.536 27.781 43.225 1.00 28.05 357 ASN A N 1
ATOM 2812 C CA . ASN A 1 357 ? -19.727 28.434 41.918 1.00 28.05 357 ASN A CA 1
ATOM 2813 C C . ASN A 1 357 ? -18.772 29.635 41.702 1.00 28.05 357 ASN A C 1
ATOM 2815 O O . ASN A 1 357 ? -18.449 30.331 42.654 1.00 28.05 357 ASN A O 1
ATOM 2819 N N . THR A 1 358 ? -18.291 29.968 40.493 1.00 27.62 358 THR A N 1
ATOM 2820 C CA . THR A 1 358 ? -19.068 30.563 39.378 1.00 27.62 358 THR A CA 1
ATOM 2821 C C . THR A 1 358 ? -18.300 30.572 38.034 1.00 27.62 358 THR A C 1
ATOM 2823 O O . THR A 1 358 ? -17.183 31.072 37.992 1.00 27.62 358 THR A O 1
ATOM 2826 N N . SER A 1 359 ? -18.962 30.093 36.959 1.00 28.73 359 SER A N 1
ATOM 2827 C CA . SER A 1 359 ? -18.990 30.524 35.525 1.00 28.73 359 SER A CA 1
ATOM 2828 C C . SER A 1 359 ? -17.698 31.052 34.841 1.00 28.73 359 SER A C 1
ATOM 2830 O O . SER A 1 359 ? -17.105 31.993 35.345 1.00 28.73 359 SER A O 1
ATOM 2832 N N . LYS A 1 360 ? -17.255 30.652 33.636 1.00 29.20 360 LYS A N 1
ATOM 2833 C CA . LYS A 1 360 ? -17.916 30.217 32.386 1.00 29.20 360 LYS A CA 1
ATOM 2834 C C . LYS A 1 360 ? -16.972 29.330 31.544 1.00 29.20 360 LYS A C 1
ATOM 2836 O O . LYS A 1 360 ? -15.781 29.258 31.808 1.00 29.20 360 LYS A O 1
ATOM 2841 N N . GLU A 1 361 ? -17.588 28.684 30.560 1.00 33.91 361 GLU A N 1
ATOM 2842 C CA . GLU A 1 361 ? -17.099 27.793 29.501 1.00 33.91 361 GLU A CA 1
ATOM 2843 C C . GLU A 1 361 ? -15.708 28.090 28.918 1.00 33.91 361 GLU A C 1
ATOM 2845 O O . GLU A 1 361 ? -15.467 29.190 28.442 1.00 33.91 361 GLU A O 1
ATOM 2850 N N . ASP A 1 362 ? -14.871 27.047 28.866 1.00 27.91 362 ASP A N 1
ATOM 2851 C CA . ASP A 1 362 ? -14.026 26.695 27.719 1.00 27.91 362 ASP A CA 1
ATOM 2852 C C . ASP A 1 362 ? -13.732 25.183 27.778 1.00 27.91 362 ASP A C 1
ATOM 2854 O O . ASP A 1 362 ? -13.616 24.585 28.853 1.00 27.91 362 ASP A O 1
ATOM 2858 N N . ALA A 1 363 ? -13.713 24.530 26.616 1.00 31.55 363 ALA A N 1
ATOM 2859 C CA . ALA A 1 363 ? -13.667 23.077 26.467 1.00 31.55 363 ALA A CA 1
ATOM 2860 C C . ALA A 1 363 ? -12.474 22.435 27.209 1.00 31.55 363 ALA A C 1
ATOM 2862 O O . ALA A 1 363 ? -11.313 22.646 26.857 1.00 31.55 363 ALA A O 1
ATOM 2863 N N . LYS A 1 364 ? -12.756 21.601 28.223 1.00 30.86 364 LYS A N 1
ATOM 2864 C CA . LYS A 1 364 ? -11.735 20.828 28.947 1.00 30.86 364 LYS A CA 1
ATOM 2865 C C . LYS A 1 364 ? -11.078 19.810 28.014 1.00 30.86 364 LYS A C 1
ATOM 2867 O O . LYS A 1 364 ? -11.654 18.774 27.695 1.00 30.86 364 LYS A O 1
ATOM 2872 N N . VAL A 1 365 ? -9.845 20.113 27.628 1.00 35.06 365 VAL A N 1
ATOM 2873 C CA . VAL A 1 365 ? -8.892 19.178 27.034 1.00 35.06 365 VAL A CA 1
ATOM 2874 C C . VAL A 1 365 ? -8.650 18.029 28.018 1.00 35.06 365 VAL A C 1
ATOM 2876 O O . VAL A 1 365 ? -8.210 18.260 29.142 1.00 35.06 365 VAL A O 1
ATOM 2879 N N . GLU A 1 366 ? -8.933 16.794 27.608 1.00 41.50 366 GLU A N 1
ATOM 2880 C CA . GLU A 1 366 ? -8.517 15.601 28.349 1.00 41.50 366 GLU A CA 1
ATOM 2881 C C . GLU A 1 366 ? -6.983 15.522 28.361 1.00 41.50 366 GLU A C 1
ATOM 2883 O O . GLU A 1 366 ? -6.344 15.417 27.311 1.00 41.50 366 GLU A O 1
ATOM 2888 N N . VAL A 1 367 ? -6.384 15.636 29.547 1.00 51.53 367 VAL A N 1
ATOM 2889 C CA . VAL A 1 367 ? -4.936 15.507 29.750 1.00 51.53 367 VAL A CA 1
ATOM 2890 C C . VAL A 1 367 ? -4.632 14.037 30.026 1.00 51.53 367 VAL A C 1
ATOM 2892 O O . VAL A 1 367 ? -5.108 13.477 31.012 1.00 51.53 367 VAL A O 1
ATOM 2895 N N . VAL A 1 368 ? -3.849 13.403 29.151 1.00 67.88 368 VAL A N 1
ATOM 2896 C CA . VAL A 1 368 ? -3.341 12.040 29.362 1.00 67.88 368 VAL A CA 1
ATOM 2897 C C . VAL A 1 368 ? -2.164 12.119 30.340 1.00 67.88 368 VAL A C 1
ATOM 2899 O O . VAL A 1 368 ? -1.047 12.408 29.921 1.00 67.88 368 VAL A O 1
ATOM 2902 N N . GLU A 1 369 ? -2.410 11.909 31.638 1.00 77.31 369 GLU A N 1
ATOM 2903 C CA . GLU A 1 369 ? -1.363 11.909 32.676 1.00 77.31 369 GLU A CA 1
ATOM 2904 C C . GLU A 1 369 ? -0.726 10.514 32.853 1.00 77.31 369 GLU A C 1
ATOM 2906 O O . GLU A 1 369 ? -1.422 9.497 32.931 1.00 77.31 369 GLU A O 1
ATOM 2911 N N . PHE A 1 370 ? 0.605 10.464 32.985 1.00 85.19 370 PHE A N 1
ATOM 2912 C CA . PHE A 1 370 ? 1.359 9.250 33.328 1.00 85.19 370 PHE A CA 1
ATOM 2913 C C . PHE A 1 370 ? 1.929 9.341 34.746 1.00 85.19 370 PHE A C 1
ATOM 2915 O O . PHE A 1 370 ? 2.464 10.371 35.150 1.00 85.19 370 PHE A O 1
ATOM 2922 N N . LYS A 1 371 ? 1.862 8.242 35.504 1.00 86.94 371 LYS A N 1
ATOM 2923 C CA . LYS A 1 371 ? 2.224 8.213 36.937 1.00 86.94 371 LYS A CA 1
ATOM 2924 C C . LYS A 1 371 ? 3.712 8.446 37.215 1.00 86.94 371 LYS A C 1
ATOM 2926 O O . LYS A 1 371 ? 4.071 8.841 38.319 1.00 86.94 371 LYS A O 1
ATOM 2931 N N . ASP A 1 372 ? 4.567 8.128 36.253 1.00 91.31 372 ASP A N 1
ATOM 2932 C CA . ASP A 1 372 ? 6.029 8.153 36.346 1.00 91.31 372 ASP A CA 1
ATOM 2933 C C . ASP A 1 372 ? 6.663 9.394 35.699 1.00 91.31 372 ASP A C 1
ATOM 2935 O O . ASP A 1 372 ? 7.880 9.550 35.761 1.00 91.31 372 ASP A O 1
ATOM 2939 N N . VAL A 1 373 ? 5.867 10.288 35.105 1.00 90.25 373 VAL A N 1
ATOM 2940 C CA . VAL A 1 373 ? 6.351 11.549 34.531 1.00 90.25 373 VAL A CA 1
ATOM 2941 C C . VAL A 1 373 ? 6.314 12.630 35.618 1.00 90.25 373 VAL A C 1
ATOM 2943 O O . VAL A 1 373 ? 5.234 12.941 36.125 1.00 90.25 373 VAL A O 1
ATOM 2946 N N . PRO A 1 374 ? 7.459 13.215 36.022 1.00 85.31 374 PRO A N 1
ATOM 2947 C CA . PRO A 1 374 ? 7.469 14.228 37.070 1.00 85.31 374 PRO A CA 1
ATOM 2948 C C . PRO A 1 374 ? 6.775 15.515 36.613 1.00 85.31 374 PRO A C 1
ATOM 2950 O O . PRO A 1 374 ? 7.086 16.052 35.548 1.00 85.31 374 PRO A O 1
ATOM 2953 N N . LYS A 1 375 ? 5.883 16.045 37.457 1.00 82.81 375 LYS A N 1
ATOM 2954 C CA . LYS A 1 375 ? 5.218 17.332 37.211 1.00 82.81 375 LYS A CA 1
ATOM 2955 C C . LYS A 1 375 ? 6.241 18.465 37.124 1.00 82.81 375 LYS A C 1
ATOM 2957 O O . LYS A 1 375 ? 7.131 18.562 37.969 1.00 82.81 375 LYS A O 1
ATOM 2962 N N . GLY A 1 376 ? 6.106 19.325 36.120 1.00 74.75 376 GLY A N 1
ATOM 2963 C CA . GLY A 1 376 ? 7.024 20.423 35.819 1.00 74.75 376 GLY A CA 1
ATOM 2964 C C . GLY A 1 376 ? 8.329 19.999 35.139 1.00 74.75 376 GLY A C 1
ATOM 2965 O O . GLY A 1 376 ? 9.205 20.840 34.941 1.00 74.75 376 GLY A O 1
ATOM 2966 N N . HIS A 1 377 ? 8.501 18.719 34.789 1.00 83.00 377 HIS A N 1
ATOM 2967 C CA . HIS A 1 377 ? 9.678 18.282 34.042 1.00 83.00 377 HIS A CA 1
ATOM 2968 C C . HIS A 1 377 ? 9.655 18.855 32.618 1.00 83.00 377 HIS A C 1
ATOM 2970 O O . HIS A 1 377 ? 8.604 18.923 31.987 1.00 83.00 377 HIS A O 1
ATOM 2976 N N . TRP A 1 378 ? 10.820 19.209 32.067 1.00 77.19 378 TRP A N 1
ATOM 2977 C CA . TRP A 1 378 ? 10.931 19.876 30.757 1.00 77.19 378 TRP A CA 1
ATOM 2978 C C . TRP A 1 378 ? 10.343 19.077 29.582 1.00 77.19 378 TRP A C 1
ATOM 2980 O O . TRP A 1 378 ? 10.092 19.658 28.536 1.00 77.19 378 TRP A O 1
ATOM 2990 N N . SER A 1 379 ? 10.128 17.768 29.747 1.00 80.19 379 SER A N 1
ATOM 2991 C CA . SER A 1 379 ? 9.525 16.879 28.746 1.00 80.19 379 SER A CA 1
ATOM 2992 C C . SER A 1 379 ? 8.050 16.555 28.994 1.00 80.19 379 SER A C 1
ATOM 2994 O O . SER A 1 379 ? 7.458 15.837 28.191 1.00 80.19 379 SER A O 1
ATOM 2996 N N . GLU A 1 380 ? 7.462 17.007 30.106 1.00 85.00 380 GLU A N 1
ATOM 2997 C CA . GLU A 1 380 ? 6.092 16.660 30.509 1.00 85.00 380 GLU A CA 1
ATOM 2998 C C . GLU A 1 380 ? 5.079 17.048 29.426 1.00 85.00 380 GLU A C 1
ATOM 3000 O O . GLU A 1 380 ? 4.274 16.224 28.998 1.00 85.00 380 GLU A O 1
ATOM 3005 N N . GLU A 1 381 ? 5.173 18.279 28.922 1.00 81.06 381 GLU A N 1
ATOM 3006 C CA . GLU A 1 381 ? 4.283 18.788 27.880 1.00 81.06 381 GLU A CA 1
ATOM 3007 C C . GLU A 1 381 ? 4.401 17.981 26.585 1.00 81.06 381 GLU A C 1
ATOM 3009 O O . GLU A 1 381 ? 3.391 17.539 26.038 1.00 81.06 381 GLU A O 1
ATOM 3014 N N . ALA A 1 382 ? 5.630 17.725 26.128 1.00 84.06 382 ALA A N 1
ATOM 3015 C CA . ALA A 1 382 ? 5.880 16.929 24.932 1.00 84.06 382 ALA A CA 1
ATOM 3016 C C . ALA A 1 382 ? 5.301 15.513 25.069 1.00 84.06 382 ALA A C 1
ATOM 3018 O O . ALA A 1 382 ? 4.687 14.995 24.136 1.00 84.06 382 ALA A O 1
ATOM 3019 N N . ILE A 1 383 ? 5.459 14.891 26.240 1.00 91.19 383 ILE A N 1
ATOM 3020 C CA . ILE A 1 383 ? 4.912 13.562 26.528 1.00 91.19 383 ILE A CA 1
ATOM 3021 C C . ILE A 1 383 ? 3.381 13.590 26.489 1.00 91.19 383 ILE A C 1
ATOM 3023 O O . ILE A 1 383 ? 2.778 12.764 25.802 1.00 91.19 383 ILE A O 1
ATOM 3027 N N . HIS A 1 384 ? 2.747 14.543 27.173 1.00 85.00 384 HIS A N 1
ATOM 3028 C CA . HIS A 1 384 ? 1.289 14.661 27.207 1.00 85.00 384 HIS A CA 1
ATOM 3029 C C . HIS A 1 384 ? 0.704 14.970 25.828 1.00 85.00 384 HIS A C 1
ATOM 3031 O O . HIS A 1 384 ? -0.282 14.352 25.429 1.00 85.00 384 HIS A O 1
ATOM 3037 N N . TYR A 1 385 ? 1.327 15.873 25.070 1.00 84.00 385 TYR A N 1
ATOM 3038 C CA . TYR A 1 385 ? 0.918 16.195 23.709 1.00 84.00 385 TYR A CA 1
ATOM 3039 C C . TYR A 1 385 ? 0.988 14.963 22.803 1.00 84.00 385 TYR A C 1
ATOM 3041 O O . TYR A 1 385 ? 0.005 14.604 22.158 1.00 84.00 385 TYR A O 1
ATOM 3049 N N . LEU A 1 386 ? 2.132 14.272 22.777 1.00 90.06 386 LEU A N 1
ATOM 3050 C CA . LEU A 1 386 ? 2.306 13.112 21.905 1.00 90.06 386 LEU A CA 1
ATOM 3051 C C . LEU A 1 386 ? 1.400 11.947 22.312 1.00 90.06 386 LEU A C 1
ATOM 3053 O O . LEU A 1 386 ? 0.972 11.189 21.442 1.00 90.06 386 LEU A O 1
ATOM 3057 N N . ALA A 1 387 ? 1.098 11.800 23.601 1.00 86.94 387 ALA A N 1
ATOM 3058 C CA . ALA A 1 387 ? 0.137 10.817 24.081 1.00 86.94 387 ALA A CA 1
ATOM 3059 C C . ALA A 1 387 ? -1.297 11.177 23.675 1.00 86.94 387 ALA A C 1
ATOM 3061 O O . ALA A 1 387 ? -2.014 10.314 23.170 1.00 86.94 387 ALA A O 1
ATOM 3062 N N . LYS A 1 388 ? -1.688 12.450 23.811 1.00 82.00 388 LYS A N 1
ATOM 3063 C CA . LYS A 1 388 ? -2.999 12.969 23.398 1.00 82.00 388 LYS A CA 1
ATOM 3064 C C . LYS A 1 388 ? -3.245 12.794 21.898 1.00 82.00 388 LYS A C 1
ATOM 3066 O O . LYS A 1 388 ? -4.313 12.344 21.499 1.00 82.00 388 LYS A O 1
ATOM 3071 N N . GLU A 1 389 ? -2.246 13.074 21.065 1.00 80.94 389 GLU A N 1
ATOM 3072 C CA . GLU A 1 389 ? -2.328 12.870 19.611 1.00 80.94 389 GLU A CA 1
ATOM 3073 C C . GLU A 1 389 ? -2.231 11.378 19.218 1.00 80.94 389 GLU A C 1
ATOM 3075 O O . GLU A 1 389 ? -2.161 11.042 18.036 1.00 80.94 389 GLU A O 1
ATOM 3080 N N . ASN A 1 390 ? -2.210 10.464 20.198 1.00 85.12 390 ASN A N 1
ATOM 3081 C CA . ASN A 1 390 ? -2.032 9.022 20.035 1.00 85.12 390 ASN A CA 1
ATOM 3082 C C . ASN A 1 390 ? -0.708 8.608 19.368 1.00 85.12 390 ASN A C 1
ATOM 3084 O O . ASN A 1 390 ? -0.575 7.463 18.942 1.00 85.12 390 ASN A O 1
ATOM 3088 N N . ILE A 1 391 ? 0.297 9.487 19.314 1.00 86.75 391 ILE A N 1
ATOM 3089 C CA . ILE A 1 391 ? 1.588 9.256 18.650 1.00 86.75 391 ILE A CA 1
ATOM 3090 C C . ILE A 1 391 ? 2.536 8.455 19.546 1.00 86.75 391 ILE A C 1
ATOM 3092 O O . ILE A 1 391 ? 3.059 7.429 19.110 1.00 86.75 391 ILE A O 1
ATOM 3096 N N . PHE A 1 392 ? 2.746 8.881 20.795 1.00 89.69 392 PHE A N 1
ATOM 3097 C CA . PHE A 1 392 ? 3.676 8.240 21.730 1.00 89.69 392 PHE A CA 1
ATOM 3098 C C . PHE A 1 392 ? 2.905 7.645 22.908 1.00 89.69 392 PHE A C 1
ATOM 3100 O O . PHE A 1 392 ? 2.415 8.349 23.784 1.00 89.69 392 PHE A O 1
ATOM 3107 N N . LYS A 1 393 ? 2.801 6.314 22.920 1.00 83.06 393 LYS A N 1
ATOM 3108 C CA . LYS A 1 393 ? 2.102 5.564 23.964 1.00 83.06 393 LYS A CA 1
ATOM 3109 C C . LYS A 1 393 ? 3.060 5.142 25.084 1.00 83.06 393 LYS A C 1
ATOM 3111 O O . LYS A 1 393 ? 4.204 4.747 24.826 1.00 83.06 393 LYS A O 1
ATOM 3116 N N . GLY A 1 394 ? 2.566 5.197 26.320 1.00 77.19 394 GLY A N 1
ATOM 3117 C CA . GLY A 1 394 ? 3.188 4.541 27.471 1.00 77.19 394 GLY A CA 1
ATOM 3118 C C . GLY A 1 394 ? 3.060 3.013 27.406 1.00 77.19 394 GLY A C 1
ATOM 3119 O O . GLY A 1 394 ? 2.570 2.462 26.421 1.00 77.19 394 GLY A O 1
ATOM 3120 N N . TYR A 1 395 ? 3.453 2.311 28.466 1.00 72.00 395 TYR A N 1
ATOM 3121 C CA . TYR A 1 395 ? 3.420 0.842 28.523 1.00 72.00 395 TYR A CA 1
ATOM 3122 C C . TYR A 1 395 ? 2.016 0.242 28.718 1.00 72.00 395 TYR A C 1
ATOM 3124 O O . TYR A 1 395 ? 1.873 -0.972 28.832 1.00 72.00 395 TYR A O 1
ATOM 3132 N N . GLY A 1 396 ? 0.966 1.070 28.757 1.00 62.72 396 GLY A N 1
ATOM 3133 C CA . GLY A 1 396 ? -0.425 0.621 28.907 1.00 62.72 396 GLY A CA 1
ATOM 3134 C C . GLY A 1 396 ? -0.852 0.318 30.350 1.00 62.72 396 GLY A C 1
ATOM 3135 O O . GLY A 1 396 ? -2.010 0.003 30.587 1.00 62.72 396 GLY A O 1
ATOM 3136 N N . ASN A 1 397 ? 0.047 0.470 31.324 1.00 67.56 397 ASN A N 1
ATOM 3137 C CA . ASN A 1 397 ? -0.197 0.322 32.768 1.00 67.56 397 ASN A CA 1
ATOM 3138 C C . ASN A 1 397 ? -0.290 1.681 33.507 1.00 67.56 397 ASN A C 1
ATOM 3140 O O . ASN A 1 397 ? -0.149 1.747 34.730 1.00 67.56 397 ASN A O 1
ATOM 3144 N N . GLY A 1 398 ? -0.463 2.778 32.762 1.00 75.81 398 GLY A N 1
ATOM 3145 C CA . GLY A 1 398 ? -0.419 4.148 33.285 1.00 75.81 398 GLY A CA 1
ATOM 3146 C C . GLY A 1 398 ? 0.992 4.723 33.475 1.00 75.81 398 GLY A C 1
ATOM 3147 O O . GLY A 1 398 ? 1.118 5.814 34.027 1.00 75.81 398 GLY A O 1
ATOM 3148 N N . GLN A 1 399 ? 2.042 4.019 33.035 1.00 84.38 399 GLN A N 1
ATOM 3149 C CA . GLN A 1 399 ? 3.417 4.530 32.986 1.00 84.38 399 GLN A CA 1
ATOM 3150 C C . GLN A 1 399 ? 3.823 4.892 31.557 1.00 84.38 399 GLN A C 1
ATOM 3152 O O . GLN A 1 399 ? 3.483 4.188 30.602 1.00 84.38 399 GLN A O 1
ATOM 3157 N N . PHE A 1 400 ? 4.594 5.964 31.416 1.00 88.62 400 PHE A N 1
ATOM 3158 C CA . PHE A 1 400 ? 5.244 6.361 30.178 1.00 88.62 400 PHE A CA 1
ATOM 3159 C C . PHE A 1 400 ? 6.513 5.542 29.902 1.00 88.62 400 PHE A C 1
ATOM 3161 O O . PHE A 1 400 ? 6.855 5.340 28.737 1.00 88.62 400 PHE A O 1
ATOM 3168 N N . GLY A 1 401 ? 7.201 5.060 30.940 1.00 88.12 401 GLY A N 1
ATOM 3169 C CA . GLY A 1 401 ? 8.571 4.541 30.861 1.00 88.12 401 GLY A CA 1
ATOM 3170 C C . GLY A 1 401 ? 9.605 5.659 31.003 1.00 88.12 401 GLY A C 1
ATOM 3171 O O . GLY A 1 401 ? 10.579 5.714 30.255 1.00 88.12 401 GLY A O 1
ATOM 3172 N N . PHE A 1 402 ? 9.349 6.621 31.886 1.00 90.50 402 PHE A N 1
ATOM 3173 C CA . PHE A 1 402 ? 10.213 7.780 32.094 1.00 90.50 402 PHE A CA 1
ATOM 3174 C C . PHE A 1 402 ? 11.611 7.356 32.587 1.00 90.50 402 PHE A C 1
ATOM 3176 O O . PHE A 1 402 ? 11.735 6.622 33.565 1.00 90.50 402 PHE A O 1
ATOM 3183 N N . GLY A 1 403 ? 12.676 7.816 31.918 1.00 83.00 403 GLY A N 1
ATOM 3184 C CA . GLY A 1 403 ? 14.070 7.467 32.222 1.00 83.00 403 GLY A CA 1
ATOM 3185 C C . GLY A 1 403 ? 14.574 6.174 31.562 1.00 83.00 403 GLY A C 1
ATOM 3186 O O . GLY A 1 403 ? 15.790 5.919 31.542 1.00 83.00 403 GLY A O 1
ATOM 3187 N N . ASP A 1 404 ? 13.685 5.378 30.963 1.00 89.25 404 ASP A N 1
ATOM 3188 C CA . ASP A 1 404 ? 14.075 4.212 30.173 1.00 89.25 404 ASP A CA 1
ATOM 3189 C C . ASP A 1 404 ? 14.685 4.648 28.841 1.00 89.25 404 ASP A C 1
ATOM 3191 O O . ASP A 1 404 ? 14.342 5.682 28.263 1.00 89.25 404 ASP A O 1
ATOM 3195 N N . SER A 1 405 ? 15.610 3.847 28.321 1.00 93.25 405 SER A N 1
ATOM 3196 C CA . SER A 1 405 ? 16.155 4.088 26.987 1.00 93.25 405 SER A CA 1
ATOM 3197 C C . SER A 1 405 ? 15.164 3.632 25.910 1.00 93.25 405 SER A C 1
ATOM 3199 O O . SER A 1 405 ? 14.541 2.581 26.050 1.00 93.25 405 SER A O 1
ATOM 3201 N N . ILE A 1 406 ? 15.019 4.398 24.826 1.00 96.25 406 ILE A N 1
ATOM 3202 C CA . ILE A 1 406 ? 14.091 4.053 23.740 1.00 96.25 406 ILE A CA 1
ATOM 3203 C C . ILE A 1 406 ? 14.733 3.066 22.753 1.00 96.25 406 ILE A C 1
ATOM 3205 O O . ILE A 1 406 ? 15.898 3.226 22.370 1.00 96.25 406 ILE A O 1
ATOM 3209 N N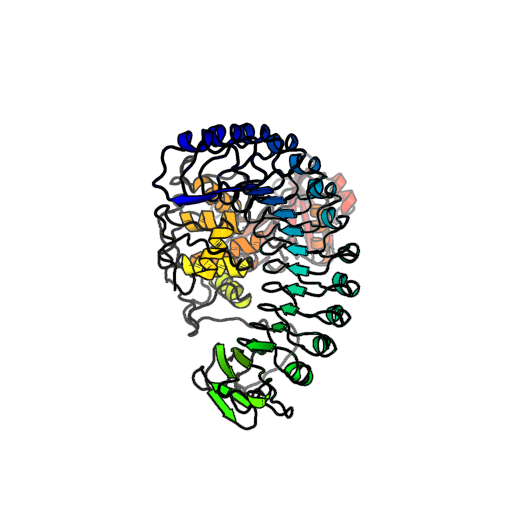 . THR A 1 407 ? 13.982 2.047 22.324 1.00 95.69 407 THR A N 1
ATOM 3210 C CA . THR A 1 407 ? 14.474 1.063 21.345 1.00 95.69 407 THR A CA 1
ATOM 3211 C C . THR A 1 407 ? 14.192 1.485 19.904 1.00 95.69 407 THR A C 1
ATOM 3213 O O . THR A 1 407 ? 13.282 2.268 19.615 1.00 95.69 407 THR A O 1
ATOM 3216 N N . ARG A 1 408 ? 14.961 0.934 18.962 1.00 96.44 408 ARG A N 1
ATOM 3217 C CA . ARG A 1 408 ? 14.799 1.180 17.521 1.00 96.44 408 ARG A CA 1
ATOM 3218 C C . ARG A 1 408 ? 13.422 0.743 17.005 1.00 96.44 408 ARG A C 1
ATOM 3220 O O . ARG A 1 408 ? 12.836 1.447 16.188 1.00 96.44 408 ARG A O 1
ATOM 3227 N N . GLY A 1 409 ? 12.871 -0.367 17.495 1.00 93.62 409 GLY A N 1
ATOM 3228 C CA . GLY A 1 409 ? 11.527 -0.827 17.131 1.00 93.62 409 GLY A CA 1
ATOM 3229 C C . GLY A 1 409 ? 10.408 0.089 17.644 1.00 93.62 409 GLY A C 1
ATOM 3230 O O . GLY A 1 409 ? 9.471 0.387 16.905 1.00 93.62 409 GLY A O 1
ATOM 3231 N N . GLN A 1 410 ? 10.541 0.625 18.863 1.00 95.44 410 GLN A N 1
ATOM 3232 C CA . GLN A 1 410 ? 9.593 1.612 19.401 1.00 95.44 410 GLN A CA 1
ATOM 3233 C C . GLN A 1 410 ? 9.586 2.901 18.570 1.00 95.44 410 GLN A C 1
ATOM 3235 O O . GLN A 1 410 ? 8.525 3.454 18.282 1.00 95.44 410 GLN A O 1
ATOM 3240 N N . VAL A 1 411 ? 10.768 3.357 18.147 1.00 97.38 411 VAL A N 1
ATOM 3241 C CA . VAL A 1 411 ? 10.931 4.534 17.281 1.00 97.38 411 VAL A CA 1
ATOM 3242 C C . VAL A 1 411 ? 10.311 4.301 15.906 1.00 97.38 411 VAL A C 1
ATOM 3244 O O . VAL A 1 411 ? 9.608 5.176 15.407 1.00 97.38 411 VAL A O 1
ATOM 3247 N N . ALA A 1 412 ? 10.509 3.116 15.320 1.00 95.12 412 ALA A N 1
ATOM 3248 C CA . ALA A 1 412 ? 9.874 2.740 14.059 1.00 95.12 412 ALA A CA 1
ATOM 3249 C C . ALA A 1 412 ? 8.343 2.832 14.149 1.00 95.12 412 ALA A C 1
ATOM 3251 O O . ALA A 1 412 ? 7.715 3.458 13.297 1.00 95.12 412 ALA A O 1
ATOM 3252 N N . SER A 1 413 ? 7.757 2.300 15.226 1.00 92.94 413 SER A N 1
ATOM 3253 C CA . SER A 1 413 ? 6.312 2.381 15.481 1.00 92.94 413 SER A CA 1
ATOM 3254 C C . SER A 1 413 ? 5.814 3.821 15.633 1.00 92.94 413 SER A C 1
ATOM 3256 O O . SER A 1 413 ? 4.769 4.189 15.099 1.00 92.94 413 SER A O 1
ATOM 3258 N N . LEU A 1 414 ? 6.574 4.668 16.331 1.00 94.81 414 LEU A N 1
ATOM 3259 C CA . LEU A 1 414 ? 6.227 6.075 16.541 1.00 94.81 414 LEU A CA 1
ATOM 3260 C C . LEU A 1 414 ? 6.250 6.865 15.221 1.00 94.81 414 LEU A C 1
ATOM 3262 O O . LEU A 1 414 ? 5.287 7.563 14.903 1.00 94.81 414 LEU A O 1
ATOM 3266 N N . VAL A 1 415 ? 7.317 6.718 14.432 1.00 94.44 415 VAL A N 1
ATOM 3267 C CA . VAL A 1 415 ? 7.474 7.388 13.131 1.00 94.44 415 VAL A CA 1
ATOM 3268 C C . VAL A 1 415 ? 6.407 6.926 12.137 1.00 94.44 415 VAL A C 1
ATOM 3270 O O . VAL A 1 415 ? 5.790 7.769 11.485 1.00 94.44 415 VAL A O 1
ATOM 3273 N N . GLN A 1 416 ? 6.156 5.613 12.045 1.00 91.88 416 GLN A N 1
ATOM 3274 C CA . GLN A 1 416 ? 5.103 5.049 11.193 1.00 91.88 416 GLN A CA 1
ATOM 3275 C C . GLN A 1 416 ? 3.747 5.680 11.521 1.00 91.88 416 GLN A C 1
ATOM 3277 O O . GLN A 1 416 ? 3.037 6.117 10.613 1.00 91.88 416 GLN A O 1
ATOM 3282 N N . ARG A 1 417 ? 3.428 5.792 12.817 1.00 90.25 417 ARG A N 1
ATOM 3283 C CA . ARG A 1 417 ? 2.155 6.329 13.298 1.00 90.25 417 ARG A CA 1
ATOM 3284 C C . ARG A 1 417 ? 1.992 7.815 13.006 1.00 90.25 417 ARG A C 1
ATOM 3286 O O . ARG A 1 417 ? 0.921 8.226 12.569 1.00 90.25 417 ARG A O 1
ATOM 3293 N N . TYR A 1 418 ? 3.039 8.609 13.228 1.00 90.12 418 TYR A N 1
ATOM 3294 C CA . TYR A 1 418 ? 3.003 10.047 12.958 1.00 90.12 418 TYR A CA 1
ATOM 3295 C C . TYR A 1 418 ? 2.811 10.344 11.468 1.00 90.12 418 TYR A C 1
ATOM 3297 O O . TYR A 1 418 ? 1.924 11.108 11.094 1.00 90.12 418 TYR A O 1
ATOM 3305 N N . LEU A 1 419 ? 3.609 9.699 10.617 1.00 85.12 419 LEU A N 1
ATOM 3306 C CA . LEU A 1 419 ? 3.572 9.904 9.170 1.00 85.12 419 LEU A CA 1
ATOM 3307 C C . LEU A 1 419 ? 2.417 9.163 8.484 1.00 85.12 419 LEU A C 1
ATOM 3309 O O . LEU A 1 419 ? 2.228 9.323 7.280 1.00 85.12 419 LEU A O 1
ATOM 3313 N N . LYS A 1 420 ? 1.660 8.350 9.235 1.00 85.25 420 LYS A N 1
ATOM 3314 C CA . LYS A 1 420 ? 0.583 7.483 8.734 1.00 85.25 420 LYS A CA 1
ATOM 3315 C C . LYS A 1 420 ? 1.036 6.670 7.520 1.00 85.25 420 LYS A C 1
ATOM 3317 O O . LYS A 1 420 ? 0.297 6.524 6.550 1.00 85.25 420 LYS A O 1
ATOM 3322 N N . LEU A 1 421 ? 2.276 6.177 7.568 1.00 77.75 421 LEU A N 1
ATOM 3323 C CA . LEU A 1 421 ? 2.855 5.435 6.455 1.00 77.75 421 LEU A CA 1
ATOM 3324 C C . LEU A 1 421 ? 2.079 4.136 6.286 1.00 77.75 421 LEU A C 1
ATOM 3326 O O . LEU A 1 421 ? 2.001 3.318 7.203 1.00 77.75 421 LEU A O 1
ATOM 3330 N N . GLU A 1 422 ? 1.502 3.957 5.109 1.00 65.06 422 GLU A N 1
ATOM 3331 C CA . GLU A 1 422 ? 0.777 2.744 4.772 1.00 65.06 422 GLU A CA 1
ATOM 3332 C C . GLU A 1 422 ? 1.727 1.545 4.803 1.00 65.06 422 GLU A C 1
ATOM 3334 O O . GLU A 1 422 ? 2.818 1.572 4.225 1.00 65.06 422 GLU A O 1
ATOM 3339 N N . ASN A 1 423 ? 1.298 0.474 5.471 1.00 58.38 423 ASN A N 1
ATOM 3340 C CA . ASN A 1 423 ? 2.018 -0.793 5.496 1.00 58.38 423 ASN A CA 1
ATOM 3341 C C . ASN A 1 423 ? 1.904 -1.451 4.114 1.00 58.38 423 ASN A C 1
ATOM 3343 O O . ASN A 1 423 ? 1.023 -2.276 3.868 1.00 58.38 423 ASN A O 1
ATOM 3347 N N . LYS A 1 424 ? 2.777 -1.061 3.180 1.00 47.09 424 LYS A N 1
ATOM 3348 C CA . LYS A 1 424 ? 2.812 -1.651 1.839 1.00 47.09 424 LYS A CA 1
ATOM 3349 C C . LYS A 1 424 ? 3.265 -3.109 1.967 1.00 47.09 424 LYS A C 1
ATOM 3351 O O . LYS A 1 424 ? 4.340 -3.398 2.482 1.00 47.09 424 LYS A O 1
ATOM 3356 N N . VAL A 1 425 ? 2.438 -4.039 1.482 1.00 39.47 425 VAL A N 1
ATOM 3357 C CA . VAL A 1 425 ? 2.537 -5.514 1.626 1.00 39.47 425 VAL A CA 1
ATOM 3358 C C . VAL A 1 425 ? 3.762 -6.136 0.909 1.00 39.47 425 VAL A C 1
ATOM 3360 O O . VAL A 1 425 ? 3.823 -7.338 0.658 1.00 39.47 425 VAL A O 1
ATOM 3363 N N . GLU A 1 426 ? 4.788 -5.355 0.575 1.00 40.97 426 GLU A N 1
ATOM 3364 C CA . GLU A 1 426 ? 6.039 -5.859 0.005 1.00 40.97 426 GLU A CA 1
ATOM 3365 C C . GLU A 1 426 ? 7.127 -5.983 1.069 1.00 40.97 426 GLU A C 1
ATOM 3367 O O . GLU A 1 426 ? 8.135 -5.278 1.055 1.00 40.97 426 GLU A O 1
ATOM 3372 N N . GLN A 1 427 ? 6.969 -6.955 1.967 1.00 40.28 427 GLN A N 1
ATOM 3373 C CA . GLN A 1 427 ? 8.132 -7.489 2.663 1.00 40.28 427 GLN A CA 1
ATOM 3374 C C . GLN A 1 427 ? 8.961 -8.320 1.675 1.00 40.28 427 GLN A C 1
ATOM 3376 O O . GLN A 1 427 ? 8.731 -9.509 1.461 1.00 40.28 427 GLN A O 1
ATOM 3381 N N . LYS A 1 428 ? 9.976 -7.696 1.079 1.00 43.94 428 LYS A N 1
ATOM 3382 C CA . LYS A 1 428 ? 11.233 -8.412 0.866 1.00 43.94 428 LYS A CA 1
ATOM 3383 C C . LYS A 1 428 ? 11.845 -8.515 2.263 1.00 43.94 428 LYS A C 1
ATOM 3385 O O . LYS A 1 428 ? 12.053 -7.462 2.864 1.00 43.94 428 LYS A O 1
ATOM 3390 N N . GLU A 1 429 ? 12.060 -9.721 2.800 1.00 52.00 429 GLU A N 1
ATOM 3391 C CA . GLU A 1 429 ? 12.802 -9.893 4.062 1.00 52.00 429 GLU A CA 1
ATOM 3392 C C . GLU A 1 429 ? 14.101 -9.070 3.943 1.00 52.00 429 GLU A C 1
ATOM 3394 O O . GLU A 1 429 ? 14.977 -9.384 3.136 1.00 52.00 429 GLU A O 1
ATOM 3399 N N . ARG A 1 430 ? 14.158 -7.925 4.636 1.00 64.69 430 ARG A N 1
ATOM 3400 C CA . ARG A 1 430 ? 15.316 -7.016 4.623 1.00 64.69 430 ARG A CA 1
ATOM 3401 C C . ARG A 1 430 ? 16.220 -7.279 5.808 1.00 64.69 430 ARG A C 1
ATOM 3403 O O . ARG A 1 430 ? 17.427 -7.095 5.680 1.00 64.69 430 ARG A O 1
ATOM 3410 N N . PHE A 1 431 ? 15.619 -7.677 6.926 1.00 80.69 431 PHE A N 1
ATOM 3411 C CA . PHE A 1 431 ? 16.313 -7.909 8.173 1.00 80.69 431 PHE A CA 1
ATOM 3412 C C . PHE A 1 431 ? 15.934 -9.273 8.735 1.00 80.69 431 PHE A C 1
ATOM 3414 O O . PHE A 1 431 ? 14.755 -9.619 8.799 1.00 80.69 431 PHE A O 1
ATOM 3421 N N . THR A 1 432 ? 16.932 -10.073 9.089 1.00 85.62 432 THR A N 1
ATOM 3422 C CA . THR A 1 432 ? 16.727 -11.459 9.533 1.00 85.62 432 THR A CA 1
ATOM 3423 C C . THR A 1 432 ? 16.155 -11.550 10.946 1.00 85.62 432 THR A C 1
ATOM 3425 O O . THR A 1 432 ? 15.484 -12.523 11.277 1.00 85.62 432 THR A O 1
ATOM 3428 N N . ASP A 1 433 ? 16.388 -10.528 11.765 1.00 90.44 433 ASP A N 1
ATOM 3429 C CA . ASP A 1 433 ? 16.060 -10.455 13.191 1.00 90.44 433 ASP A CA 1
ATOM 3430 C C . ASP A 1 433 ? 14.684 -9.834 13.491 1.00 90.44 433 ASP A C 1
ATOM 3432 O O . ASP A 1 433 ? 14.272 -9.770 14.646 1.00 90.44 433 ASP A O 1
ATOM 3436 N N . THR A 1 434 ? 13.945 -9.380 12.473 1.00 85.69 434 THR A N 1
ATOM 3437 C CA . THR A 1 434 ? 12.637 -8.727 12.668 1.00 85.69 434 THR A CA 1
ATOM 3438 C C . THR A 1 434 ? 11.449 -9.671 12.526 1.00 85.69 434 THR A C 1
ATOM 3440 O O . THR A 1 434 ? 10.334 -9.294 12.872 1.00 85.69 434 THR A O 1
ATOM 3443 N N . LYS A 1 435 ? 11.655 -10.885 12.011 1.00 84.12 435 LYS A N 1
ATOM 3444 C CA . LYS A 1 435 ? 10.582 -11.848 11.739 1.00 84.12 435 LYS A CA 1
ATOM 3445 C C . LYS A 1 435 ? 9.925 -12.335 13.033 1.00 84.12 435 LYS A C 1
ATOM 3447 O O . LYS A 1 435 ? 10.592 -12.896 13.896 1.00 84.12 435 LYS A O 1
ATOM 3452 N N . GLY A 1 436 ? 8.612 -12.155 13.153 1.00 79.38 436 GLY A N 1
ATOM 3453 C CA . GLY A 1 436 ? 7.838 -12.454 14.358 1.00 79.38 436 GLY A CA 1
ATOM 3454 C C . GLY A 1 436 ? 7.962 -11.399 15.463 1.00 79.38 436 GLY A C 1
ATOM 3455 O O . GLY A 1 436 ? 7.403 -11.593 16.542 1.00 79.38 436 GLY A O 1
ATOM 3456 N N . HIS A 1 437 ? 8.67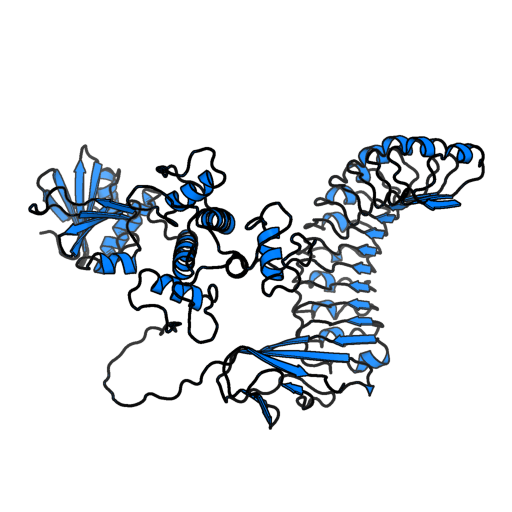5 -10.293 15.224 1.00 88.62 437 HIS A N 1
ATOM 3457 C CA . HIS A 1 437 ? 8.823 -9.216 16.198 1.00 88.62 437 HIS A CA 1
ATOM 3458 C C . HIS A 1 437 ? 7.560 -8.342 16.254 1.00 88.62 437 HIS A C 1
ATOM 3460 O O . HIS A 1 437 ? 6.943 -8.052 15.233 1.00 88.62 437 HIS A O 1
ATOM 3466 N N . MET A 1 438 ? 7.196 -7.822 17.430 1.00 83.81 438 MET A N 1
ATOM 3467 C CA . MET A 1 438 ? 5.972 -7.014 17.596 1.00 83.81 438 MET A CA 1
ATOM 3468 C C . MET A 1 438 ? 5.937 -5.718 16.760 1.00 83.81 438 MET A C 1
ATOM 3470 O O . MET A 1 438 ? 4.865 -5.187 16.493 1.00 83.81 438 MET A O 1
ATOM 3474 N N . PHE A 1 439 ? 7.105 -5.224 16.340 1.00 90.19 439 PHE A N 1
ATOM 3475 C CA . PHE A 1 439 ? 7.264 -4.037 15.484 1.00 90.19 439 PHE A CA 1
ATOM 3476 C C . PHE A 1 439 ? 7.634 -4.391 14.039 1.00 90.19 439 PHE A C 1
ATOM 3478 O O . PHE A 1 439 ? 8.051 -3.517 13.291 1.00 90.19 439 PHE A O 1
ATOM 3485 N N . GLU A 1 440 ? 7.542 -5.662 13.640 1.00 88.12 440 GLU A N 1
ATOM 3486 C CA . GLU A 1 440 ? 7.989 -6.134 12.325 1.00 88.12 440 GLU A CA 1
ATOM 3487 C C . GLU A 1 440 ? 7.401 -5.308 11.171 1.00 88.12 440 GLU A C 1
ATOM 3489 O O . GLU A 1 440 ? 8.127 -4.889 10.268 1.00 88.12 440 GLU A O 1
ATOM 3494 N N . GLN A 1 441 ? 6.094 -5.038 11.224 1.00 86.25 441 GLN A N 1
ATOM 3495 C CA . GLN A 1 441 ? 5.400 -4.259 10.198 1.00 86.25 441 GLN A CA 1
ATOM 3496 C C . GLN A 1 441 ? 5.855 -2.800 10.198 1.00 86.25 441 GLN A C 1
ATOM 3498 O O . GLN A 1 441 ? 6.240 -2.281 9.153 1.00 86.25 441 GLN A O 1
ATOM 3503 N N . ASP A 1 442 ? 5.892 -2.168 11.371 1.00 89.19 442 ASP A N 1
ATOM 3504 C CA . ASP A 1 442 ? 6.310 -0.773 11.509 1.00 89.19 442 ASP A CA 1
ATOM 3505 C C . ASP A 1 442 ? 7.747 -0.570 11.011 1.00 89.19 442 ASP A C 1
ATOM 3507 O O . ASP A 1 442 ? 8.026 0.371 10.269 1.00 89.19 442 ASP A O 1
ATOM 3511 N N . ILE A 1 443 ? 8.648 -1.496 11.359 1.00 92.19 443 ILE A N 1
ATOM 3512 C CA . ILE A 1 443 ? 10.051 -1.520 10.932 1.00 92.19 443 ILE A CA 1
ATOM 3513 C C . ILE A 1 443 ? 10.164 -1.647 9.417 1.00 92.19 443 ILE A C 1
ATOM 3515 O O . ILE A 1 443 ? 10.922 -0.898 8.794 1.00 92.19 443 ILE A O 1
ATOM 3519 N N . ALA A 1 444 ? 9.416 -2.575 8.815 1.00 87.44 444 ALA A N 1
ATOM 3520 C CA . ALA A 1 444 ? 9.410 -2.752 7.370 1.00 87.44 444 ALA A CA 1
ATOM 3521 C C . ALA A 1 444 ? 8.985 -1.455 6.663 1.00 87.44 444 ALA A C 1
ATOM 3523 O O . ALA A 1 444 ? 9.660 -1.017 5.729 1.00 87.44 444 ALA A O 1
ATOM 3524 N N . THR A 1 445 ? 7.942 -0.796 7.167 1.00 87.50 445 THR A N 1
ATOM 3525 C CA . THR A 1 445 ? 7.369 0.421 6.587 1.00 87.50 445 THR A CA 1
ATOM 3526 C C . THR A 1 445 ? 8.315 1.618 6.676 1.00 87.50 445 THR A C 1
ATOM 3528 O O . THR A 1 445 ? 8.600 2.260 5.662 1.00 87.50 445 THR A O 1
ATOM 3531 N N . VAL A 1 446 ? 8.890 1.901 7.851 1.00 91.00 446 VAL A N 1
ATOM 3532 C CA . VAL A 1 446 ? 9.839 3.025 7.987 1.00 91.00 446 VAL A CA 1
ATOM 3533 C C . VAL A 1 446 ? 11.160 2.767 7.262 1.00 91.00 446 VAL A C 1
ATOM 3535 O O . VAL A 1 446 ? 11.808 3.711 6.799 1.00 91.00 446 VAL A O 1
ATOM 3538 N N . ALA A 1 447 ? 11.562 1.499 7.120 1.00 89.75 447 ALA A N 1
ATOM 3539 C CA . ALA A 1 447 ? 12.726 1.136 6.325 1.00 89.75 447 ALA A CA 1
ATOM 3540 C C . ALA A 1 447 ? 12.458 1.271 4.824 1.00 89.75 447 ALA A C 1
ATOM 3542 O O . ALA A 1 447 ? 13.335 1.697 4.066 1.00 89.75 447 ALA A O 1
ATOM 3543 N N . GLN A 1 448 ? 11.254 0.926 4.368 1.00 85.69 448 GLN A N 1
ATOM 3544 C CA . GLN A 1 448 ? 10.834 1.112 2.982 1.00 85.69 448 GLN A CA 1
ATOM 3545 C C . GLN A 1 448 ? 10.761 2.594 2.608 1.00 85.69 448 GLN A C 1
ATOM 3547 O O . GLN A 1 448 ? 11.237 2.960 1.536 1.00 85.69 448 GLN A O 1
ATOM 3552 N N . ALA A 1 449 ? 10.276 3.445 3.516 1.00 83.44 449 ALA A N 1
ATOM 3553 C CA . ALA A 1 449 ? 10.282 4.899 3.360 1.00 83.44 449 ALA A CA 1
ATOM 3554 C C . ALA A 1 449 ? 11.696 5.523 3.386 1.00 83.44 449 ALA A C 1
ATOM 3556 O O . ALA A 1 449 ? 11.849 6.726 3.202 1.00 83.44 449 ALA A O 1
ATOM 3557 N N . GLY A 1 450 ? 12.747 4.728 3.628 1.00 88.00 450 GLY A N 1
ATOM 3558 C CA . GLY A 1 450 ? 14.138 5.192 3.661 1.00 88.00 450 GLY A CA 1
ATOM 3559 C C . GLY A 1 450 ? 14.516 5.982 4.920 1.00 88.00 450 GLY A C 1
ATOM 3560 O O . GLY A 1 450 ? 15.636 6.506 4.995 1.00 88.00 450 GLY A O 1
ATOM 3561 N N . ILE A 1 451 ? 13.615 6.036 5.907 1.00 92.31 451 ILE A N 1
ATOM 3562 C CA . ILE A 1 451 ? 13.758 6.817 7.141 1.00 92.31 451 ILE A CA 1
ATOM 3563 C C . ILE A 1 451 ? 14.708 6.113 8.114 1.00 92.31 451 ILE A C 1
ATOM 3565 O O . ILE A 1 451 ? 15.646 6.731 8.614 1.00 92.31 451 ILE A O 1
ATOM 3569 N N . MET A 1 452 ? 14.516 4.808 8.326 1.00 94.00 452 MET A N 1
ATOM 3570 C CA . MET A 1 452 ? 15.393 3.968 9.154 1.00 94.00 452 MET A CA 1
ATOM 3571 C C . MET A 1 452 ? 16.082 2.890 8.315 1.00 94.00 452 MET A C 1
ATOM 3573 O O . MET A 1 452 ? 15.556 2.435 7.307 1.00 94.00 452 MET A O 1
ATOM 3577 N N . GLN A 1 453 ? 17.277 2.465 8.721 1.00 87.56 453 GLN A N 1
ATOM 3578 C CA . GLN A 1 453 ? 18.026 1.390 8.060 1.00 87.56 453 GLN A CA 1
ATOM 3579 C C . GLN A 1 453 ? 18.630 0.452 9.109 1.00 87.56 453 GLN A C 1
ATOM 3581 O O . GLN A 1 453 ? 18.795 0.848 10.267 1.00 87.56 453 GLN A O 1
ATOM 3586 N N . GLY A 1 454 ? 18.924 -0.787 8.709 1.00 85.50 454 GLY A N 1
ATOM 3587 C CA . GLY A 1 454 ? 19.654 -1.749 9.536 1.00 85.50 454 GLY A CA 1
ATOM 3588 C C . GLY A 1 454 ? 21.138 -1.413 9.649 1.00 85.50 454 GLY A C 1
ATOM 3589 O O . GLY A 1 454 ? 21.602 -0.404 9.124 1.00 85.50 454 GLY A O 1
ATOM 3590 N N . ASP A 1 455 ? 21.894 -2.262 10.330 1.00 81.31 455 ASP A N 1
ATOM 3591 C CA . ASP A 1 455 ? 23.312 -2.028 10.636 1.00 81.31 455 ASP A CA 1
ATOM 3592 C C . ASP A 1 455 ? 24.289 -2.350 9.487 1.00 81.31 455 ASP A C 1
ATOM 3594 O O . ASP A 1 455 ? 25.503 -2.236 9.646 1.00 81.31 455 ASP A O 1
ATOM 3598 N N . GLY A 1 456 ? 23.766 -2.739 8.321 1.00 79.31 456 GLY A N 1
ATOM 3599 C CA . GLY A 1 456 ? 24.552 -3.115 7.144 1.00 79.31 456 GLY A CA 1
ATOM 3600 C C . GLY A 1 456 ? 24.955 -4.592 7.092 1.00 79.31 456 GLY A C 1
ATOM 3601 O O . GLY A 1 456 ? 25.469 -5.028 6.065 1.00 79.31 456 GLY A O 1
ATOM 3602 N N . THR A 1 457 ? 24.675 -5.374 8.139 1.00 82.69 457 THR A N 1
ATOM 3603 C CA . THR A 1 457 ? 24.917 -6.830 8.176 1.00 82.69 457 THR A CA 1
ATOM 3604 C C . THR A 1 457 ? 23.693 -7.657 7.783 1.00 82.69 457 THR A C 1
ATOM 3606 O O . THR A 1 457 ? 23.795 -8.864 7.577 1.00 82.69 457 THR A O 1
ATOM 3609 N N . GLY A 1 458 ? 22.544 -6.997 7.620 1.00 81.94 458 GLY A N 1
ATOM 3610 C CA . GLY A 1 458 ? 21.254 -7.654 7.424 1.00 81.94 458 GLY A CA 1
ATOM 3611 C C . GLY A 1 458 ? 20.413 -7.726 8.698 1.00 81.94 458 GLY A C 1
ATOM 3612 O O . GLY A 1 458 ? 19.390 -8.398 8.681 1.00 81.94 458 GLY A O 1
ATOM 3613 N N . GLU A 1 459 ? 20.782 -7.016 9.768 1.00 89.94 459 GLU A N 1
ATOM 3614 C CA . GLU A 1 459 ? 19.984 -6.908 10.997 1.00 89.94 459 GLU A CA 1
ATOM 3615 C C . GLU A 1 459 ? 19.441 -5.487 11.206 1.00 89.94 459 GLU A C 1
ATOM 3617 O O . GLU A 1 459 ? 20.090 -4.483 10.888 1.00 89.94 459 GLU A O 1
ATOM 3622 N N . PHE A 1 460 ? 18.226 -5.381 11.750 1.00 92.62 460 PHE A N 1
ATOM 3623 C CA . PHE A 1 460 ? 17.624 -4.101 12.130 1.00 92.62 460 PHE A CA 1
ATOM 3624 C C . PHE A 1 460 ? 17.926 -3.719 13.577 1.00 92.62 460 PHE A C 1
ATOM 3626 O O . PHE A 1 460 ? 18.021 -2.525 13.879 1.00 92.62 460 PHE A O 1
ATOM 3633 N N . ARG A 1 461 ? 18.070 -4.714 14.456 1.00 93.88 461 ARG A N 1
ATOM 3634 C CA . ARG A 1 461 ? 18.219 -4.626 15.912 1.00 93.88 461 ARG A CA 1
ATOM 3635 C C . ARG A 1 461 ? 17.014 -3.937 16.569 1.00 93.88 461 ARG A C 1
ATOM 3637 O O . ARG A 1 461 ? 17.177 -2.838 17.105 1.00 93.88 461 ARG A O 1
ATOM 3644 N N . PRO A 1 462 ? 15.798 -4.521 16.510 1.00 90.75 462 PRO A N 1
ATOM 3645 C CA . PRO A 1 462 ? 14.571 -3.884 17.000 1.00 90.75 462 PRO A CA 1
ATOM 3646 C C . PRO A 1 462 ? 14.598 -3.570 18.503 1.00 90.75 462 PRO A C 1
ATOM 3648 O O . PRO A 1 462 ? 14.085 -2.526 18.907 1.00 90.75 462 PRO A O 1
ATOM 3651 N N . ASP A 1 463 ? 15.264 -4.406 19.300 1.00 91.31 463 ASP A N 1
ATOM 3652 C CA . ASP A 1 463 ? 15.464 -4.202 20.744 1.00 91.31 463 ASP A CA 1
ATOM 3653 C C . ASP A 1 463 ? 16.717 -3.375 21.074 1.00 91.31 463 ASP A C 1
ATOM 3655 O O . ASP A 1 463 ? 16.966 -3.026 22.228 1.00 91.31 463 ASP A O 1
ATOM 3659 N N . GLY A 1 464 ? 17.513 -3.028 20.058 1.00 88.12 464 GLY A N 1
ATOM 3660 C CA . GLY A 1 464 ? 18.685 -2.177 20.210 1.00 88.12 464 GLY A CA 1
ATOM 3661 C C . GLY A 1 464 ? 18.297 -0.764 20.645 1.00 88.12 464 GLY A C 1
ATOM 3662 O O . GLY A 1 464 ? 17.334 -0.182 20.138 1.00 88.12 464 GLY A O 1
ATOM 3663 N N . VAL A 1 465 ? 19.068 -0.198 21.572 1.00 92.00 465 VAL A N 1
ATOM 3664 C CA . VAL A 1 465 ? 18.848 1.156 22.089 1.00 92.00 465 VAL A CA 1
ATOM 3665 C C . VAL A 1 465 ? 19.325 2.202 21.082 1.00 92.00 465 VAL A C 1
ATOM 3667 O O . VAL A 1 465 ? 20.419 2.083 20.531 1.00 92.00 465 VAL A O 1
ATOM 3670 N N . LEU A 1 466 ? 18.517 3.241 20.861 1.00 94.25 466 LEU A N 1
ATOM 3671 C CA . LEU A 1 466 ? 18.814 4.295 19.894 1.00 94.25 466 LEU A CA 1
ATOM 3672 C C . LEU A 1 466 ? 19.903 5.257 20.402 1.00 94.25 466 LEU A C 1
ATOM 3674 O O . LEU A 1 466 ? 19.811 5.791 21.510 1.00 94.25 466 LEU A O 1
ATOM 3678 N N . THR A 1 467 ? 20.903 5.538 19.566 1.00 94.75 467 THR A N 1
ATOM 3679 C CA . THR A 1 467 ? 21.902 6.592 19.814 1.00 94.75 467 THR A CA 1
ATOM 3680 C C . THR A 1 467 ? 21.422 7.970 19.347 1.00 94.75 467 THR A C 1
ATOM 3682 O O . THR A 1 467 ? 20.560 8.095 18.471 1.00 94.75 467 THR A O 1
ATOM 3685 N N . ARG A 1 468 ? 22.009 9.045 19.885 1.00 93.94 468 ARG A N 1
ATOM 3686 C CA . ARG A 1 468 ? 21.709 10.423 19.453 1.00 93.94 468 ARG A CA 1
ATOM 3687 C C . ARG A 1 468 ? 22.031 10.679 17.974 1.00 93.94 468 ARG A C 1
ATOM 3689 O O . ARG A 1 468 ? 21.320 11.458 17.342 1.00 93.94 468 ARG A O 1
ATOM 3696 N N . TYR A 1 469 ? 23.053 10.036 17.402 1.00 94.56 469 TYR A N 1
ATOM 3697 C CA . TYR A 1 469 ? 23.339 10.138 15.965 1.00 94.56 469 TYR A CA 1
ATOM 3698 C C . TYR A 1 469 ? 22.246 9.500 15.105 1.00 94.56 469 TYR A C 1
ATOM 3700 O O . TYR A 1 469 ? 21.807 10.105 14.127 1.00 94.56 469 TYR A O 1
ATOM 3708 N N . GLU A 1 470 ? 21.775 8.307 15.475 1.00 95.19 470 GLU A N 1
ATOM 3709 C CA . GLU A 1 470 ? 20.675 7.648 14.764 1.00 95.19 470 GLU A CA 1
ATOM 3710 C C . GLU A 1 470 ? 19.383 8.465 14.877 1.00 95.19 470 GLU A C 1
ATOM 3712 O O . GLU A 1 470 ? 18.709 8.677 13.873 1.00 95.19 470 GLU A O 1
ATOM 3717 N N . MET A 1 471 ? 19.080 9.000 16.066 1.00 96.88 471 MET A N 1
ATOM 3718 C CA . MET A 1 471 ? 17.950 9.910 16.281 1.00 96.88 471 MET A CA 1
ATOM 3719 C C . MET A 1 471 ? 17.989 11.112 15.332 1.00 96.88 471 MET A C 1
ATOM 3721 O O . MET A 1 471 ? 16.973 11.419 14.707 1.00 96.88 471 MET A O 1
ATOM 3725 N N . ALA A 1 472 ? 19.155 11.745 15.165 1.00 95.44 472 ALA A N 1
ATOM 3726 C CA . ALA A 1 472 ? 19.287 12.906 14.292 1.00 95.44 472 ALA A CA 1
ATOM 3727 C C . ALA A 1 472 ? 18.949 12.585 12.832 1.00 95.44 472 ALA A C 1
ATOM 3729 O O . ALA A 1 472 ? 18.181 13.308 12.200 1.00 95.44 472 ALA A O 1
ATOM 3730 N N . VAL A 1 473 ? 19.472 11.473 12.310 1.00 95.62 473 VAL A N 1
ATOM 3731 C CA . VAL A 1 473 ? 19.191 11.043 10.932 1.00 95.62 473 VAL A CA 1
ATOM 3732 C C . VAL A 1 473 ? 17.716 10.690 10.742 1.00 95.62 473 VAL A C 1
ATOM 3734 O O . VAL A 1 473 ? 17.134 11.037 9.715 1.00 95.62 473 VAL A O 1
ATOM 3737 N N . ILE A 1 474 ? 17.097 10.039 11.730 1.00 97.12 474 ILE A N 1
ATOM 3738 C CA . ILE A 1 474 ? 15.680 9.663 11.672 1.00 97.12 474 ILE A CA 1
ATOM 3739 C C . ILE A 1 474 ? 14.793 10.906 11.614 1.00 97.12 474 ILE A C 1
ATOM 3741 O O . ILE A 1 474 ? 13.938 10.985 10.737 1.00 97.12 474 ILE A O 1
ATOM 3745 N N . LEU A 1 475 ? 15.006 11.884 12.502 1.00 95.25 475 LEU A N 1
ATOM 3746 C CA . LEU A 1 475 ? 14.185 13.097 12.538 1.00 95.25 475 LEU A CA 1
ATOM 3747 C C . LEU A 1 475 ? 14.392 13.974 11.300 1.00 95.25 475 LEU A C 1
ATOM 3749 O O . LEU A 1 475 ? 13.413 14.464 10.748 1.00 95.25 475 LEU A O 1
ATOM 3753 N N . GLN A 1 476 ? 15.630 14.123 10.811 1.00 93.81 476 GLN A N 1
ATOM 3754 C CA . GLN A 1 476 ? 15.880 14.863 9.569 1.00 93.81 476 GLN A CA 1
ATOM 3755 C C . GLN A 1 476 ? 15.070 14.283 8.406 1.00 93.81 476 GLN A C 1
ATOM 3757 O O . GLN A 1 476 ? 14.410 15.024 7.680 1.00 93.81 476 GLN A O 1
ATOM 3762 N N . LYS A 1 477 ? 15.098 12.955 8.249 1.00 91.81 477 LYS A N 1
ATOM 3763 C CA . LYS A 1 477 ? 14.415 12.264 7.153 1.00 91.81 477 LYS A CA 1
ATOM 3764 C C . LYS A 1 477 ? 12.903 12.234 7.317 1.00 91.81 477 LYS A C 1
ATOM 3766 O O . LYS A 1 477 ? 12.200 12.472 6.345 1.00 91.81 477 LYS A O 1
ATOM 3771 N N . ALA A 1 478 ? 12.409 11.939 8.520 1.00 91.38 478 ALA A N 1
ATOM 3772 C CA . ALA A 1 478 ? 10.976 11.834 8.783 1.00 91.38 478 ALA A CA 1
ATOM 3773 C C . ALA A 1 478 ? 10.246 13.167 8.566 1.00 91.38 478 ALA A C 1
ATOM 3775 O O . ALA A 1 478 ? 9.099 13.164 8.136 1.00 91.38 478 ALA A O 1
ATOM 3776 N N . PHE A 1 479 ? 10.910 14.292 8.842 1.00 86.50 479 PHE A N 1
ATOM 3777 C CA . PHE A 1 479 ? 10.323 15.630 8.747 1.00 86.50 479 PHE A CA 1
ATOM 3778 C C . PHE A 1 479 ? 10.834 16.442 7.549 1.00 86.50 479 PHE A C 1
ATOM 3780 O O . PHE A 1 479 ? 10.519 17.622 7.454 1.00 86.50 479 PHE A O 1
ATOM 3787 N N . HIS A 1 480 ? 11.621 15.835 6.651 1.00 84.12 480 HIS A N 1
ATOM 3788 C CA . HIS A 1 480 ? 12.207 16.499 5.478 1.00 84.12 480 HIS A CA 1
ATOM 3789 C C . HIS A 1 480 ? 12.891 17.838 5.809 1.00 84.12 480 HIS A C 1
ATOM 3791 O O . HIS A 1 480 ? 12.695 18.843 5.132 1.00 84.12 480 HIS A O 1
ATOM 3797 N N . LEU A 1 481 ? 13.680 17.858 6.885 1.00 84.31 481 LEU A N 1
ATOM 3798 C CA . LEU A 1 481 ? 14.258 19.094 7.406 1.00 84.31 481 LEU A CA 1
ATOM 3799 C C . LEU A 1 481 ? 15.422 19.580 6.542 1.00 84.31 481 LEU A C 1
ATOM 3801 O O . LEU A 1 481 ? 16.346 18.820 6.241 1.00 84.31 481 LEU A O 1
ATOM 3805 N N . GLU A 1 482 ? 15.422 20.875 6.243 1.00 80.44 482 GLU A N 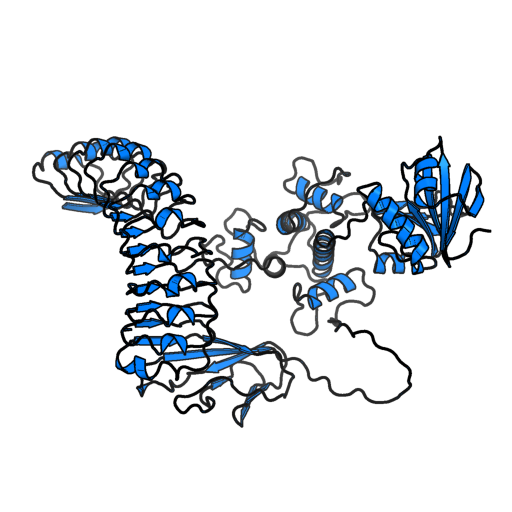1
ATOM 3806 C CA . GLU A 1 482 ? 16.504 21.546 5.526 1.00 80.44 482 GLU A CA 1
ATOM 3807 C C . GLU A 1 482 ? 17.481 22.222 6.493 1.00 80.44 482 GLU A C 1
ATOM 3809 O O . GLU A 1 482 ? 17.097 22.793 7.520 1.00 80.44 482 GLU A O 1
ATOM 3814 N N . SER A 1 483 ? 18.772 22.159 6.171 1.00 74.25 483 SER A N 1
ATOM 3815 C CA . SER A 1 483 ? 19.820 22.804 6.962 1.00 74.25 483 SER A CA 1
ATOM 3816 C C . SER A 1 483 ? 19.800 24.319 6.752 1.00 74.25 483 SER A C 1
ATOM 3818 O O . SER A 1 483 ? 19.848 24.791 5.617 1.00 74.25 483 SER A O 1
ATOM 3820 N N . LYS A 1 484 ? 19.796 25.089 7.845 1.00 66.69 484 LYS A N 1
ATOM 3821 C CA . LYS A 1 484 ? 19.984 26.551 7.823 1.00 66.69 484 LYS A CA 1
ATOM 3822 C C . LYS A 1 484 ? 21.397 26.837 8.329 1.00 66.69 484 LYS A C 1
ATOM 3824 O O . LYS A 1 484 ? 21.784 26.272 9.351 1.00 66.69 484 LYS A O 1
ATOM 3829 N N . GLU A 1 485 ? 22.192 27.649 7.627 1.00 55.03 485 GLU A N 1
ATOM 3830 C CA . GLU A 1 485 ? 23.603 27.873 7.987 1.00 55.03 485 GLU A CA 1
ATOM 3831 C C . GLU A 1 485 ? 23.754 28.354 9.442 1.00 55.03 485 GLU A C 1
ATOM 3833 O O . GLU A 1 485 ? 23.502 29.512 9.763 1.00 55.03 485 GLU A O 1
ATOM 3838 N N . GLN A 1 486 ? 24.168 27.451 10.339 1.00 57.25 486 GLN A N 1
ATOM 3839 C CA . GLN A 1 486 ? 24.452 27.737 11.744 1.00 57.25 486 GLN A CA 1
ATOM 3840 C C . GLN A 1 486 ? 25.594 26.860 12.280 1.00 57.25 486 GLN A C 1
ATOM 3842 O O . GLN A 1 486 ? 25.983 25.858 11.681 1.00 57.25 486 GLN A O 1
ATOM 3847 N N . GLY A 1 487 ? 26.177 27.296 13.404 1.00 59.41 487 GLY A N 1
ATOM 3848 C CA . GLY A 1 487 ? 27.431 26.794 13.977 1.00 59.41 487 GLY A CA 1
ATOM 3849 C C . GLY A 1 487 ? 27.536 25.273 14.176 1.00 59.41 487 GLY A C 1
ATOM 3850 O O . GLY A 1 487 ? 26.550 24.556 14.306 1.00 59.41 487 GLY A O 1
ATOM 3851 N N . LYS A 1 488 ? 28.781 24.789 14.245 1.00 69.94 488 LYS A N 1
ATOM 3852 C CA . LYS A 1 488 ? 29.144 23.360 14.259 1.00 69.94 488 LYS A CA 1
ATOM 3853 C C . LYS A 1 488 ? 29.293 22.825 15.688 1.00 69.94 488 LYS A C 1
ATOM 3855 O O . LYS A 1 488 ? 29.584 23.592 16.608 1.00 69.94 488 LYS A O 1
ATOM 3860 N N . PHE A 1 489 ? 29.108 21.520 15.879 1.00 80.81 489 PHE A N 1
ATOM 3861 C CA . PHE A 1 489 ? 29.523 20.834 17.110 1.00 80.81 489 PHE A CA 1
ATOM 3862 C C . PHE A 1 489 ? 30.998 20.444 17.038 1.00 80.81 489 PHE A C 1
ATOM 3864 O O . PHE A 1 489 ? 31.510 20.139 15.959 1.00 80.81 489 PHE A O 1
ATOM 3871 N N . LYS A 1 490 ? 31.687 20.466 18.182 1.00 82.81 490 LYS A N 1
ATOM 3872 C CA . LYS A 1 490 ? 33.128 20.178 18.254 1.00 82.81 490 LYS A CA 1
ATOM 3873 C C . LYS A 1 490 ? 33.451 18.709 17.971 1.00 82.81 490 LYS A C 1
ATOM 3875 O O . LYS A 1 490 ? 34.470 18.418 17.354 1.00 82.81 490 LYS A O 1
ATOM 3880 N N . ASP A 1 491 ? 32.575 17.804 18.392 1.00 87.94 491 ASP A N 1
ATOM 3881 C CA . ASP A 1 491 ? 32.716 16.348 18.298 1.00 87.94 491 ASP A CA 1
ATOM 3882 C C . ASP A 1 491 ? 32.137 15.746 17.004 1.00 87.94 491 ASP A C 1
ATOM 3884 O O . ASP A 1 491 ? 32.203 14.532 16.815 1.00 87.94 491 ASP A O 1
ATOM 3888 N N . VAL A 1 492 ? 31.603 16.569 16.090 1.00 87.69 492 VAL A N 1
ATOM 3889 C CA . VAL A 1 492 ? 31.000 16.107 14.827 1.00 87.69 492 VAL A CA 1
ATOM 3890 C C . VAL A 1 492 ? 31.708 16.755 13.625 1.00 87.69 492 VAL A C 1
ATOM 3892 O O . VAL A 1 492 ? 31.318 17.836 13.177 1.00 87.69 492 VAL A O 1
ATOM 3895 N N . PRO A 1 493 ? 32.770 16.133 13.077 1.00 85.75 493 PRO A N 1
ATOM 3896 C CA . PRO A 1 493 ? 33.531 16.692 11.956 1.00 85.75 493 PRO A CA 1
ATOM 3897 C C . PRO A 1 493 ? 32.778 16.599 10.613 1.00 85.75 493 PRO A C 1
ATOM 3899 O O . PRO A 1 493 ? 31.936 15.725 10.430 1.00 85.75 493 PRO A O 1
ATOM 3902 N N . LYS A 1 494 ? 33.143 17.448 9.632 1.00 79.88 494 LYS A N 1
ATOM 3903 C CA . LYS A 1 494 ? 32.485 17.600 8.302 1.00 79.88 494 LYS A CA 1
ATOM 3904 C C . LYS A 1 494 ? 32.443 16.322 7.431 1.00 79.88 494 LYS A C 1
ATOM 3906 O O . LYS A 1 494 ? 31.764 16.310 6.415 1.00 79.88 494 LYS A O 1
ATOM 3911 N N . GLY A 1 495 ? 33.136 15.251 7.822 1.00 80.25 495 GLY A N 1
ATOM 3912 C CA . GLY A 1 495 ? 33.085 13.934 7.167 1.00 80.25 495 GLY A CA 1
ATOM 3913 C C . GLY A 1 495 ? 32.315 12.858 7.942 1.00 80.25 495 GLY A C 1
ATOM 3914 O O . GLY A 1 495 ? 32.266 11.714 7.503 1.00 80.25 495 GLY A O 1
ATOM 3915 N N . HIS A 1 496 ? 31.752 13.184 9.108 1.00 89.56 496 HIS A N 1
ATOM 3916 C CA . HIS A 1 496 ? 30.982 12.229 9.898 1.00 89.56 496 HIS A CA 1
ATOM 3917 C C . HIS A 1 496 ? 29.645 11.923 9.207 1.00 89.56 496 HIS A C 1
ATOM 3919 O O . HIS A 1 496 ? 28.974 12.834 8.731 1.00 89.56 496 HIS A O 1
ATOM 3925 N N . TRP A 1 497 ? 29.219 10.658 9.188 1.00 90.19 497 TRP A N 1
ATOM 3926 C CA . TRP A 1 497 ? 28.011 10.218 8.469 1.00 90.19 497 TRP A CA 1
ATOM 3927 C C . TRP A 1 497 ? 26.722 10.918 8.935 1.00 90.19 497 TRP A C 1
ATOM 3929 O O . TRP A 1 497 ? 25.806 11.116 8.147 1.00 90.19 497 TRP A O 1
ATOM 3939 N N . ALA A 1 498 ? 26.664 11.327 10.205 1.00 90.06 498 ALA A N 1
ATOM 3940 C CA . ALA A 1 498 ? 25.543 12.077 10.774 1.00 90.06 498 ALA A CA 1
ATOM 3941 C C . ALA A 1 498 ? 25.748 13.607 10.758 1.00 90.06 498 ALA A C 1
ATOM 3943 O O . ALA A 1 498 ? 24.935 14.327 11.328 1.00 90.06 498 ALA A O 1
ATOM 3944 N N . TYR A 1 499 ? 26.835 14.121 10.163 1.00 89.50 499 TYR A N 1
ATOM 3945 C CA . TYR A 1 499 ? 27.194 15.545 10.220 1.00 89.50 499 TYR A CA 1
ATOM 3946 C C . TYR A 1 499 ? 26.060 16.453 9.742 1.00 89.50 499 TYR A C 1
ATOM 3948 O O . TYR A 1 499 ? 25.708 17.421 10.415 1.00 89.50 499 TYR A O 1
ATOM 3956 N N . GLU A 1 500 ? 25.477 16.131 8.592 1.00 89.62 500 GLU A N 1
ATOM 3957 C CA . GLU A 1 500 ? 24.396 16.916 8.004 1.00 89.62 500 GLU A CA 1
ATOM 3958 C C . GLU A 1 500 ? 23.140 16.892 8.881 1.00 89.62 500 GLU A C 1
ATOM 3960 O O . GLU A 1 500 ? 22.619 17.947 9.238 1.00 89.62 500 GLU A O 1
ATOM 3965 N N . ALA A 1 501 ? 22.712 15.704 9.312 1.00 92.56 501 ALA A N 1
ATOM 3966 C CA . ALA A 1 501 ? 21.535 15.532 10.155 1.00 92.56 501 ALA A CA 1
ATOM 3967 C C . ALA A 1 501 ? 21.658 16.262 11.494 1.00 92.56 501 ALA A C 1
ATOM 3969 O O . ALA A 1 501 ? 20.744 16.965 11.916 1.00 92.56 501 ALA A O 1
ATOM 3970 N N . VAL A 1 502 ? 22.813 16.144 12.149 1.00 91.69 502 VAL A N 1
ATOM 3971 C CA . VAL A 1 502 ? 23.070 16.796 13.435 1.00 91.69 502 VAL A CA 1
ATOM 3972 C C . VAL A 1 502 ? 23.017 18.319 13.305 1.00 91.69 502 VAL A C 1
ATOM 3974 O O . VAL A 1 502 ? 22.374 18.983 14.120 1.00 91.69 502 VAL A O 1
ATOM 3977 N N . ASN A 1 503 ? 23.661 18.885 12.280 1.00 84.69 503 ASN A N 1
ATOM 3978 C CA . ASN A 1 503 ? 23.618 20.332 12.068 1.00 84.69 503 ASN A CA 1
ATOM 3979 C C . ASN A 1 503 ? 22.219 20.799 11.649 1.00 84.69 503 ASN A C 1
ATOM 3981 O O . ASN A 1 503 ? 21.787 21.852 12.104 1.00 84.69 503 ASN A O 1
ATOM 3985 N N . THR A 1 504 ? 21.482 19.989 10.886 1.00 86.00 504 THR A N 1
ATOM 3986 C CA . THR A 1 504 ? 20.095 20.278 10.500 1.00 86.00 504 THR A CA 1
ATOM 3987 C C . THR A 1 504 ? 19.169 20.317 11.712 1.00 86.00 504 THR A C 1
ATOM 3989 O O . THR A 1 504 ? 18.373 21.241 11.861 1.00 86.00 504 THR A O 1
ATOM 3992 N N . LEU A 1 505 ? 19.278 19.357 12.634 1.00 87.25 505 LEU A N 1
ATOM 3993 C CA . LEU A 1 505 ? 18.484 19.381 13.864 1.00 87.25 505 LEU A CA 1
ATOM 3994 C C . LEU A 1 505 ? 18.828 20.589 14.734 1.00 87.25 505 LEU A C 1
ATOM 3996 O O . LEU A 1 505 ? 17.928 21.183 15.323 1.00 87.25 505 LEU A O 1
ATOM 4000 N N . ARG A 1 506 ? 20.106 20.973 14.803 1.00 80.19 506 ARG A N 1
ATOM 4001 C CA . ARG A 1 506 ? 20.528 22.180 15.520 1.00 80.19 506 ARG A CA 1
ATOM 4002 C C . ARG A 1 506 ? 19.949 23.437 14.879 1.00 80.19 506 ARG A C 1
ATOM 4004 O O . ARG A 1 506 ? 19.356 24.247 15.583 1.00 80.19 506 ARG A O 1
ATOM 4011 N N . SER A 1 507 ? 20.087 23.589 13.563 1.00 75.19 507 SER A N 1
ATOM 4012 C CA . SER A 1 507 ? 19.605 24.766 12.834 1.00 75.19 507 SER A CA 1
ATOM 4013 C C . SER A 1 507 ? 18.083 24.899 12.877 1.00 75.19 507 SER A C 1
ATOM 4015 O O . SER A 1 507 ? 17.556 26.007 12.849 1.00 75.19 507 SER A O 1
ATOM 4017 N N . ASN A 1 508 ? 17.375 23.771 12.992 1.00 73.19 508 ASN A N 1
ATOM 4018 C CA . ASN A 1 508 ? 15.926 23.717 13.186 1.00 73.19 508 ASN A CA 1
ATOM 4019 C C . ASN A 1 508 ? 15.509 23.701 14.666 1.00 73.19 508 ASN A C 1
ATOM 4021 O O . ASN A 1 508 ? 14.320 23.626 14.961 1.00 73.19 508 ASN A O 1
ATOM 4025 N N . ARG A 1 509 ? 16.464 23.834 15.600 1.00 72.75 509 ARG A N 1
ATOM 4026 C CA . ARG A 1 509 ? 16.243 23.926 17.057 1.00 72.75 509 ARG A CA 1
ATOM 4027 C C . ARG A 1 509 ? 15.540 22.709 17.659 1.00 72.75 509 ARG A C 1
ATOM 4029 O O . ARG A 1 509 ? 14.846 22.807 18.663 1.00 72.75 509 ARG A O 1
ATOM 4036 N N . ILE A 1 510 ? 15.746 21.550 17.051 1.00 83.06 510 ILE A N 1
ATOM 4037 C CA . ILE A 1 510 ? 15.181 20.281 17.502 1.00 83.06 510 ILE A CA 1
ATOM 4038 C C . ILE A 1 510 ? 16.065 19.665 18.577 1.00 83.06 510 ILE A C 1
ATOM 4040 O O . ILE A 1 510 ? 15.546 19.268 19.613 1.00 83.06 510 ILE A O 1
ATOM 4044 N N . ALA A 1 511 ? 17.385 19.634 18.369 1.00 82.81 511 ALA A N 1
ATOM 4045 C CA . ALA A 1 511 ? 18.341 19.088 19.329 1.00 82.81 511 ALA A CA 1
ATOM 4046 C C . ALA A 1 511 ? 19.494 20.061 19.598 1.00 82.81 511 ALA A C 1
ATOM 4048 O O . ALA A 1 511 ? 20.036 20.684 18.683 1.00 82.81 511 ALA A O 1
ATOM 4049 N N . GLN A 1 512 ? 19.895 20.149 20.866 1.00 74.38 512 GLN A N 1
ATOM 4050 C CA . GLN A 1 512 ? 21.034 20.941 21.329 1.00 74.38 512 GLN A CA 1
ATOM 4051 C C . GLN A 1 512 ? 22.142 20.020 21.859 1.00 74.38 512 GLN A C 1
ATOM 4053 O O . GLN A 1 512 ? 21.890 18.863 22.216 1.00 74.38 512 GLN A O 1
ATOM 4058 N N . GLY A 1 513 ? 23.375 20.524 21.847 1.00 72.56 513 GLY A N 1
ATOM 4059 C CA . GLY A 1 513 ? 24.528 19.854 22.450 1.00 72.56 513 GLY A CA 1
ATOM 4060 C C . GLY A 1 513 ? 24.668 20.170 23.934 1.00 72.56 513 GLY A C 1
ATOM 4061 O O . GLY A 1 513 ? 23.821 20.843 24.515 1.00 72.56 513 GLY A O 1
ATOM 4062 N N . ASP A 1 514 ? 25.744 19.686 24.537 1.00 73.81 514 ASP A N 1
ATOM 4063 C CA . ASP A 1 514 ? 26.121 20.044 25.899 1.00 73.81 514 ASP A CA 1
ATOM 4064 C C . ASP A 1 514 ? 26.737 21.454 25.986 1.00 73.81 514 ASP A C 1
ATOM 4066 O O . ASP A 1 514 ? 27.034 22.109 24.981 1.00 73.81 514 ASP A O 1
ATOM 4070 N N . GLU A 1 515 ? 26.967 21.911 27.217 1.00 69.75 515 GLU A N 1
ATOM 4071 C CA . GLU A 1 515 ? 27.587 23.209 27.515 1.00 69.75 515 GLU A CA 1
ATOM 4072 C C . GLU A 1 515 ? 29.026 23.329 26.981 1.00 69.75 515 GLU A C 1
ATOM 4074 O O . GLU A 1 515 ? 29.526 24.432 26.758 1.00 69.75 515 GLU A O 1
ATOM 4079 N N . ALA A 1 516 ? 29.697 22.201 26.722 1.00 70.56 516 ALA A N 1
ATOM 4080 C CA . ALA A 1 516 ? 31.030 22.168 26.132 1.00 70.56 516 ALA A CA 1
ATOM 4081 C C . ALA A 1 516 ? 31.008 22.321 24.597 1.00 70.56 516 ALA A C 1
ATOM 4083 O O . ALA A 1 516 ? 32.068 22.518 23.984 1.00 70.56 516 ALA A O 1
ATOM 4084 N N . GLY A 1 517 ? 29.826 22.301 23.974 1.00 75.69 517 GLY A N 1
ATOM 4085 C CA . GLY A 1 517 ? 29.627 22.418 22.531 1.00 75.69 517 GLY A CA 1
ATOM 4086 C C . GLY A 1 517 ? 29.739 21.090 21.778 1.00 75.69 517 GLY A C 1
ATOM 4087 O O . GLY A 1 517 ? 30.014 21.108 20.573 1.00 75.69 517 GLY A O 1
ATOM 4088 N N . ASN A 1 518 ? 29.545 19.960 22.463 1.00 82.25 518 ASN A N 1
ATOM 4089 C CA . ASN A 1 518 ? 29.507 18.620 21.880 1.00 82.25 518 ASN A CA 1
ATOM 4090 C C . ASN A 1 518 ? 28.064 18.145 21.685 1.00 82.25 518 ASN A C 1
ATOM 4092 O O . ASN A 1 518 ? 27.179 18.442 22.483 1.00 82.25 518 ASN A O 1
ATOM 4096 N N . PHE A 1 519 ? 27.809 17.363 20.644 1.00 88.25 519 PHE A N 1
ATOM 4097 C CA . PHE A 1 519 ? 26.517 16.731 20.411 1.00 88.25 519 PHE A CA 1
ATOM 4098 C C . PHE A 1 519 ? 26.320 15.447 21.234 1.00 88.25 519 PHE A C 1
ATOM 4100 O O . PHE A 1 519 ? 25.175 15.073 21.509 1.00 88.25 519 PHE A O 1
ATOM 4107 N N . ASN A 1 520 ? 27.411 14.778 21.627 1.00 87.25 520 ASN A N 1
ATOM 4108 C CA . ASN A 1 520 ? 27.431 13.506 22.359 1.00 87.25 520 ASN A CA 1
ATOM 4109 C C . ASN A 1 520 ? 26.699 12.377 21.620 1.00 87.25 520 ASN A C 1
ATOM 4111 O O . ASN A 1 520 ? 25.926 11.612 22.204 1.00 87.25 520 ASN A O 1
ATOM 4115 N N . GLY A 1 521 ? 26.939 12.267 20.312 1.00 86.31 521 GLY A N 1
ATOM 4116 C CA . GLY A 1 521 ? 26.124 11.454 19.407 1.00 86.31 521 GLY A CA 1
ATOM 4117 C C . GLY A 1 521 ? 26.078 9.945 19.692 1.00 86.31 521 GLY A C 1
ATOM 4118 O O . GLY A 1 521 ? 25.106 9.296 19.314 1.00 86.31 521 GLY A O 1
ATOM 4119 N N . ASN A 1 522 ? 27.068 9.388 20.398 1.00 86.81 522 ASN A N 1
ATOM 4120 C CA . ASN A 1 522 ? 27.098 7.964 20.770 1.00 86.81 522 ASN A CA 1
ATOM 4121 C C . ASN A 1 522 ? 26.299 7.635 22.042 1.00 86.81 522 ASN A C 1
ATOM 4123 O O . ASN A 1 522 ? 26.167 6.465 22.391 1.00 86.81 522 ASN A O 1
ATOM 4127 N N . THR A 1 523 ? 25.788 8.637 22.761 1.00 87.44 523 THR A N 1
ATOM 4128 C CA . THR A 1 523 ? 24.987 8.387 23.967 1.00 87.44 523 THR A CA 1
ATOM 4129 C C . THR A 1 523 ? 23.590 7.886 23.606 1.00 87.44 523 THR A C 1
ATOM 4131 O O . THR A 1 523 ? 23.027 8.246 22.567 1.00 87.44 523 THR A O 1
ATOM 4134 N N . PHE A 1 524 ? 23.043 7.032 24.470 1.00 93.50 524 PHE A N 1
ATOM 4135 C CA . PHE A 1 524 ? 21.707 6.473 24.305 1.00 93.50 524 PHE A CA 1
ATOM 4136 C C . PHE A 1 524 ? 20.623 7.487 24.657 1.00 93.50 524 PHE A C 1
ATOM 4138 O O . PHE A 1 524 ? 20.733 8.209 25.647 1.00 93.50 524 PHE A O 1
ATOM 4145 N N . VAL A 1 525 ? 19.564 7.507 23.852 1.00 94.00 525 VAL A N 1
ATOM 4146 C CA . VAL A 1 525 ? 18.437 8.427 24.014 1.00 94.00 525 VAL A CA 1
ATOM 4147 C C . VAL A 1 525 ? 17.399 7.823 24.956 1.00 94.00 525 VAL A C 1
ATOM 4149 O O . VAL A 1 525 ? 16.976 6.676 24.789 1.00 94.00 525 VAL A O 1
ATOM 4152 N N . LYS A 1 526 ? 16.968 8.607 25.944 1.00 94.62 526 LYS A N 1
ATOM 4153 C CA . LYS A 1 526 ? 15.865 8.249 26.841 1.00 94.62 526 LYS A CA 1
ATOM 4154 C C . LYS A 1 526 ? 14.500 8.517 26.210 1.00 94.62 526 LYS A C 1
ATOM 4156 O O . LYS A 1 526 ? 14.387 9.366 25.325 1.00 94.62 526 LYS A O 1
ATOM 4161 N N . ARG A 1 527 ? 13.452 7.813 26.643 1.00 95.88 527 ARG A N 1
ATOM 4162 C CA . ARG A 1 527 ? 12.091 7.947 26.089 1.00 95.88 527 ARG A CA 1
ATOM 4163 C C . ARG A 1 527 ? 11.577 9.383 26.181 1.00 95.88 527 ARG A C 1
ATOM 4165 O O . ARG A 1 527 ? 11.044 9.900 25.203 1.00 95.88 527 ARG A O 1
ATOM 4172 N N . GLU A 1 528 ? 11.817 10.056 27.301 1.00 93.81 528 GLU A N 1
ATOM 4173 C CA . GLU A 1 528 ? 11.440 11.452 27.523 1.00 93.81 528 GLU A CA 1
ATOM 4174 C C . GLU A 1 528 ? 12.251 12.438 26.669 1.00 93.81 528 GLU A C 1
ATOM 4176 O O . GLU A 1 528 ? 11.714 13.427 26.172 1.00 93.81 528 GLU A O 1
ATOM 4181 N N . GLN A 1 529 ? 13.527 12.132 26.412 1.00 91.38 529 GLN A N 1
ATOM 4182 C CA . GLN A 1 529 ? 14.364 12.912 25.498 1.00 91.38 529 GLN A CA 1
ATOM 4183 C C . GLN A 1 529 ? 13.881 12.773 24.055 1.00 91.38 529 GLN A C 1
ATOM 4185 O O . GLN A 1 529 ? 13.764 13.771 23.348 1.00 91.38 529 GLN A O 1
ATOM 4190 N N . TYR A 1 530 ? 13.559 11.550 23.621 1.00 96.75 530 TYR A N 1
ATOM 4191 C CA . TYR A 1 530 ? 13.021 11.318 22.283 1.00 96.75 530 TYR A CA 1
ATOM 4192 C C . TYR A 1 530 ? 11.665 12.006 22.096 1.00 96.75 530 TYR A C 1
ATOM 4194 O O . TYR A 1 530 ? 11.453 12.633 21.062 1.00 96.75 530 TYR A O 1
ATOM 4202 N N . ALA A 1 531 ? 10.780 11.946 23.100 1.00 94.50 531 ALA A N 1
ATOM 4203 C CA . ALA A 1 531 ? 9.495 12.645 23.080 1.00 94.50 531 ALA A CA 1
ATOM 4204 C C . ALA A 1 531 ? 9.679 14.148 22.834 1.00 94.50 531 ALA A C 1
ATOM 4206 O O . ALA A 1 531 ? 9.035 14.706 21.949 1.00 94.50 531 ALA A O 1
ATOM 4207 N N . GLN A 1 532 ? 10.618 14.786 23.534 1.00 90.81 532 GLN A N 1
ATOM 4208 C CA . GLN A 1 532 ? 10.892 16.206 23.334 1.00 90.81 532 GLN A CA 1
ATOM 4209 C C . GLN A 1 532 ? 11.456 16.518 21.946 1.00 90.81 532 GLN A C 1
ATOM 4211 O O . GLN A 1 532 ? 10.996 17.456 21.300 1.00 90.81 532 GLN A O 1
ATOM 4216 N N . PHE A 1 533 ? 12.429 15.742 21.456 1.00 93.06 533 PHE A N 1
ATOM 4217 C CA . PHE A 1 533 ? 12.981 15.967 20.115 1.00 93.06 533 PHE A CA 1
ATOM 4218 C C . PHE A 1 533 ? 11.916 15.783 19.029 1.00 93.06 533 PHE A C 1
ATOM 4220 O O . PHE A 1 533 ? 11.838 16.580 18.096 1.00 93.06 533 PHE A O 1
ATOM 4227 N N . PHE A 1 534 ? 11.065 14.767 19.167 1.00 93.75 534 PHE A N 1
ATOM 4228 C CA . PHE A 1 534 ? 9.980 14.509 18.228 1.00 93.75 534 PHE A CA 1
ATOM 4229 C C . PHE A 1 534 ? 8.924 15.621 18.268 1.00 93.75 534 PHE A C 1
ATOM 4231 O O . PHE A 1 534 ? 8.526 16.119 17.220 1.00 93.75 534 PHE A O 1
ATOM 4238 N N . TYR A 1 535 ? 8.531 16.075 19.462 1.00 89.44 535 TYR A N 1
ATOM 4239 C CA . TYR A 1 535 ? 7.624 17.211 19.640 1.00 89.44 535 TYR A CA 1
ATOM 4240 C C . TYR A 1 535 ? 8.166 18.490 18.993 1.00 89.44 535 TYR A C 1
ATOM 4242 O O . TYR A 1 535 ? 7.459 19.122 18.211 1.00 89.44 535 TYR A O 1
ATOM 4250 N N . ASN A 1 536 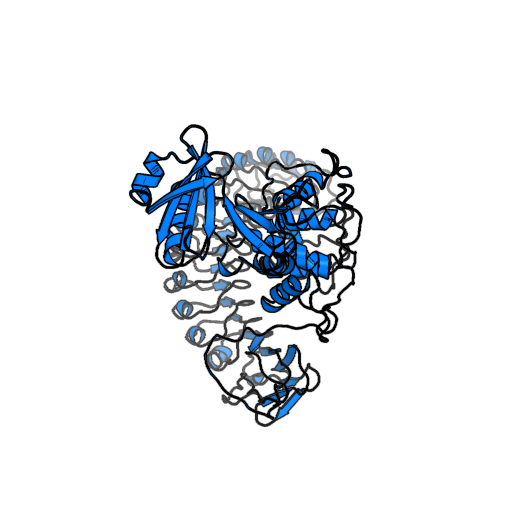? 9.441 18.818 19.223 1.00 81.25 536 ASN A N 1
ATOM 4251 C CA . ASN A 1 536 ? 10.085 19.977 18.601 1.00 81.25 536 ASN A CA 1
ATOM 4252 C C . ASN A 1 536 ? 10.061 19.885 17.064 1.00 81.25 536 ASN A C 1
ATOM 4254 O O . ASN A 1 536 ? 9.845 20.890 16.388 1.00 81.25 536 ASN A O 1
ATOM 4258 N N . ALA A 1 537 ? 10.259 18.686 16.504 1.00 84.25 537 ALA A N 1
ATOM 4259 C CA . ALA A 1 537 ? 10.193 18.465 15.061 1.00 84.25 537 ALA A CA 1
ATOM 4260 C C . ALA A 1 537 ? 8.766 18.651 14.505 1.00 84.25 537 ALA A C 1
ATOM 4262 O O . ALA A 1 537 ? 8.601 19.281 13.462 1.00 84.25 537 ALA A O 1
ATOM 4263 N N . ILE A 1 538 ? 7.732 18.192 15.226 1.00 76.38 538 ILE A N 1
ATOM 4264 C CA . ILE A 1 538 ? 6.321 18.443 14.875 1.00 76.38 538 ILE A CA 1
ATOM 4265 C C . ILE A 1 538 ? 6.001 19.936 14.934 1.00 76.38 538 ILE A C 1
ATOM 4267 O O . ILE A 1 538 ? 5.395 20.461 14.003 1.00 76.38 538 ILE A O 1
ATOM 4271 N N . ALA A 1 539 ? 6.405 20.620 16.006 1.00 66.56 539 ALA A N 1
ATOM 4272 C CA . ALA A 1 539 ? 6.137 22.041 16.204 1.00 66.56 539 ALA A CA 1
ATOM 4273 C C . ALA A 1 539 ? 6.745 22.903 15.085 1.00 66.56 539 ALA A C 1
ATOM 4275 O O . ALA A 1 539 ? 6.138 23.878 14.655 1.00 66.56 539 ALA A O 1
ATOM 4276 N N . LYS A 1 540 ? 7.902 22.510 14.538 1.00 61.84 540 LYS A N 1
ATOM 4277 C CA . LYS A 1 540 ? 8.491 23.179 13.368 1.00 61.84 540 LYS A CA 1
ATOM 4278 C C . LYS A 1 540 ? 7.731 22.946 12.061 1.00 61.84 540 LYS A C 1
ATOM 4280 O O . LYS A 1 540 ? 7.832 23.786 11.176 1.00 61.84 540 LYS A O 1
ATOM 4285 N N . ASN A 1 541 ? 6.967 21.861 11.955 1.00 50.25 541 ASN A N 1
ATOM 4286 C CA . ASN A 1 541 ? 6.134 21.543 10.791 1.00 50.25 541 ASN A CA 1
ATOM 4287 C C . ASN A 1 541 ? 4.685 22.076 10.920 1.00 50.25 541 ASN A C 1
ATOM 4289 O O . ASN A 1 541 ? 3.883 21.923 10.006 1.00 50.25 541 ASN A O 1
ATOM 4293 N N . ARG A 1 542 ? 4.331 22.685 12.063 1.00 44.56 542 ARG A N 1
ATOM 4294 C CA . ARG A 1 542 ? 3.064 23.396 12.302 1.00 44.56 542 ARG A CA 1
ATOM 4295 C C . ARG A 1 542 ? 3.350 24.895 12.457 1.00 44.56 542 ARG A C 1
ATOM 4297 O O . ARG A 1 542 ? 3.399 25.362 13.582 1.00 44.56 542 ARG A O 1
ATOM 4304 N N . ASP A 1 543 ? 3.614 25.615 11.367 1.00 40.34 543 ASP A N 1
ATOM 4305 C CA . ASP A 1 543 ? 3.547 27.091 11.230 1.00 40.34 543 ASP A CA 1
ATOM 4306 C C . ASP A 1 543 ? 3.943 28.009 12.423 1.00 40.34 543 ASP A C 1
ATOM 4308 O O . ASP A 1 543 ? 3.492 29.146 12.498 1.00 40.34 543 ASP A O 1
ATOM 4312 N N . TYR A 1 544 ? 4.844 27.620 13.332 1.00 46.56 544 TYR A N 1
ATOM 4313 C CA . TYR A 1 544 ? 5.486 28.555 14.272 1.00 46.56 544 TYR A CA 1
ATOM 4314 C C . TYR A 1 544 ? 6.824 29.016 13.698 1.00 46.56 544 TYR A C 1
ATOM 4316 O O . TYR A 1 544 ? 7.919 28.698 14.187 1.00 46.56 544 TYR A O 1
ATOM 4324 N N . ASN A 1 545 ? 6.721 29.762 12.601 1.00 50.12 545 ASN A N 1
ATOM 4325 C CA . ASN A 1 545 ? 7.837 30.495 12.031 1.00 50.12 545 ASN A CA 1
ATOM 4326 C C . ASN A 1 545 ? 7.942 31.839 12.778 1.00 50.12 545 ASN A C 1
ATOM 4328 O O . ASN A 1 545 ? 7.286 32.806 12.420 1.00 50.12 545 ASN A O 1
ATOM 4332 N N . PHE A 1 546 ? 8.770 31.911 13.830 1.00 56.47 546 PHE A N 1
ATOM 4333 C CA . PHE A 1 546 ? 9.108 33.155 14.562 1.00 56.47 546 PHE A CA 1
ATOM 4334 C C . PHE A 1 546 ? 9.935 34.153 13.721 1.00 56.47 546 PHE A C 1
ATOM 4336 O O . PHE A 1 546 ? 10.575 35.054 14.263 1.00 56.47 546 PHE A O 1
ATOM 4343 N N . ASN A 1 547 ? 9.974 33.952 12.408 1.00 60.94 547 ASN A N 1
ATOM 4344 C CA . ASN A 1 547 ? 10.767 34.729 11.479 1.00 60.94 547 ASN A CA 1
ATOM 4345 C C . ASN A 1 547 ? 9.824 35.545 10.609 1.00 60.94 547 ASN A C 1
ATOM 4347 O O . ASN A 1 547 ? 8.868 34.998 10.051 1.00 60.94 547 ASN A O 1
ATOM 4351 N N . ILE A 1 548 ? 10.124 36.829 10.483 1.00 67.31 548 ILE A N 1
ATOM 4352 C CA . ILE A 1 548 ? 9.328 37.785 9.726 1.00 67.31 548 ILE A CA 1
ATOM 4353 C C . ILE A 1 548 ? 9.924 37.861 8.325 1.00 67.31 548 ILE A C 1
ATOM 4355 O O . ILE A 1 548 ? 11.093 38.199 8.155 1.00 67.31 548 ILE A O 1
ATOM 4359 N N . ASN A 1 549 ? 9.133 37.514 7.312 1.00 70.62 549 ASN A N 1
ATOM 4360 C CA . ASN A 1 549 ? 9.640 37.268 5.961 1.00 70.62 549 ASN A CA 1
ATOM 4361 C C . ASN A 1 549 ? 9.280 38.389 4.975 1.00 70.62 549 ASN A C 1
ATOM 4363 O O . ASN A 1 549 ? 9.783 38.393 3.851 1.00 70.62 549 ASN A O 1
ATOM 4367 N N . SER A 1 550 ? 8.434 39.348 5.371 1.00 78.56 550 SER A N 1
ATOM 4368 C CA . SER A 1 550 ? 8.070 40.505 4.543 1.00 78.56 550 SER A CA 1
ATOM 4369 C C . SER A 1 550 ? 7.747 41.765 5.359 1.00 78.56 550 SER A C 1
ATOM 4371 O O . SER A 1 550 ? 7.437 41.706 6.552 1.00 78.56 550 SER A O 1
ATOM 4373 N N . LYS A 1 551 ? 7.796 42.933 4.699 1.00 79.25 551 LYS A N 1
ATOM 4374 C CA . LYS A 1 551 ? 7.374 44.214 5.294 1.00 79.25 551 LYS A CA 1
ATOM 4375 C C . LYS A 1 551 ? 5.863 44.232 5.564 1.00 79.25 551 LYS A C 1
ATOM 4377 O O . LYS A 1 551 ? 5.421 44.848 6.529 1.00 79.25 551 LYS A O 1
ATOM 4382 N N . GLU A 1 552 ? 5.078 43.530 4.751 1.00 79.25 552 GLU A N 1
ATOM 4383 C CA . GLU A 1 552 ? 3.633 43.365 4.909 1.00 79.25 552 GLU A CA 1
ATOM 4384 C C . GLU A 1 552 ? 3.283 42.569 6.174 1.00 79.25 552 GLU A C 1
ATOM 4386 O O . GLU A 1 552 ? 2.418 42.998 6.940 1.00 79.25 552 GLU A O 1
ATOM 4391 N N . GLU A 1 553 ? 3.998 41.468 6.439 1.00 75.31 553 GLU A N 1
ATOM 4392 C CA . GLU A 1 553 ? 3.868 40.698 7.687 1.00 75.31 553 GLU A CA 1
ATOM 4393 C C . GLU A 1 553 ? 4.204 41.569 8.904 1.00 75.31 553 GLU A C 1
ATOM 4395 O O . GLU A 1 553 ? 3.478 41.569 9.900 1.00 75.31 553 GLU A O 1
ATOM 4400 N N . MET A 1 554 ? 5.261 42.382 8.802 1.00 84.06 554 MET A N 1
ATOM 4401 C CA . MET A 1 554 ? 5.645 43.320 9.855 1.00 84.06 554 MET A CA 1
ATOM 4402 C C . MET A 1 554 ? 4.574 44.386 10.113 1.00 84.06 554 MET A C 1
ATOM 4404 O O . MET A 1 554 ? 4.245 44.656 11.269 1.00 84.06 554 MET A O 1
ATOM 4408 N N . LYS A 1 555 ? 3.992 44.970 9.059 1.00 86.00 555 LYS A N 1
ATOM 4409 C CA . LYS A 1 555 ? 2.899 45.941 9.185 1.00 86.00 555 LYS A CA 1
ATOM 4410 C C . LYS A 1 555 ? 1.703 45.329 9.909 1.00 86.00 555 LYS A C 1
ATOM 4412 O O . LYS A 1 555 ? 1.226 45.898 10.887 1.00 86.00 555 LYS A O 1
ATOM 4417 N N . GLN A 1 556 ? 1.250 44.157 9.461 1.00 82.38 556 GLN A N 1
ATOM 4418 C CA . GLN A 1 556 ? 0.102 43.466 10.050 1.00 82.38 556 GLN A CA 1
ATOM 4419 C C . GLN A 1 556 ? 0.333 43.128 11.526 1.00 82.38 556 GLN A C 1
ATOM 4421 O O . GLN A 1 556 ? -0.561 43.309 12.355 1.00 82.38 556 GLN A O 1
ATOM 4426 N N . MET A 1 557 ? 1.541 42.680 11.863 1.00 84.88 557 MET A N 1
ATOM 4427 C CA . MET A 1 557 ? 1.946 42.401 13.233 1.00 84.88 557 MET A CA 1
ATOM 4428 C C . MET A 1 557 ? 1.833 43.641 14.130 1.00 84.88 557 MET A C 1
ATOM 4430 O O . MET A 1 557 ? 1.204 43.576 15.183 1.00 84.88 557 MET A O 1
ATOM 4434 N N . LEU A 1 558 ? 2.415 44.771 13.715 1.00 85.25 558 LEU A N 1
ATOM 4435 C CA . LEU A 1 558 ? 2.387 46.015 14.492 1.00 85.25 558 LEU A CA 1
ATOM 4436 C C . LEU A 1 558 ? 0.958 46.568 14.635 1.00 85.25 558 LEU A C 1
ATOM 4438 O O . LEU A 1 558 ? 0.588 47.035 15.711 1.00 85.25 558 LEU A O 1
ATOM 4442 N N . THR A 1 559 ? 0.131 46.458 13.588 1.00 83.62 559 THR A N 1
ATOM 4443 C CA . THR A 1 559 ? -1.299 46.805 13.649 1.00 83.62 559 THR A CA 1
ATOM 4444 C C . THR A 1 559 ? -2.039 45.948 14.672 1.00 83.62 559 THR A C 1
ATOM 4446 O O . THR A 1 559 ? -2.718 46.485 15.544 1.00 83.62 559 THR A O 1
ATOM 4449 N N . THR A 1 560 ? -1.856 44.627 14.620 1.00 80.44 560 THR A N 1
ATOM 4450 C CA . THR A 1 560 ? -2.496 43.681 15.551 1.00 80.44 560 THR A CA 1
ATOM 4451 C C . THR A 1 560 ? -2.118 43.998 16.998 1.00 80.44 560 THR A C 1
ATOM 4453 O O . THR A 1 560 ? -2.966 44.005 17.892 1.00 80.44 560 THR A O 1
ATOM 4456 N N . ALA A 1 561 ? -0.854 44.351 17.216 1.00 82.00 561 ALA A N 1
ATOM 4457 C CA . ALA A 1 561 ? -0.343 44.689 18.530 1.00 82.00 561 ALA A CA 1
ATOM 4458 C C . ALA A 1 561 ? -1.011 45.936 19.132 1.00 82.00 561 ALA A C 1
ATOM 4460 O O . ALA A 1 561 ? -1.305 45.956 20.326 1.00 82.00 561 ALA A O 1
ATOM 4461 N N . LEU A 1 562 ? -1.316 46.939 18.303 1.00 78.19 562 LEU A N 1
ATOM 4462 C CA . LEU A 1 562 ? -2.055 48.139 18.707 1.00 78.19 562 LEU A CA 1
ATOM 4463 C C . LEU A 1 562 ? -3.559 47.894 18.915 1.00 78.19 562 LEU A C 1
ATOM 4465 O O . LEU A 1 562 ? -4.190 48.622 19.680 1.00 78.19 562 LEU A O 1
ATOM 4469 N N . GLU A 1 563 ? -4.149 46.907 18.239 1.00 78.56 563 GLU A N 1
ATOM 4470 C CA . GLU A 1 563 ? -5.594 46.646 18.286 1.00 78.56 563 GLU A CA 1
ATOM 4471 C C . GLU A 1 563 ? -6.008 45.711 19.425 1.00 78.56 563 GLU A C 1
ATOM 4473 O O . GLU A 1 563 ? -6.981 45.987 20.127 1.00 78.56 563 GLU A O 1
ATOM 4478 N N . ASN A 1 564 ? -5.292 44.600 19.607 1.00 75.31 564 ASN A N 1
ATOM 4479 C CA . ASN A 1 564 ? -5.686 43.542 20.542 1.00 75.31 564 ASN A CA 1
ATOM 4480 C C . ASN A 1 564 ? -4.566 43.084 21.483 1.00 75.31 564 ASN A C 1
ATOM 4482 O O . ASN A 1 564 ? -4.780 42.180 22.288 1.00 75.31 564 ASN A O 1
ATOM 4486 N N . GLY A 1 565 ? -3.391 43.711 21.405 1.00 72.62 565 GLY A N 1
ATOM 4487 C CA . GLY A 1 565 ? -2.287 43.413 22.302 1.00 72.62 565 GLY A CA 1
ATOM 4488 C C . GLY A 1 565 ? -1.583 42.090 22.025 1.00 72.62 565 GLY A C 1
ATOM 4489 O O . GLY A 1 565 ? -1.156 41.422 22.967 1.00 72.62 565 GLY A O 1
ATOM 4490 N N . THR A 1 566 ? -1.462 41.706 20.755 1.00 78.12 566 THR A N 1
ATOM 4491 C CA . THR A 1 566 ? -0.648 40.561 20.324 1.00 78.12 566 THR A CA 1
ATOM 4492 C C . THR A 1 566 ? 0.520 41.054 19.474 1.00 78.12 566 THR A C 1
ATOM 4494 O O . THR A 1 566 ? 0.305 41.681 18.439 1.00 78.12 566 THR A O 1
ATOM 4497 N N . PHE A 1 567 ? 1.759 40.784 19.890 1.00 79.19 567 PHE A N 1
ATOM 4498 C CA . PHE A 1 567 ? 2.973 41.210 19.190 1.00 79.19 567 PHE A CA 1
ATOM 4499 C C . PHE A 1 567 ? 3.664 40.015 18.531 1.00 79.19 567 PHE A C 1
ATOM 4501 O O . PHE A 1 567 ? 4.455 39.293 19.143 1.00 79.19 567 PHE A O 1
ATOM 4508 N N . GLY A 1 568 ? 3.339 39.794 17.258 1.00 76.31 568 GLY A N 1
ATOM 4509 C CA . GLY A 1 568 ? 3.790 38.616 16.521 1.00 76.31 568 GLY A CA 1
ATOM 4510 C C . GLY A 1 568 ? 3.188 37.352 17.136 1.00 76.31 568 GLY A C 1
ATOM 4511 O O . GLY A 1 568 ? 1.972 37.301 17.309 1.00 76.31 568 GLY A O 1
ATOM 4512 N N . PRO A 1 569 ? 3.999 36.343 17.491 1.00 68.69 569 PRO A N 1
ATOM 4513 C CA . PRO A 1 569 ? 3.508 35.143 18.157 1.00 68.69 569 PRO A CA 1
ATOM 4514 C C . PRO A 1 569 ? 3.276 35.334 19.662 1.00 68.69 569 PRO A C 1
ATOM 4516 O O . PRO A 1 569 ? 2.770 34.415 20.295 1.00 68.69 569 PRO A O 1
ATOM 4519 N N . PHE A 1 570 ? 3.646 36.481 20.244 1.00 78.19 570 PHE A N 1
ATOM 4520 C CA . PHE A 1 570 ? 3.569 36.709 21.685 1.00 78.19 570 PHE A CA 1
ATOM 4521 C C . PHE A 1 570 ? 2.298 37.455 22.079 1.00 78.19 570 PHE A C 1
ATOM 4523 O O . PHE A 1 570 ? 2.015 38.543 21.571 1.00 78.19 570 PHE A O 1
ATOM 4530 N N . GLN A 1 571 ? 1.570 36.914 23.051 1.00 78.94 571 GLN A N 1
ATOM 4531 C CA . GLN A 1 571 ? 0.533 37.663 23.750 1.00 78.94 571 GLN A CA 1
ATOM 4532 C C . GLN A 1 571 ? 1.186 38.622 24.749 1.00 78.94 571 GLN A C 1
ATOM 4534 O O . GLN A 1 571 ? 2.118 38.258 25.462 1.00 78.94 571 GLN A O 1
ATOM 4539 N N . LEU A 1 572 ? 0.723 39.873 24.820 1.00 74.12 572 LEU A N 1
ATOM 4540 C CA . LEU A 1 572 ? 1.325 40.875 25.715 1.00 74.12 572 LEU A CA 1
ATOM 4541 C C . LEU A 1 572 ? 1.051 40.638 27.201 1.00 74.12 572 LEU A C 1
ATOM 4543 O O . LEU A 1 572 ? 1.609 41.339 28.043 1.00 74.12 572 LEU A O 1
ATOM 4547 N N . ASP A 1 573 ? 0.212 39.668 27.550 1.00 75.81 573 ASP A N 1
ATOM 4548 C CA . ASP A 1 573 ? 0.079 39.192 28.926 1.00 75.81 573 ASP A CA 1
ATOM 4549 C C . ASP A 1 573 ? 1.344 38.451 29.410 1.00 75.81 573 ASP A C 1
ATOM 4551 O O . ASP A 1 573 ? 1.483 38.209 30.606 1.00 75.81 573 ASP A O 1
ATOM 4555 N N . VAL A 1 574 ? 2.278 38.126 28.504 1.00 74.50 574 VAL A N 1
ATOM 4556 C CA . VAL A 1 574 ? 3.616 37.621 28.833 1.00 74.50 574 VAL A CA 1
ATOM 4557 C C . VAL A 1 574 ? 4.481 38.661 29.548 1.00 74.50 574 VAL A C 1
ATOM 4559 O O . VAL A 1 574 ? 5.399 38.298 30.283 1.00 74.50 574 VAL A O 1
ATOM 4562 N N . LEU A 1 575 ? 4.195 39.954 29.367 1.00 79.38 575 LEU A N 1
ATOM 4563 C CA . LEU A 1 575 ? 4.890 41.022 30.077 1.00 79.38 575 LEU A CA 1
ATOM 4564 C C . LEU A 1 575 ? 4.589 40.904 31.580 1.00 79.38 575 LEU A C 1
ATOM 4566 O O . LEU A 1 575 ? 3.432 40.911 31.997 1.00 79.38 575 LEU A O 1
ATOM 4570 N N . GLY A 1 576 ? 5.635 40.802 32.395 1.00 76.06 576 GLY A N 1
ATOM 4571 C CA . GLY A 1 576 ? 5.549 40.539 33.830 1.00 76.06 576 GLY A CA 1
ATOM 4572 C C . GLY A 1 576 ? 5.641 39.058 34.218 1.00 76.06 576 GLY A C 1
ATOM 4573 O O . GLY A 1 576 ? 5.686 38.772 35.412 1.00 76.06 576 GLY A O 1
ATOM 4574 N N . LYS A 1 577 ? 5.680 38.117 33.259 1.00 80.94 577 LYS A N 1
ATOM 4575 C CA . LYS A 1 577 ? 5.878 36.684 33.545 1.00 80.94 577 LYS A CA 1
ATOM 4576 C C . LYS A 1 577 ? 7.364 36.347 33.731 1.00 80.94 577 LYS A C 1
ATOM 4578 O O . LYS A 1 577 ? 8.245 36.951 33.109 1.00 80.94 577 LYS A O 1
ATOM 4583 N N . ASP A 1 578 ? 7.622 35.335 34.556 1.00 79.56 578 ASP A N 1
ATOM 4584 C CA . ASP A 1 578 ? 8.943 34.737 34.751 1.00 79.56 578 ASP A CA 1
ATOM 4585 C C . ASP A 1 578 ? 9.409 33.980 33.498 1.00 79.56 578 ASP A C 1
ATOM 4587 O O . ASP A 1 578 ? 8.608 33.417 32.748 1.00 79.56 578 ASP A O 1
ATOM 4591 N N . LEU A 1 579 ? 10.729 33.877 33.290 1.00 72.62 579 LEU A N 1
ATOM 4592 C CA . LEU A 1 579 ? 11.289 33.210 32.104 1.00 72.62 579 LEU A CA 1
ATOM 4593 C C . LEU A 1 579 ? 10.835 31.753 31.966 1.00 72.62 579 LEU A C 1
ATOM 4595 O O . LEU A 1 579 ? 10.703 31.257 30.850 1.00 72.62 579 LEU A O 1
ATOM 4599 N N . SER A 1 580 ? 10.654 31.043 33.079 1.00 72.00 580 SER A N 1
ATOM 4600 C CA . SER A 1 580 ? 10.148 29.669 33.060 1.00 72.00 580 SER A CA 1
ATOM 4601 C C . SER A 1 580 ? 8.751 29.588 32.456 1.00 72.00 580 SER A C 1
ATOM 4603 O O . SER A 1 580 ? 8.487 28.663 31.694 1.00 72.00 580 SER A O 1
ATOM 4605 N N . ASP A 1 581 ? 7.896 30.571 32.735 1.00 76.69 581 ASP A N 1
ATOM 4606 C CA . ASP A 1 581 ? 6.526 30.615 32.230 1.00 76.69 581 ASP A CA 1
ATOM 4607 C C . ASP A 1 581 ? 6.500 31.049 30.767 1.00 76.69 581 ASP A C 1
ATOM 4609 O O . ASP A 1 581 ? 5.836 30.413 29.953 1.00 76.69 581 ASP A O 1
ATOM 4613 N N . VAL A 1 582 ? 7.326 32.036 30.395 1.00 74.69 582 VAL A N 1
ATOM 4614 C CA . VAL A 1 582 ? 7.530 32.395 28.982 1.00 74.69 582 VAL A CA 1
ATOM 4615 C C . VAL A 1 582 ? 8.031 31.188 28.189 1.00 74.69 582 VAL A C 1
ATOM 4617 O O . VAL A 1 582 ? 7.545 30.921 27.095 1.00 74.69 582 VAL A O 1
ATOM 4620 N N . LYS A 1 583 ? 8.972 30.413 28.744 1.00 68.50 583 LYS A N 1
ATOM 4621 C CA . LYS A 1 583 ? 9.501 29.209 28.090 1.00 68.50 583 LYS A CA 1
ATOM 4622 C C . LYS A 1 583 ? 8.490 28.078 27.986 1.00 68.50 583 LYS A C 1
ATOM 4624 O O . LYS A 1 583 ? 8.556 27.294 27.044 1.00 68.50 583 LYS A O 1
ATOM 4629 N N . LYS A 1 584 ? 7.592 27.971 28.960 1.00 68.00 584 LYS A N 1
ATOM 4630 C CA . LYS A 1 584 ? 6.491 27.010 28.938 1.00 68.00 584 LYS A CA 1
ATOM 4631 C C . LYS A 1 584 ? 5.480 27.358 27.847 1.00 68.00 584 LYS A C 1
ATOM 4633 O O . LYS A 1 584 ? 4.940 26.467 27.215 1.00 68.00 584 LYS A O 1
ATOM 4638 N N . GLU A 1 585 ? 5.233 28.644 27.628 1.00 67.94 585 GLU A N 1
ATOM 4639 C CA . GLU A 1 585 ? 4.242 29.109 26.657 1.00 67.94 585 GLU A CA 1
ATOM 4640 C C . GLU A 1 585 ? 4.802 29.179 25.224 1.00 67.94 585 GLU A C 1
ATOM 4642 O O . GLU A 1 585 ? 4.107 28.829 24.274 1.00 67.94 585 GLU A O 1
ATOM 4647 N N . TYR A 1 586 ? 6.073 29.568 25.061 1.00 67.69 586 TYR A N 1
ATOM 4648 C CA . TYR A 1 586 ? 6.682 29.865 23.753 1.00 67.69 586 TYR A CA 1
ATOM 4649 C C . TYR A 1 586 ? 7.935 29.033 23.418 1.00 67.69 586 TYR A C 1
ATOM 4651 O O . TYR A 1 586 ? 8.527 29.199 22.349 1.00 67.69 586 TYR A O 1
ATOM 4659 N N . GLY A 1 587 ? 8.348 28.115 24.295 1.00 61.56 587 GLY A N 1
ATOM 4660 C CA . GLY A 1 587 ? 9.539 27.275 24.124 1.00 61.56 587 GLY A CA 1
ATOM 4661 C C . GLY A 1 587 ? 10.837 27.916 24.630 1.00 61.56 587 GLY A C 1
ATOM 4662 O O . GLY A 1 587 ? 10.851 28.992 25.207 1.00 61.56 587 GLY A O 1
ATOM 4663 N N . VAL A 1 588 ? 11.982 27.253 24.448 1.00 64.44 588 VAL A N 1
ATOM 4664 C CA . VAL A 1 588 ? 13.295 27.779 24.887 1.00 64.44 588 VAL A CA 1
ATOM 4665 C C . VAL A 1 588 ? 13.824 28.807 23.869 1.00 64.44 588 VAL A C 1
ATOM 4667 O O . VAL A 1 588 ? 13.774 28.512 22.675 1.00 64.44 588 VAL A O 1
ATOM 4670 N N . PRO A 1 589 ? 14.381 29.963 24.297 1.00 65.81 589 PRO A N 1
ATOM 4671 C CA . PRO A 1 589 ? 14.921 30.959 23.378 1.00 65.81 589 PRO A CA 1
ATOM 4672 C C . PRO A 1 589 ? 16.159 30.431 22.649 1.00 65.81 589 PRO A C 1
ATOM 4674 O O . PRO A 1 589 ? 16.954 29.660 23.186 1.00 65.81 589 PRO A O 1
ATOM 4677 N N . ASP A 1 590 ? 16.354 30.918 21.435 1.00 57.09 590 ASP A N 1
ATOM 4678 C CA . ASP A 1 590 ? 17.433 30.553 20.515 1.00 57.09 590 ASP A CA 1
ATOM 4679 C C . ASP A 1 590 ? 18.786 31.046 20.985 1.00 57.09 590 ASP A C 1
ATOM 4681 O O . ASP A 1 590 ? 19.812 30.391 20.797 1.00 57.09 590 ASP A O 1
ATOM 4685 N N . VAL A 1 591 ? 18.781 32.240 21.571 1.00 71.31 591 VAL A N 1
ATOM 4686 C CA . VAL A 1 591 ? 19.945 32.857 22.179 1.00 71.31 591 VAL A CA 1
ATOM 4687 C C . VAL A 1 591 ? 19.510 33.418 23.517 1.00 71.31 591 VAL A C 1
ATOM 4689 O O . VAL A 1 591 ? 18.551 34.178 23.605 1.00 71.31 591 VAL A O 1
ATOM 4692 N N . TRP A 1 592 ? 20.249 33.056 24.557 1.00 81.31 592 TRP A N 1
ATOM 4693 C CA . TRP A 1 592 ? 20.149 33.687 25.861 1.00 81.31 592 TRP A CA 1
ATOM 4694 C C . TRP A 1 592 ? 21.412 34.505 26.101 1.00 81.31 592 TRP A C 1
ATOM 4696 O O . TRP A 1 592 ? 22.492 33.949 26.316 1.00 81.31 592 TRP A O 1
ATOM 4706 N N . LYS A 1 593 ? 21.295 35.830 26.037 1.00 79.31 593 LYS A N 1
ATOM 4707 C CA . LYS A 1 593 ? 22.403 36.738 26.336 1.00 79.31 593 LYS A CA 1
ATOM 4708 C C . LYS A 1 593 ? 22.257 37.195 27.773 1.00 79.31 593 LYS A C 1
ATOM 4710 O O . LYS A 1 593 ? 21.323 37.924 28.093 1.00 79.31 593 LYS A O 1
ATOM 4715 N N . LYS A 1 594 ? 23.172 36.758 28.638 1.00 77.38 594 LYS A N 1
ATOM 4716 C CA . LYS A 1 594 ? 23.242 37.312 29.989 1.00 77.38 594 LYS A CA 1
ATOM 4717 C C . LYS A 1 594 ? 23.695 38.766 29.916 1.00 77.38 594 LYS A C 1
ATOM 4719 O O . LYS A 1 594 ? 24.601 39.080 29.142 1.00 77.38 594 LYS A O 1
ATOM 4724 N N . ALA A 1 595 ? 23.076 39.617 30.723 1.00 73.44 595 ALA A N 1
ATOM 4725 C CA . ALA A 1 595 ? 23.513 40.986 30.899 1.00 73.44 595 ALA A CA 1
ATOM 4726 C C . ALA A 1 595 ? 24.992 40.997 31.339 1.00 73.44 595 ALA A C 1
ATOM 4728 O O . ALA A 1 595 ? 25.399 40.166 32.159 1.00 73.44 595 ALA A O 1
ATOM 4729 N N . PRO A 1 596 ? 25.819 41.902 30.791 1.00 62.84 596 PRO A N 1
ATOM 4730 C CA . PRO A 1 596 ? 27.254 41.944 31.076 1.00 62.84 596 PRO A CA 1
ATOM 4731 C C . PRO A 1 596 ? 27.580 42.349 32.524 1.00 62.84 596 PRO A C 1
ATOM 4733 O O . PRO A 1 596 ? 28.703 42.133 32.973 1.00 62.84 596 PRO A O 1
ATOM 4736 N N . CYS A 1 597 ? 26.614 42.899 33.262 1.00 61.81 597 CYS A N 1
ATOM 4737 C CA . CYS A 1 597 ? 26.718 43.231 34.679 1.00 61.81 597 CYS A CA 1
ATOM 4738 C C . CYS A 1 597 ? 25.457 42.780 35.421 1.00 61.81 597 CYS A C 1
ATOM 4740 O O . CYS A 1 597 ? 24.345 42.948 34.933 1.00 61.81 597 CYS A O 1
ATOM 4742 N N . THR A 1 598 ? 25.635 42.229 36.619 1.00 54.44 598 THR A N 1
ATOM 4743 C CA . THR A 1 598 ? 24.541 41.827 37.518 1.00 54.44 598 THR A CA 1
ATOM 4744 C C . THR A 1 598 ? 23.998 42.983 38.368 1.00 54.44 598 THR A C 1
ATOM 4746 O O . THR A 1 598 ? 23.002 42.793 39.053 1.00 54.44 598 THR A O 1
ATOM 4749 N N . GLU A 1 599 ? 24.639 44.159 38.330 1.00 53.47 599 GLU A N 1
ATOM 4750 C CA . GLU A 1 599 ? 24.269 45.362 39.102 1.00 53.47 599 GLU A CA 1
ATOM 4751 C C . GLU A 1 599 ? 23.808 46.554 38.238 1.00 53.47 599 GLU A C 1
ATOM 4753 O O . GLU A 1 599 ? 23.502 47.608 38.787 1.00 53.47 599 GLU A O 1
ATOM 4758 N N . CYS A 1 600 ? 23.746 46.429 36.907 1.00 57.28 600 CYS A N 1
ATOM 4759 C CA . CYS A 1 600 ? 23.143 47.469 36.064 1.00 57.28 600 CYS A CA 1
ATOM 4760 C C . CYS A 1 600 ? 21.717 47.064 35.672 1.00 57.28 600 CYS A C 1
ATOM 4762 O O . CYS A 1 600 ? 21.456 45.872 35.515 1.00 57.28 600 CYS A O 1
ATOM 4764 N N . ASP A 1 601 ? 20.846 48.039 35.390 1.00 63.28 601 ASP A N 1
ATOM 4765 C CA . ASP A 1 601 ? 19.492 47.865 34.818 1.00 63.28 601 ASP A CA 1
ATOM 4766 C C . ASP A 1 601 ? 19.492 47.279 33.382 1.00 63.28 601 ASP A C 1
ATOM 4768 O O . ASP A 1 601 ? 18.605 47.544 32.572 1.00 63.28 601 ASP A O 1
ATOM 4772 N N . ALA A 1 602 ? 20.516 46.506 33.019 1.00 67.44 602 ALA A N 1
ATOM 4773 C CA . ALA A 1 602 ? 20.648 45.865 31.726 1.00 67.44 602 ALA A CA 1
ATOM 4774 C C . ALA A 1 602 ? 19.868 44.536 31.726 1.00 67.44 602 ALA A C 1
ATOM 4776 O O . ALA A 1 602 ? 20.154 43.663 32.553 1.00 67.44 602 ALA A O 1
ATOM 4777 N N . PRO A 1 603 ? 18.916 44.337 30.800 1.00 76.38 603 PRO A N 1
ATOM 4778 C CA . PRO A 1 603 ? 18.166 43.094 30.727 1.00 76.38 603 PRO A CA 1
ATOM 4779 C C . PRO A 1 603 ? 19.035 41.946 30.203 1.00 76.38 603 PRO A C 1
ATOM 4781 O O . PRO A 1 603 ? 19.891 42.118 29.330 1.00 76.38 603 PRO A O 1
ATOM 4784 N N . ASN A 1 604 ? 18.774 40.732 30.689 1.00 81.44 604 ASN A N 1
ATOM 4785 C CA . ASN A 1 604 ? 19.129 39.537 29.932 1.00 81.44 604 ASN A CA 1
ATOM 4786 C C . ASN A 1 604 ? 18.231 39.478 28.691 1.00 81.44 604 ASN A C 1
ATOM 4788 O O . ASN A 1 604 ? 17.057 39.816 28.770 1.00 81.44 604 ASN A O 1
ATOM 4792 N N . ILE A 1 605 ? 18.744 39.018 27.555 1.00 81.62 605 ILE A N 1
ATOM 4793 C CA . ILE A 1 605 ? 17.973 39.010 26.307 1.00 81.62 605 ILE A CA 1
ATOM 4794 C C . ILE A 1 605 ? 17.704 37.567 25.890 1.00 81.62 605 ILE A C 1
ATOM 4796 O O . ILE A 1 605 ? 18.644 36.813 25.611 1.00 81.62 605 ILE A O 1
ATOM 4800 N N . ALA A 1 606 ? 16.425 37.196 25.832 1.00 80.25 606 ALA A N 1
ATOM 4801 C CA . ALA A 1 606 ? 15.944 35.973 25.197 1.00 80.25 606 ALA A CA 1
ATOM 4802 C C . ALA A 1 606 ? 15.576 36.259 23.739 1.00 80.25 606 ALA A C 1
ATOM 4804 O O . ALA A 1 606 ? 14.702 37.073 23.470 1.00 80.25 606 ALA A O 1
ATOM 4805 N N . VAL A 1 607 ? 16.211 35.571 22.796 1.00 77.88 607 VAL A N 1
ATOM 4806 C CA . VAL A 1 607 ? 15.941 35.732 21.361 1.00 77.88 607 VAL A CA 1
ATOM 4807 C C . VAL A 1 607 ? 15.079 34.574 20.864 1.00 77.88 607 VAL A C 1
ATOM 4809 O O . VAL A 1 607 ? 15.463 33.426 21.060 1.00 77.88 607 VAL A O 1
ATOM 4812 N N . TYR A 1 608 ? 13.956 34.864 20.211 1.00 72.44 608 TYR A N 1
ATOM 4813 C CA . TYR A 1 608 ? 13.054 33.910 19.560 1.00 72.44 608 TYR A CA 1
ATOM 4814 C C . TYR A 1 608 ? 12.814 34.348 18.112 1.00 72.44 608 TYR A C 1
ATOM 4816 O O . TYR A 1 608 ? 12.043 35.261 17.859 1.00 72.44 608 TYR A O 1
ATOM 4824 N N . GLY A 1 609 ? 13.471 33.716 17.148 1.00 76.75 609 GLY A N 1
ATOM 4825 C CA . GLY A 1 609 ? 13.490 34.153 15.754 1.00 76.75 609 GLY A CA 1
ATOM 4826 C C . GLY A 1 609 ? 14.034 35.575 15.642 1.00 76.75 609 GLY A C 1
ATOM 4827 O O . GLY A 1 609 ? 15.142 35.842 16.111 1.00 76.75 609 GLY A O 1
ATOM 4828 N N . ASP A 1 610 ? 13.236 36.470 15.067 1.00 78.19 610 ASP A N 1
ATOM 4829 C CA . ASP A 1 610 ? 13.565 37.897 14.938 1.00 78.19 610 ASP A CA 1
ATOM 4830 C C . ASP A 1 610 ? 13.169 38.729 16.176 1.00 78.19 610 ASP A C 1
ATOM 4832 O O . ASP A 1 610 ? 13.441 39.931 16.249 1.00 78.19 610 ASP A O 1
ATOM 4836 N N . TYR A 1 611 ? 12.559 38.095 17.181 1.00 81.38 611 TYR A N 1
ATOM 4837 C CA . TYR A 1 611 ? 12.057 38.741 18.390 1.00 81.38 611 TYR A CA 1
ATOM 4838 C C . TYR A 1 611 ? 13.062 38.656 19.544 1.00 81.38 611 TYR A C 1
ATOM 4840 O O . TYR A 1 611 ? 13.658 37.613 19.805 1.00 81.38 611 TYR A O 1
ATOM 4848 N N . ASN A 1 612 ? 13.210 39.746 20.289 1.00 82.25 612 ASN A N 1
ATOM 4849 C CA . ASN A 1 612 ? 14.010 39.852 21.505 1.00 82.25 612 ASN A CA 1
ATOM 4850 C C . ASN A 1 612 ? 13.088 40.166 22.684 1.00 82.25 612 ASN A C 1
ATOM 4852 O O . ASN A 1 612 ? 12.387 41.176 22.662 1.00 82.25 612 ASN A O 1
ATOM 4856 N N . ILE A 1 613 ? 13.118 39.328 23.714 1.00 83.25 613 ILE A N 1
ATOM 4857 C CA . ILE A 1 613 ? 12.437 39.550 24.986 1.00 83.25 613 ILE A CA 1
ATOM 4858 C C . ILE A 1 613 ? 13.477 39.994 26.009 1.00 83.25 613 ILE A C 1
ATOM 4860 O O . ILE A 1 613 ? 14.407 39.246 26.331 1.00 83.25 613 ILE A O 1
ATOM 4864 N N . ASP A 1 614 ? 13.294 41.205 26.518 1.00 83.00 614 ASP A N 1
ATOM 4865 C CA . ASP A 1 614 ? 14.143 41.785 27.547 1.00 83.00 614 ASP A CA 1
ATOM 4866 C C . ASP A 1 614 ? 13.671 41.321 28.923 1.00 83.00 614 ASP A C 1
ATOM 4868 O O . ASP A 1 614 ? 12.541 41.580 29.348 1.00 83.00 614 ASP A O 1
ATOM 4872 N N . MET A 1 615 ? 14.568 40.632 29.616 1.00 78.94 615 MET A N 1
ATOM 4873 C CA . MET A 1 615 ? 14.346 40.000 30.904 1.00 78.94 615 MET A CA 1
ATOM 4874 C C . MET A 1 615 ? 15.124 40.749 31.974 1.00 78.94 615 MET A C 1
ATOM 4876 O O . MET A 1 615 ? 16.346 40.607 32.106 1.00 78.94 615 MET A O 1
ATOM 4880 N N . TYR A 1 616 ? 14.398 41.523 32.764 1.00 75.06 616 TYR A N 1
ATOM 4881 C CA . TYR A 1 616 ? 14.921 42.095 33.994 1.00 75.06 616 TYR A CA 1
ATOM 4882 C C . TYR A 1 616 ? 14.983 40.991 35.061 1.00 75.06 616 TYR A C 1
ATOM 4884 O O . TYR A 1 616 ? 14.461 39.900 34.822 1.00 75.06 616 TYR A O 1
ATOM 4892 N N . PRO A 1 617 ? 15.673 41.196 36.200 1.00 64.62 617 PRO A N 1
ATOM 4893 C CA . PRO A 1 617 ? 16.088 40.117 37.103 1.00 64.62 617 PRO A CA 1
ATOM 4894 C C . PRO A 1 617 ? 15.015 39.093 37.509 1.00 64.62 617 PRO A C 1
ATOM 4896 O O . PRO A 1 617 ? 15.387 37.987 37.896 1.00 64.62 617 PRO A O 1
ATOM 4899 N N . SER A 1 618 ? 13.724 39.420 37.400 1.00 64.50 618 SER A N 1
ATOM 4900 C CA . SER A 1 618 ? 12.622 38.505 37.705 1.00 64.50 618 SER A CA 1
ATOM 4901 C C . SER A 1 618 ? 11.444 38.521 36.717 1.00 64.50 618 SER A C 1
ATOM 4903 O O . SER A 1 618 ? 10.469 37.831 36.969 1.00 64.50 618 SER A O 1
ATOM 4905 N N . ASP A 1 619 ? 11.457 39.299 35.627 1.00 79.06 619 ASP A N 1
ATOM 4906 C CA . ASP A 1 619 ? 10.305 39.357 34.713 1.00 79.06 619 ASP A CA 1
ATOM 4907 C C . ASP A 1 619 ? 10.629 39.843 33.290 1.00 79.06 619 ASP A C 1
ATOM 4909 O O . ASP A 1 619 ? 11.581 40.589 33.041 1.00 79.06 619 ASP A O 1
ATOM 4913 N N . ALA A 1 620 ? 9.819 39.391 32.327 1.00 79.44 620 ALA A N 1
ATOM 4914 C CA . ALA A 1 620 ? 9.812 39.929 30.970 1.00 79.44 620 ALA A CA 1
ATOM 4915 C C . ALA A 1 620 ? 9.239 41.352 30.983 1.00 79.44 620 ALA A C 1
ATOM 4917 O O . ALA A 1 620 ? 8.120 41.563 31.448 1.00 79.44 620 ALA A O 1
ATOM 4918 N N . ARG A 1 621 ? 9.977 42.335 30.462 1.00 77.75 621 ARG A N 1
ATOM 4919 C CA . ARG A 1 621 ? 9.540 43.744 30.474 1.00 77.75 621 ARG A CA 1
ATOM 4920 C C . ARG A 1 621 ? 9.148 44.276 29.115 1.00 77.75 621 ARG A C 1
ATOM 4922 O O . ARG A 1 621 ? 8.175 45.017 29.027 1.00 77.75 621 ARG A O 1
ATOM 4929 N N . TYR A 1 622 ? 9.870 43.870 28.078 1.00 79.06 622 TYR A N 1
ATOM 4930 C CA . TYR A 1 622 ? 9.644 44.350 26.724 1.00 79.06 622 TYR A CA 1
ATOM 4931 C C . TYR A 1 622 ? 9.831 43.219 25.725 1.00 79.06 622 TYR A C 1
ATOM 4933 O O . TYR A 1 622 ? 10.681 42.345 25.903 1.00 79.06 622 TYR A O 1
ATOM 4941 N N . ILE A 1 623 ? 9.056 43.278 24.648 1.00 78.75 623 ILE A N 1
ATOM 4942 C CA . ILE A 1 623 ? 9.283 42.489 23.442 1.00 78.75 623 ILE A CA 1
ATOM 4943 C C . ILE A 1 623 ? 9.672 43.473 22.360 1.00 78.75 623 ILE A C 1
ATOM 4945 O O . ILE A 1 623 ? 9.021 44.504 22.187 1.00 78.75 623 ILE A O 1
ATOM 4949 N N . SER A 1 624 ? 10.744 43.158 21.650 1.00 82.31 624 SER A N 1
ATOM 4950 C CA . SER A 1 624 ? 11.259 44.027 20.615 1.00 82.31 624 SER A CA 1
ATOM 4951 C C . SER A 1 624 ? 11.737 43.280 19.393 1.00 82.31 624 SER A C 1
ATOM 4953 O O . SER A 1 624 ? 12.168 42.135 19.463 1.00 82.31 624 SER A O 1
ATOM 4955 N N . VAL A 1 625 ? 11.685 43.955 18.258 1.00 82.69 625 VAL A N 1
ATOM 4956 C CA . VAL A 1 625 ? 12.144 43.438 16.972 1.00 82.69 625 VAL A CA 1
ATOM 4957 C C . VAL A 1 625 ? 12.972 44.517 16.294 1.00 82.69 625 VAL A C 1
ATOM 4959 O O . VAL A 1 625 ? 12.647 45.706 16.381 1.00 82.69 625 VAL A O 1
ATOM 4962 N N . LYS A 1 626 ? 14.071 44.106 15.661 1.00 75.38 626 LYS A N 1
ATOM 4963 C CA . LYS A 1 626 ? 14.843 44.997 14.793 1.00 75.38 626 LYS A CA 1
ATOM 4964 C C . LYS A 1 626 ? 14.224 44.979 13.410 1.00 75.38 626 LYS A C 1
ATOM 4966 O O . LYS A 1 626 ? 13.857 43.914 12.923 1.00 75.38 626 LYS A O 1
ATOM 4971 N N . MET A 1 627 ? 14.129 46.136 12.780 1.00 76.38 627 MET A N 1
ATOM 4972 C CA . MET A 1 627 ? 13.522 46.259 11.461 1.00 76.38 627 MET A CA 1
ATOM 4973 C C . MET A 1 627 ? 14.302 47.241 10.600 1.00 76.38 627 MET A C 1
ATOM 4975 O O . MET A 1 627 ? 15.160 47.955 11.097 1.00 76.38 627 MET A O 1
ATOM 4979 N N . ASP A 1 628 ? 14.032 47.224 9.301 1.00 78.31 628 ASP A N 1
ATOM 4980 C CA . ASP A 1 628 ? 14.597 48.165 8.336 1.00 78.31 628 ASP A CA 1
ATOM 4981 C C . ASP A 1 628 ? 13.434 48.874 7.630 1.00 78.31 628 ASP A C 1
ATOM 4983 O O . ASP A 1 628 ? 13.004 48.518 6.527 1.00 78.31 628 ASP A O 1
ATOM 4987 N N . ILE A 1 629 ? 12.815 49.798 8.370 1.00 81.94 629 ILE A N 1
ATOM 4988 C CA . ILE A 1 629 ? 11.638 50.567 7.955 1.00 81.94 629 ILE A CA 1
ATOM 4989 C C . ILE A 1 629 ? 11.951 52.046 8.142 1.00 81.94 629 ILE A C 1
ATOM 4991 O O . ILE A 1 629 ? 12.441 52.462 9.192 1.00 81.94 629 ILE A O 1
ATOM 4995 N N . THR A 1 630 ? 11.665 52.847 7.123 1.00 86.06 630 THR A N 1
ATOM 4996 C CA . THR A 1 630 ? 11.867 54.296 7.166 1.00 86.06 630 THR A CA 1
ATOM 4997 C C . THR A 1 630 ? 10.791 54.986 8.002 1.00 86.06 630 THR A C 1
ATOM 4999 O O . THR A 1 630 ? 9.659 54.515 8.130 1.00 86.06 630 THR A O 1
ATOM 5002 N N . ILE A 1 631 ? 11.114 56.172 8.519 1.00 83.00 631 ILE A N 1
ATOM 5003 C CA . ILE A 1 631 ? 10.151 57.013 9.251 1.00 83.00 631 ILE A CA 1
ATOM 5004 C C . ILE A 1 631 ? 8.900 57.317 8.404 1.00 83.00 631 ILE A C 1
ATOM 5006 O O . ILE A 1 631 ? 7.787 57.340 8.928 1.00 83.00 631 ILE A O 1
ATOM 5010 N N . ASN A 1 632 ? 9.068 57.530 7.095 1.00 85.69 632 ASN A N 1
ATOM 5011 C CA . ASN A 1 632 ? 7.959 57.841 6.190 1.00 85.69 632 ASN A CA 1
ATOM 5012 C C . ASN A 1 632 ? 7.006 56.652 6.029 1.00 85.69 632 ASN A C 1
ATOM 5014 O O . ASN A 1 632 ? 5.797 56.838 6.127 1.00 85.69 632 ASN A O 1
ATOM 5018 N N . GLU A 1 633 ? 7.537 55.436 5.861 1.00 87.31 633 GLU A N 1
ATOM 5019 C CA . GLU A 1 633 ? 6.723 54.213 5.797 1.00 87.31 633 GLU A CA 1
ATOM 5020 C C . GLU A 1 633 ? 5.907 54.021 7.088 1.00 87.31 633 GLU A C 1
ATOM 5022 O O . GLU A 1 633 ? 4.727 53.684 7.031 1.00 87.31 633 GLU A O 1
ATOM 5027 N N . LEU A 1 634 ? 6.489 54.310 8.259 1.00 86.12 634 LEU A N 1
ATOM 5028 C CA . LEU A 1 634 ? 5.774 54.215 9.536 1.00 86.12 634 LEU A CA 1
ATOM 5029 C C . LEU A 1 634 ? 4.604 55.206 9.626 1.00 86.12 634 LEU A C 1
ATOM 5031 O O . LEU A 1 634 ? 3.508 54.836 10.055 1.00 86.12 634 LEU A O 1
ATOM 5035 N N . LYS A 1 635 ? 4.825 56.449 9.185 1.00 86.56 635 LYS A N 1
ATOM 5036 C CA . LYS A 1 635 ? 3.783 57.483 9.140 1.00 86.56 635 LYS A CA 1
ATOM 5037 C C . LYS A 1 635 ? 2.672 57.145 8.150 1.00 86.56 635 LYS A C 1
ATOM 5039 O O . LYS A 1 635 ? 1.504 57.403 8.429 1.00 86.56 635 LYS A O 1
ATOM 5044 N N . GLU A 1 636 ? 3.004 56.524 7.021 1.00 89.88 636 GLU A N 1
ATOM 5045 C CA . GLU A 1 636 ? 2.003 56.004 6.083 1.00 89.88 636 GLU A CA 1
ATOM 5046 C C . GLU A 1 636 ? 1.151 54.890 6.704 1.00 89.88 636 GLU A C 1
ATOM 5048 O O . GLU A 1 636 ? -0.022 54.740 6.359 1.00 89.88 636 GLU A O 1
ATOM 5053 N N . TRP A 1 637 ? 1.719 54.089 7.608 1.00 88.62 637 TRP A N 1
ATOM 5054 C CA . TRP A 1 637 ? 1.009 52.965 8.218 1.00 88.62 637 TRP A CA 1
ATOM 5055 C C . TRP A 1 637 ? 0.108 53.381 9.378 1.00 88.62 637 TRP A C 1
ATOM 5057 O O . TRP A 1 637 ? -1.010 52.875 9.470 1.00 88.62 637 TRP A O 1
ATOM 5067 N N . PHE A 1 638 ? 0.577 54.279 10.248 1.00 85.50 638 PHE A N 1
ATOM 5068 C CA . PHE A 1 638 ? -0.099 54.594 11.514 1.00 85.50 638 PHE A CA 1
ATOM 5069 C C . PHE A 1 638 ? -0.533 56.059 11.670 1.00 85.50 638 PHE A C 1
ATOM 5071 O O . PHE A 1 638 ? -1.240 56.380 12.631 1.00 85.50 638 PHE A O 1
ATOM 5078 N N . GLY A 1 639 ? -0.181 56.925 10.717 1.00 87.38 639 GLY A N 1
ATOM 5079 C CA . GLY A 1 639 ? -0.395 58.371 10.784 1.00 87.38 639 GLY A CA 1
ATOM 5080 C C . GLY A 1 639 ? 0.749 59.105 11.486 1.00 87.38 639 GLY A C 1
ATOM 5081 O O . GLY A 1 639 ? 1.832 58.561 11.674 1.00 87.38 639 GLY A O 1
ATOM 5082 N N . GLU A 1 640 ? 0.520 60.361 11.872 1.00 88.50 640 GLU A N 1
ATOM 5083 C CA . GLU A 1 640 ? 1.483 61.093 12.707 1.00 88.50 640 GLU A CA 1
ATOM 5084 C C . GLU A 1 640 ? 1.546 60.485 14.124 1.00 88.50 640 GLU A C 1
ATOM 5086 O O . GLU A 1 640 ? 0.513 60.031 14.630 1.00 88.50 640 GLU A O 1
ATOM 5091 N N . PRO A 1 641 ? 2.731 60.459 14.765 1.00 88.12 641 PRO A N 1
ATOM 5092 C CA . PRO A 1 641 ? 2.893 59.888 16.097 1.00 88.12 641 PRO A CA 1
ATOM 5093 C C . PRO A 1 641 ? 2.099 60.676 17.143 1.00 88.12 641 PRO A C 1
ATOM 5095 O O . PRO A 1 641 ? 1.976 61.899 17.070 1.00 88.12 641 PRO A O 1
ATOM 5098 N N . ASP A 1 642 ? 1.590 59.969 18.152 1.00 84.88 642 ASP A N 1
ATOM 5099 C CA . ASP A 1 642 ? 0.839 60.563 19.262 1.00 84.88 642 ASP A CA 1
ATOM 5100 C C . ASP A 1 642 ? 1.764 61.280 20.269 1.00 84.88 642 ASP A C 1
ATOM 5102 O O . ASP A 1 642 ? 1.294 62.079 21.079 1.00 84.88 642 ASP A O 1
ATOM 5106 N N . GLY A 1 643 ? 3.074 61.009 20.224 1.00 83.38 643 GLY A N 1
ATOM 5107 C CA . GLY A 1 643 ? 4.092 61.673 21.036 1.00 83.38 643 GLY A CA 1
ATOM 5108 C C . GLY A 1 643 ? 5.518 61.380 20.564 1.00 83.38 643 GLY A C 1
ATOM 5109 O O . GLY A 1 643 ? 5.752 60.463 19.774 1.00 83.38 643 GLY A O 1
ATOM 5110 N N . ILE A 1 644 ? 6.471 62.165 21.067 1.00 78.81 644 ILE A N 1
ATOM 5111 C CA . ILE A 1 644 ? 7.910 61.946 20.884 1.00 78.81 644 ILE A CA 1
ATOM 5112 C C . ILE A 1 644 ? 8.481 61.598 22.258 1.00 78.81 644 ILE A C 1
ATOM 5114 O O . ILE A 1 644 ? 8.300 62.362 23.203 1.00 78.81 644 ILE A O 1
ATOM 5118 N N . GLY A 1 645 ? 9.112 60.431 22.369 1.00 68.00 645 GLY A N 1
ATOM 5119 C CA . GLY A 1 645 ? 9.795 59.980 23.580 1.00 68.00 645 GLY A CA 1
ATOM 5120 C C . GLY A 1 645 ? 11.303 60.207 23.485 1.00 68.00 645 GLY A C 1
ATOM 5121 O O . GLY A 1 645 ? 11.876 60.132 22.397 1.00 68.00 645 GLY A O 1
ATOM 5122 N N . GLU A 1 646 ? 11.947 60.440 24.626 1.00 61.00 646 GLU A N 1
ATOM 5123 C CA . GLU A 1 646 ? 13.407 60.504 24.748 1.00 61.00 646 GLU A CA 1
ATOM 5124 C C . GLU A 1 646 ? 13.917 59.245 25.463 1.00 61.00 646 GLU A C 1
ATOM 5126 O O . GLU A 1 646 ? 13.483 58.943 26.574 1.00 61.00 646 GLU A O 1
ATOM 5131 N N . ASP A 1 647 ? 14.848 58.520 24.837 1.00 56.09 647 ASP A N 1
ATOM 5132 C CA . ASP A 1 647 ? 15.691 57.519 25.505 1.00 56.09 647 ASP A CA 1
ATOM 5133 C C . ASP A 1 647 ? 17.168 57.927 25.352 1.00 56.09 647 ASP A C 1
ATOM 5135 O O . ASP A 1 647 ? 17.513 58.745 24.497 1.00 56.09 647 ASP A O 1
ATOM 5139 N N . MET A 1 648 ? 18.059 57.358 26.167 1.00 45.94 648 MET A N 1
ATOM 5140 C CA . MET A 1 648 ? 19.473 57.724 26.321 1.00 45.94 648 MET A CA 1
ATOM 5141 C C . MET A 1 648 ? 20.295 57.768 25.017 1.00 45.94 648 MET A C 1
ATOM 5143 O O . MET A 1 648 ? 21.429 58.248 25.050 1.00 45.94 648 MET A O 1
ATOM 5147 N N . THR A 1 649 ? 19.784 57.265 23.883 1.00 50.41 649 THR A N 1
ATOM 5148 C CA . THR A 1 649 ? 20.541 57.177 22.620 1.00 50.41 649 THR A CA 1
ATOM 5149 C C . THR A 1 649 ? 19.818 57.630 21.337 1.00 50.41 649 THR A C 1
ATOM 5151 O O . THR A 1 649 ? 20.491 57.721 20.311 1.00 50.41 649 THR A O 1
ATOM 5154 N N . SER A 1 650 ? 18.520 57.978 21.352 1.00 57.25 650 SER A N 1
ATOM 5155 C CA . SER A 1 650 ? 17.816 58.501 20.157 1.00 57.25 650 SER A CA 1
ATOM 5156 C C . SER A 1 650 ? 16.454 59.141 20.471 1.00 57.25 650 SER A C 1
ATOM 5158 O O . SER A 1 650 ? 15.786 58.732 21.420 1.00 57.25 650 SER A O 1
ATOM 5160 N N . GLU A 1 651 ? 16.001 60.074 19.621 1.00 68.12 651 GLU A N 1
ATOM 5161 C CA . GLU A 1 651 ? 14.584 60.475 19.546 1.00 68.12 651 GLU A CA 1
ATOM 5162 C C . GLU A 1 651 ? 13.733 59.252 19.166 1.00 68.12 651 GLU A C 1
ATOM 5164 O O . GLU A 1 651 ? 14.153 58.462 18.319 1.00 68.12 651 GLU A O 1
ATOM 5169 N N . GLY A 1 652 ? 12.561 59.073 19.780 1.00 79.38 652 GLY A N 1
ATOM 5170 C CA . GLY A 1 652 ? 11.659 57.957 19.487 1.00 79.38 652 GLY A CA 1
ATOM 5171 C C . GLY A 1 652 ? 10.211 58.392 19.291 1.00 79.38 652 GLY A C 1
ATOM 5172 O O . GLY A 1 652 ? 9.789 59.433 19.788 1.00 79.38 652 GLY A O 1
ATOM 5173 N N . PHE A 1 653 ? 9.434 57.614 18.539 1.00 86.81 653 PHE A N 1
ATOM 5174 C CA . PHE A 1 653 ? 8.036 57.928 18.216 1.00 86.81 653 PHE A CA 1
ATOM 5175 C C . PHE A 1 653 ? 7.101 57.000 18.974 1.00 86.81 653 PHE A C 1
ATOM 5177 O O . PHE A 1 653 ? 7.324 55.790 19.025 1.00 86.81 653 PHE A O 1
ATOM 5184 N N . ILE A 1 654 ? 6.034 57.578 19.522 1.00 86.81 654 ILE A N 1
ATOM 5185 C CA . ILE A 1 654 ? 5.037 56.869 20.318 1.00 86.81 654 ILE A CA 1
ATOM 5186 C C . ILE A 1 654 ? 3.715 56.836 19.558 1.00 86.81 654 ILE A C 1
ATOM 5188 O O . ILE A 1 654 ? 3.199 57.876 19.150 1.00 86.81 654 ILE A O 1
ATOM 5192 N N . TYR A 1 655 ? 3.141 55.643 19.431 1.00 86.75 655 TYR A N 1
ATOM 5193 C CA . TYR A 1 655 ? 1.788 55.437 18.919 1.00 86.75 655 TYR A CA 1
ATOM 5194 C C . TYR A 1 655 ? 0.937 54.772 19.998 1.00 86.75 655 TYR A C 1
ATOM 5196 O O . TYR A 1 655 ? 1.233 53.669 20.451 1.00 86.75 655 TYR A O 1
ATOM 5204 N N . ASN A 1 656 ? -0.126 55.453 20.410 1.00 82.25 656 ASN A N 1
ATOM 5205 C CA . ASN A 1 656 ? -1.041 55.066 21.472 1.00 82.25 656 ASN A CA 1
ATOM 5206 C C . ASN A 1 656 ? -2.395 54.672 20.868 1.00 82.25 656 ASN A C 1
ATOM 5208 O O . ASN A 1 656 ? -3.100 55.504 20.284 1.00 82.25 656 ASN A O 1
ATOM 5212 N N . ARG A 1 657 ? -2.816 53.415 21.049 1.00 80.12 657 ARG A N 1
ATOM 5213 C CA . ARG A 1 657 ? -4.136 52.932 20.611 1.00 80.12 657 ARG A CA 1
ATOM 5214 C C . ARG A 1 657 ? -4.759 52.062 21.703 1.00 80.12 657 ARG A C 1
ATOM 5216 O O . ARG A 1 657 ? -4.211 51.048 22.115 1.00 80.12 657 ARG A O 1
ATOM 5223 N N . GLY A 1 658 ? -5.915 52.490 22.213 1.00 75.31 658 GLY A N 1
ATOM 5224 C CA . GLY A 1 658 ? -6.604 51.787 23.298 1.00 75.31 658 GLY A CA 1
ATOM 5225 C C . GLY A 1 658 ? -5.737 51.640 24.557 1.00 75.31 658 GLY A C 1
ATOM 5226 O O . GLY A 1 658 ? -5.311 52.641 25.139 1.00 75.31 658 GLY A O 1
ATOM 5227 N N . SER A 1 659 ? -5.518 50.390 24.972 1.00 74.38 659 SER A N 1
ATOM 5228 C CA . SER A 1 659 ? -4.707 50.000 26.135 1.00 74.38 659 SER A CA 1
ATOM 5229 C C . SER A 1 659 ? -3.264 49.626 25.780 1.00 74.38 659 SER A C 1
ATOM 5231 O O . SER A 1 659 ? -2.574 49.086 26.634 1.00 74.38 659 SER A O 1
ATOM 5233 N N . TYR A 1 660 ? -2.805 49.872 24.551 1.00 81.19 660 TYR A N 1
ATOM 5234 C CA . TYR A 1 660 ? -1.463 49.491 24.113 1.00 81.19 660 TYR A CA 1
ATOM 5235 C C . TYR A 1 660 ? -0.727 50.661 23.475 1.00 81.19 660 TYR A C 1
ATOM 5237 O O . TYR A 1 660 ? -1.326 51.551 22.857 1.00 81.19 660 TYR A O 1
ATOM 5245 N N . SER A 1 661 ? 0.592 50.627 23.619 1.00 81.88 661 SER A N 1
ATOM 5246 C CA . SER A 1 661 ? 1.475 51.648 23.082 1.00 81.88 661 SER A CA 1
ATOM 5247 C C . SER A 1 661 ? 2.697 51.026 22.438 1.00 81.88 661 SER A C 1
ATOM 5249 O O . SER A 1 661 ? 3.317 50.132 23.016 1.00 81.88 661 SER A O 1
ATOM 5251 N N . LEU A 1 662 ? 3.045 51.526 21.254 1.00 86.81 662 LEU A N 1
ATOM 5252 C CA . LEU A 1 662 ? 4.280 51.200 20.554 1.00 86.81 662 LEU A CA 1
ATOM 5253 C C . LEU A 1 662 ? 5.264 52.358 20.672 1.00 86.81 662 LEU A C 1
ATOM 5255 O O . LEU A 1 662 ? 4.909 53.500 20.379 1.00 86.81 662 LEU A O 1
ATOM 5259 N N . TYR A 1 663 ? 6.491 52.039 21.064 1.00 87.00 663 TYR A N 1
ATOM 5260 C CA . TYR A 1 663 ? 7.638 52.933 21.021 1.00 87.00 663 TYR A CA 1
ATOM 5261 C C . TYR A 1 663 ? 8.590 52.475 19.916 1.00 87.00 663 TYR A C 1
ATOM 5263 O O . TYR A 1 663 ? 8.913 51.292 19.815 1.00 87.00 663 TYR A O 1
ATOM 5271 N N . PHE A 1 664 ? 9.038 53.407 19.083 1.00 86.25 664 PHE A N 1
ATOM 5272 C CA . PHE A 1 664 ? 10.010 53.151 18.025 1.00 86.25 664 PHE A CA 1
ATOM 5273 C C . PHE A 1 664 ? 11.263 53.981 18.268 1.00 86.25 664 PHE A C 1
ATOM 5275 O O . PHE A 1 664 ? 11.153 55.199 18.402 1.00 86.25 664 PHE A O 1
ATOM 5282 N N . SER A 1 665 ? 12.433 53.342 18.275 1.00 83.88 665 SER A N 1
ATOM 5283 C CA . SER A 1 665 ? 13.722 54.037 18.279 1.00 83.88 665 SER A CA 1
ATOM 5284 C C . SER A 1 665 ? 14.305 54.094 16.872 1.00 83.88 665 SER A C 1
ATOM 5286 O O . SER A 1 665 ? 14.104 53.177 16.065 1.00 83.88 665 SER A O 1
ATOM 5288 N N . PHE A 1 666 ? 15.033 55.168 16.567 1.00 79.00 666 PHE A N 1
ATOM 5289 C CA . PHE A 1 666 ? 15.547 55.424 15.224 1.00 79.00 666 PHE A CA 1
ATOM 5290 C C . PHE A 1 666 ? 17.064 55.579 15.203 1.00 79.00 666 PHE A C 1
ATOM 5292 O O . PHE A 1 666 ? 17.676 56.127 16.116 1.00 79.00 666 PHE A O 1
ATOM 5299 N N . SER A 1 667 ? 17.667 55.140 14.104 1.00 77.94 667 SER A N 1
ATOM 5300 C CA . SER A 1 667 ? 19.075 55.359 13.793 1.00 77.94 667 SER A CA 1
ATOM 5301 C C . SER A 1 667 ? 19.216 55.544 12.283 1.00 77.94 667 SER A C 1
ATOM 5303 O O . SER A 1 667 ? 18.609 54.809 11.507 1.00 77.94 667 SER A O 1
ATOM 5305 N N . ASP A 1 668 ? 19.950 56.574 11.860 1.00 78.19 668 ASP A N 1
ATOM 5306 C CA . ASP A 1 668 ? 20.212 56.886 10.447 1.00 78.19 668 ASP A CA 1
ATOM 5307 C C . ASP A 1 668 ? 18.953 56.999 9.552 1.00 78.19 668 ASP A C 1
ATOM 5309 O O . ASP A 1 668 ? 18.996 56.729 8.353 1.00 78.19 668 ASP A O 1
ATOM 5313 N N . GLY A 1 669 ? 17.819 57.430 10.122 1.00 74.44 669 GLY A N 1
ATOM 5314 C CA . GLY A 1 669 ? 16.542 57.604 9.407 1.00 74.44 669 GLY A CA 1
ATOM 5315 C C . GLY A 1 669 ? 15.678 56.340 9.294 1.00 74.44 669 GLY A C 1
ATOM 5316 O O . GLY A 1 669 ? 14.590 56.395 8.712 1.00 74.44 669 GLY A O 1
ATOM 5317 N N . TYR A 1 670 ? 16.128 55.233 9.886 1.00 78.50 670 TYR A N 1
ATOM 5318 C CA . TYR A 1 670 ? 15.422 53.957 9.938 1.00 78.50 670 TYR A CA 1
ATOM 5319 C C . TYR A 1 670 ? 15.052 53.606 11.375 1.00 78.50 670 TYR A C 1
ATOM 5321 O O . TYR A 1 670 ? 15.744 53.975 12.325 1.00 78.50 670 TYR A O 1
ATOM 5329 N N . ILE A 1 671 ? 13.953 52.879 11.542 1.00 77.38 671 ILE A N 1
ATOM 5330 C CA . ILE A 1 671 ? 13.579 52.293 12.827 1.00 77.38 671 ILE A CA 1
ATOM 5331 C C . ILE A 1 671 ? 14.603 51.225 13.165 1.00 77.38 671 ILE A C 1
ATOM 5333 O O . ILE A 1 671 ? 14.727 50.245 12.448 1.00 77.38 671 ILE A O 1
ATOM 5337 N N . GLN A 1 672 ? 15.295 51.371 14.283 1.00 77.56 672 GLN A N 1
ATOM 5338 C CA . GLN A 1 672 ? 16.233 50.362 14.754 1.00 77.56 672 GLN A CA 1
ATOM 5339 C C . GLN A 1 672 ? 15.537 49.303 15.614 1.00 77.56 672 GLN A C 1
ATOM 5341 O O . GLN A 1 672 ? 15.950 48.138 15.629 1.00 77.56 672 GLN A O 1
ATOM 5346 N N . ARG A 1 673 ? 14.496 49.706 16.349 1.00 80.38 673 ARG A N 1
ATOM 5347 C CA . ARG A 1 673 ? 13.777 48.863 17.302 1.00 80.38 673 ARG A CA 1
ATOM 5348 C C . ARG A 1 673 ? 12.332 49.331 17.436 1.00 80.38 673 ARG A C 1
ATOM 5350 O O . ARG A 1 673 ? 12.073 50.530 17.469 1.00 80.38 673 ARG A O 1
ATOM 5357 N N . ALA A 1 674 ? 11.415 48.380 17.565 1.00 82.38 674 ALA A N 1
ATOM 5358 C CA . ALA A 1 674 ? 10.065 48.629 18.062 1.00 82.38 674 ALA A CA 1
ATOM 5359 C C . ALA A 1 674 ? 9.874 47.919 19.402 1.00 82.38 674 ALA A C 1
ATOM 5361 O O . ALA A 1 674 ? 10.303 46.774 19.542 1.00 82.38 674 ALA A O 1
ATOM 5362 N N . GLU A 1 675 ? 9.225 48.581 20.349 1.00 83.19 675 GLU A N 1
ATOM 5363 C CA . GLU A 1 675 ? 8.903 48.088 21.686 1.00 83.19 675 GLU A CA 1
ATOM 5364 C C . GLU A 1 675 ? 7.421 48.291 21.967 1.00 83.19 675 GLU A C 1
ATOM 5366 O O . GLU A 1 675 ? 6.818 49.262 21.512 1.00 83.19 675 GLU A O 1
ATOM 5371 N N . ILE A 1 676 ? 6.831 47.385 22.739 1.00 78.56 676 ILE A N 1
ATOM 5372 C CA . ILE A 1 676 ? 5.410 47.432 23.063 1.00 78.56 676 ILE A CA 1
ATOM 5373 C C . ILE A 1 676 ? 5.158 47.353 24.566 1.00 78.56 676 ILE A C 1
ATOM 5375 O O . ILE A 1 676 ? 5.802 46.586 25.280 1.00 78.56 676 ILE A O 1
ATOM 5379 N N . SER A 1 677 ? 4.182 48.139 25.028 1.00 75.50 677 SER A N 1
ATOM 5380 C CA . SER A 1 677 ? 3.749 48.214 26.421 1.00 75.50 677 SER A CA 1
ATOM 5381 C C . SER A 1 677 ? 2.222 48.217 26.544 1.00 75.50 677 SER A C 1
ATOM 5383 O O . SER A 1 677 ? 1.503 48.712 25.675 1.00 75.50 677 SER A O 1
ATOM 5385 N N . LYS A 1 678 ? 1.729 47.677 27.665 1.00 69.88 678 LYS A N 1
ATOM 5386 C CA . LYS A 1 678 ? 0.314 47.702 28.081 1.00 69.88 678 LYS A CA 1
ATOM 5387 C C . LYS A 1 678 ? -0.089 49.023 28.757 1.00 69.88 678 LYS A C 1
ATOM 5389 O O . LYS A 1 678 ? -1.261 49.264 29.024 1.00 69.88 678 LYS A O 1
ATOM 5394 N N . ASN A 1 679 ? 0.877 49.876 29.080 1.00 68.19 679 ASN A N 1
ATOM 5395 C CA . ASN A 1 679 ? 0.616 51.199 29.633 1.00 68.19 679 ASN A CA 1
ATOM 5396 C C . ASN A 1 679 ? 0.983 52.254 28.600 1.00 68.19 679 ASN A C 1
ATOM 5398 O O . ASN A 1 679 ? 1.962 52.085 27.871 1.00 68.19 679 ASN A O 1
ATOM 5402 N N . LYS A 1 680 ? 0.229 53.359 28.587 1.00 63.47 680 LYS A N 1
ATOM 5403 C CA . LYS A 1 680 ? 0.594 54.518 27.776 1.00 63.47 680 LYS A CA 1
ATOM 5404 C C . LYS A 1 680 ? 2.002 54.971 28.139 1.00 63.47 680 LYS A C 1
ATOM 5406 O O . LYS A 1 680 ? 2.277 55.209 29.315 1.00 63.47 680 LYS A O 1
ATOM 5411 N N . PHE A 1 681 ? 2.868 55.072 27.134 1.00 63.78 681 PHE A N 1
ATOM 5412 C CA . PHE A 1 681 ? 4.092 55.849 27.275 1.00 63.78 681 PHE A CA 1
ATOM 5413 C C . PHE A 1 681 ? 3.654 57.304 27.479 1.00 63.78 681 PHE A C 1
ATOM 5415 O O . PHE A 1 681 ? 2.869 57.823 26.679 1.00 63.78 681 PHE A O 1
ATOM 5422 N N . ASN A 1 682 ? 4.061 57.891 28.604 1.00 52.91 682 ASN A N 1
ATOM 5423 C CA . ASN A 1 682 ? 3.758 59.279 28.953 1.00 52.91 682 ASN A CA 1
ATOM 5424 C C . ASN A 1 682 ? 4.849 60.207 28.448 1.00 52.91 682 ASN A C 1
ATOM 5426 O O . ASN A 1 682 ? 6.031 59.830 28.617 1.00 52.91 682 ASN A O 1
#

Foldseek 3Di:
DAAEDLPDPDPPCCVVVLQDAEYAYAQNQDADCLVVLVNLNYQYYADEQYEYADPLSNLSNQNHQAYHPAQYAHADPQNVLSNQRHAAYHHANYAYADPLNVLSNLNHQHDHHHQYAYADPLSVLSNARHQYYAHHNYAYADPVSVLNHQHQEYAHHQYAHADCPPNLSNQNHAEYHHALYAYADPLNCLNNLNHAYDHHAHYAYADPLSCLNNLNHQEDHHHQYAYADCLSVLNNLNHQEEEHHAYQHQDDLSCLVSLVRHQYEAEAYEHEDDAEEAFDWDAQSHAANVGDQDPAKAWDDPQWDDDPNTIHRNDFAKTKMKGCPPPRCVVSNYRHIHMYIYGYHYDPDDPDDDDDDDDDDDDDDDFLAAPPDDPLPPLRVLQRVCVSVVLQDAPPPSHNQFPAFDFLLSVLSSLCVVLVQDQRPDPPLQAPPLVPPPSNSSQSRCVVLVLADCPPPRHNRRRHFAFQLNLLSNLCSSLVFDADDDDAAPAQDPPHPSRRSQNRLLRLVLAACDPVRHNRRRDTATSSRSSSSNSSSVVSVVPPQLADDDPVSVLVQVVCCLVPNGRRPDRNVQFFAFPSVVCVVPNAASDWADDPDPPDQFFTWGHDHQWTFGHGPGGTHKIKGFDFAFPVNVCVRQNAAPDWDDDPPAIWGWHHHDQKIKIFGDDPRGTGMIIMDSHGDD

pLDDT: mean 84.52, std 14.6, range [26.11, 98.94]

Secondary structure (DSSP, 8-state):
-EEE-TT----GGGGG-TT--EEEEESS--S--TTGGG-TT-SEEE-TT------GGGGG-TT-SEEE--SS-----GGGGG-TT--EEE--SS-----GGGGG-TT-SEEE--SS-----GGGGG-TT--EEE--SS-----GGGTTS--SEEE--SS-----TTGGG-TT--EEE--SS-----GGGGG-TT-SEEE--SS-----GGGGG-TT-SEEE--SS-----GGGGG-TT-SEEE-TTS-----GGGTGGGGTSEEEEEEEEEEEEEEETT-EEE---B-TTSSBP--EEE-STTEEEETTEEEESS-EEEEEEE-SS-TTTTTT-EEEEEEEEEEE-------------------------TTSPTT-TTHHHHHHHHHTTSS---SSS---TTPBPBHHHHHHHHHHHHT----S------TT-TT-TTHHHHHHHHHTTS----SSS---TTSBPBHHHHHHHHHHHTTPPP-S-PPPTTS-TTSTTHHHHHHHHHTTS----TTS---TTSBPBHHHHHHHHHHHHHHHTT---S---HHHHHHHHHHHHHHSEETTEEGGGTT--HHHHHHHH---SEEE--S-SSSSPPEEEEETTEEEEEETTEEEEEEE----BHHHHHHHH-S-SEEEEETTEEEEEEEETTEEEEEEEETTEEEEEEEESS---